Protein AF-0000000082936704 (afdb_homodimer)

Solvent-accessible surface area (backbone atoms only — not comparable to full-atom values): 37347 Å² total; per-residue (Å²): 106,48,65,58,49,30,39,57,57,25,44,49,63,18,22,47,70,92,39,43,32,54,64,58,47,50,55,50,48,50,55,32,58,73,54,68,43,51,68,49,77,49,60,79,49,99,64,37,40,28,39,39,39,43,45,75,29,76,40,88,51,34,36,36,40,36,33,42,65,35,18,60,59,74,75,60,69,86,65,31,90,58,63,46,48,63,32,47,71,58,92,59,32,34,29,12,51,28,25,11,44,21,40,30,21,40,19,24,54,48,38,50,51,50,50,34,45,78,65,69,57,73,31,54,36,22,37,34,39,38,42,26,19,39,52,80,62,45,12,62,54,12,63,51,37,37,56,76,66,65,70,56,75,76,59,42,58,28,36,40,24,20,49,32,42,61,56,17,42,25,48,39,28,23,12,33,39,33,38,31,41,37,32,38,39,31,62,27,48,49,61,45,45,86,76,26,34,42,13,40,55,52,49,30,47,44,53,44,52,45,46,56,57,41,60,72,55,15,87,74,34,89,89,47,54,78,28,38,43,72,38,62,2,25,37,42,21,46,88,43,40,60,32,28,22,26,45,19,36,34,28,31,24,42,34,22,65,45,69,71,50,55,58,52,51,49,49,50,47,50,54,53,51,66,74,47,95,50,50,73,48,78,42,72,69,48,58,60,36,36,24,37,51,28,85,80,46,59,44,75,67,41,48,50,51,54,54,46,42,43,52,43,35,26,74,73,68,73,42,80,62,49,77,48,77,38,53,54,61,50,75,53,13,51,40,33,69,73,27,69,15,22,41,37,36,46,10,14,19,39,61,87,36,43,94,48,66,71,14,37,21,50,51,64,39,32,51,50,45,31,53,35,51,46,44,64,54,64,42,55,90,90,103,106,47,66,59,48,30,38,56,55,26,44,50,62,17,23,47,71,93,40,42,33,54,63,59,46,49,53,51,47,50,55,33,56,74,55,70,43,50,67,49,78,48,60,80,50,99,66,37,40,28,37,40,38,43,44,76,30,76,40,90,52,35,37,36,39,35,33,42,65,34,20,60,59,73,76,60,69,85,65,32,90,56,62,47,48,63,32,46,72,56,90,60,32,34,30,10,52,26,24,9,44,20,40,30,21,39,20,25,53,49,40,51,51,50,51,35,46,78,64,70,57,73,31,54,36,22,37,34,37,41,42,26,20,38,54,82,61,45,12,63,55,12,64,53,37,38,55,76,64,66,71,54,75,76,57,43,57,28,35,40,26,20,49,32,43,63,57,17,42,26,47,37,27,23,12,36,39,33,38,32,41,38,32,37,40,32,62,28,49,48,59,45,46,86,76,26,36,42,14,40,55,51,49,28,47,44,53,45,50,45,48,58,59,41,58,73,58,14,87,75,34,90,89,47,53,78,27,37,41,72,38,61,2,26,38,42,22,46,89,42,40,62,31,27,22,27,45,20,37,35,27,31,23,40,34,24,63,45,69,70,51,54,58,52,52,50,49,51,47,50,53,52,50,66,74,46,95,50,51,72,50,80,42,73,70,48,58,61,36,35,24,37,52,28,82,81,44,58,44,74,65,41,49,50,52,53,54,48,41,44,51,44,36,26,74,73,66,73,42,81,63,50,77,49,77,39,53,52,62,52,73,53,13,51,40,32,69,74,26,70,15,23,42,39,36,47,10,13,21,39,63,87,36,43,92,49,68,69,13,38,21,50,51,63,41,30,51,51,45,31,52,35,50,46,44,65,54,64,43,58,88,90,102

Radius of gyration: 36.4 Å; Cα contacts (8 Å, |Δi|>4): 1906; chains: 2; bounding box: 51×113×73 Å

Foldseek 3Di:
DLLVLLLVLLLAAQAVPPHACVVVVVVLVVLCVVLVWDKDKDFPDPRFIKMKTKAAAPDAAEEEEEAESYFHDAPDPVQAPDEQNRQDDDPQKTWHTCSQVPSLLVSLVSVLSNVCRVVVAHWHYMYMYIHFYCVVQVQVRTLVVCLVVVVDDLEHQEYEYAHADQQFKEFWEKKKFKKKKKWFKAKDFLVPVVVIDARVVLVVVLVVVLQVVQQVVQCPDPVRSRDQGKAFDDWDFDDDPRMRTGIIMTMIMGMHQAPVVVVVSVVSSVVSSVVDPIDMDMDTPGDIAAIDGLVVQDDPVNVVLVVLLQVQLCVLPVDGRHYDYYYYGGSQRCNCPRSSYRYMYGHFHDPVQGPHHRRMTRNVSSVSSSSSCCCSTRHDSVD/DLLVLLLVLLLAAQAVPPHACVVVVVVLVVLCVVLVWDKDKDFPDPRFIKMKTKAAADDAAEEEEEAESYFHDAPDPVQAPDEQNRQDDDPQKTWHTCSQVPSLLVSLVSVLSNVCRVVVAHWHYMYMYIHFYCVVQVQVRTLVVCLVVVVDDLEHQEYEYAHADQQFKEQWEKKKFKKKKKWFKAKDFLVPVVVIDARVVLVVVLVVVLQVVQQVVQPPDPVRSRDQGKAFDDWDFDDDPRMRTGIIMTMIMGMHQAPVVVVVSVVSSVVSSVVDPIDMDMDTPGDIAAIDGLVVQDDPVNVVLVVLLQVQLCVLPVDGHHYDYYYYGGSQRSNCPRSSYRYMYGHFHDPVQGPHHRRMTRNVSSVSSSSSCCCSTRNDSVD

pLDDT: mean 95.21, std 5.21, range [50.19, 98.75]

Organism: NCBI:txid1808955

Structure (mmCIF, N/CA/C/O backbone):
data_AF-0000000082936704-model_v1
#
loop_
_entity.id
_entity.type
_entity.pdbx_description
1 polymer 'M20 family metallopeptidase'
#
loop_
_atom_site.group_PDB
_atom_site.id
_atom_site.type_symbol
_atom_site.label_atom_id
_atom_site.label_alt_id
_atom_site.label_comp_id
_atom_site.label_asym_id
_atom_site.label_entity_id
_atom_site.label_seq_id
_atom_site.pdbx_PDB_ins_code
_atom_site.Cartn_x
_atom_site.Cartn_y
_atom_site.Cartn_z
_atom_site.occupancy
_atom_site.B_iso_or_equiv
_atom_site.auth_seq_id
_atom_site.auth_comp_id
_atom_site.auth_asym_id
_atom_site.auth_atom_id
_atom_site.pdbx_PDB_model_num
ATOM 1 N N . MET A 1 1 ? -16.766 46.875 6.625 1 92.88 1 MET A N 1
ATOM 2 C CA . MET A 1 1 ? -15.391 46.812 6.141 1 92.88 1 MET A CA 1
ATOM 3 C C . MET A 1 1 ? -14.875 45.375 6.156 1 92.88 1 MET A C 1
ATOM 5 O O . MET A 1 1 ? -14.469 44.844 5.121 1 92.88 1 MET A O 1
ATOM 9 N N . TYR A 1 2 ? -15.086 44.719 7.277 1 96.31 2 TYR A N 1
ATOM 10 C CA . TYR A 1 2 ? -14.555 43.344 7.395 1 96.31 2 TYR A CA 1
ATOM 11 C C . TYR A 1 2 ? -15.227 42.406 6.391 1 96.31 2 TYR A C 1
ATOM 13 O O . TYR A 1 2 ? -14.57 41.531 5.812 1 96.31 2 TYR A O 1
ATOM 21 N N . LYS A 1 3 ? -16.547 42.594 6.133 1 97.38 3 LYS A N 1
ATOM 22 C CA . LYS A 1 3 ? -17.297 41.75 5.211 1 97.38 3 LYS A CA 1
ATOM 23 C C . LYS A 1 3 ? -16.797 41.906 3.779 1 97.38 3 LYS A C 1
ATOM 25 O O . LYS A 1 3 ? -16.594 40.906 3.064 1 97.38 3 LYS A O 1
ATOM 30 N N . GLN A 1 4 ? -16.625 43.125 3.443 1 97.56 4 GLN A N 1
ATOM 31 C CA . GLN A 1 4 ? -16.172 43.438 2.092 1 97.56 4 GLN A CA 1
ATOM 32 C C . GLN A 1 4 ? -14.758 42.906 1.861 1 97.56 4 GLN A C 1
ATOM 34 O O . GLN A 1 4 ? -14.461 42.344 0.809 1 97.56 4 GLN A O 1
ATOM 39 N N . ILE A 1 5 ? -13.914 43.125 2.816 1 98.19 5 ILE A N 1
ATOM 40 C CA . ILE A 1 5 ? -12.539 42.656 2.719 1 98.19 5 ILE A CA 1
ATOM 41 C C . ILE A 1 5 ? -12.523 41.125 2.576 1 98.19 5 ILE A C 1
ATOM 43 O O . ILE A 1 5 ? -11.836 40.594 1.708 1 98.19 5 ILE A O 1
ATOM 47 N N . LEU A 1 6 ? -13.312 40.438 3.416 1 98.62 6 LEU A N 1
ATOM 48 C CA . LEU A 1 6 ? -13.352 38.969 3.377 1 98.62 6 LEU A CA 1
ATOM 49 C C . LEU A 1 6 ? -13.836 38.5 2.016 1 98.62 6 LEU A C 1
ATOM 51 O O . LEU A 1 6 ? -13.266 37.562 1.453 1 98.62 6 LEU A O 1
ATOM 55 N N . LYS A 1 7 ? -14.852 39.125 1.511 1 98.25 7 LYS A N 1
ATOM 56 C CA . LYS A 1 7 ? -15.375 38.75 0.203 1 98.25 7 LYS A CA 1
ATOM 57 C C . LYS A 1 7 ? -14.312 38.875 -0.88 1 98.25 7 LYS A C 1
ATOM 59 O O . LYS A 1 7 ? -14.141 37.969 -1.706 1 98.25 7 LYS A O 1
ATOM 64 N N . GLU A 1 8 ? -13.617 39.969 -0.84 1 98.06 8 GLU A N 1
ATOM 65 C CA . GLU A 1 8 ? -12.602 40.25 -1.854 1 98.06 8 GLU A CA 1
ATOM 66 C C . GLU A 1 8 ? -11.469 39.219 -1.798 1 98.06 8 GLU A C 1
ATOM 68 O O . GLU A 1 8 ? -11.016 38.719 -2.834 1 98.06 8 GLU A O 1
ATOM 73 N N . ILE A 1 9 ? -11.062 38.844 -0.634 1 97.94 9 ILE A N 1
ATOM 74 C CA . ILE A 1 9 ? -9.875 38 -0.568 1 97.94 9 ILE A CA 1
ATOM 75 C C . ILE A 1 9 ? -10.281 36.531 -0.768 1 97.94 9 ILE A C 1
ATOM 77 O O . ILE A 1 9 ? -9.469 35.719 -1.22 1 97.94 9 ILE A O 1
ATOM 81 N N . VAL A 1 10 ? -11.523 36.156 -0.466 1 98 10 VAL A N 1
ATOM 82 C CA . VAL A 1 10 ? -12.008 34.812 -0.76 1 98 10 VAL A CA 1
ATOM 83 C C . VAL A 1 10 ? -12.078 34.594 -2.271 1 98 10 VAL A C 1
ATOM 85 O O . VAL A 1 10 ? -11.867 33.5 -2.766 1 98 10 VAL A O 1
ATOM 88 N N . GLN A 1 11 ? -12.258 35.656 -2.977 1 97.56 11 GLN A N 1
ATOM 89 C CA . GLN A 1 11 ? -12.359 35.594 -4.43 1 97.56 11 GLN A CA 1
ATOM 90 C C . GLN A 1 11 ? -10.984 35.406 -5.074 1 97.56 11 GLN A C 1
ATOM 92 O O . GLN A 1 11 ? -10.891 35.094 -6.258 1 97.56 11 GLN A O 1
ATOM 97 N N . ILE A 1 12 ? -9.93 35.562 -4.316 1 96.75 12 ILE A N 1
ATOM 98 C CA . ILE A 1 12 ? -8.57 35.375 -4.812 1 96.75 12 ILE A CA 1
ATOM 99 C C . ILE A 1 12 ? -8.195 33.875 -4.703 1 96.75 12 ILE A C 1
ATOM 101 O O . ILE A 1 12 ? -8.211 33.312 -3.611 1 96.75 12 ILE A O 1
ATOM 105 N N . ASP A 1 13 ? -7.867 33.25 -5.797 1 96.12 13 ASP A N 1
ATOM 106 C CA . ASP A 1 13 ? -7.477 31.844 -5.82 1 96.12 13 ASP A CA 1
ATOM 107 C C . ASP A 1 13 ? -6.043 31.656 -5.328 1 96.12 13 ASP A C 1
ATOM 109 O O . ASP A 1 13 ? -5.094 31.797 -6.102 1 96.12 13 ASP A O 1
ATOM 113 N N . SER A 1 14 ? -5.941 31.312 -4.07 1 95.88 14 SER A N 1
ATOM 114 C CA . SER A 1 14 ? -4.625 31.078 -3.488 1 95.88 14 SER A CA 1
ATOM 115 C C . SER A 1 14 ? -4.465 29.641 -3.02 1 95.88 14 SER A C 1
ATOM 117 O O . SER A 1 14 ? -3.871 29.375 -1.97 1 95.88 14 SER A O 1
ATOM 119 N N . GLN A 1 15 ? -5.047 28.672 -3.729 1 93.75 15 GLN A N 1
ATOM 120 C CA . GLN A 1 15 ? -4.953 27.266 -3.398 1 93.75 15 GLN A CA 1
ATOM 121 C C . GLN A 1 15 ? -3.502 26.797 -3.391 1 93.75 15 G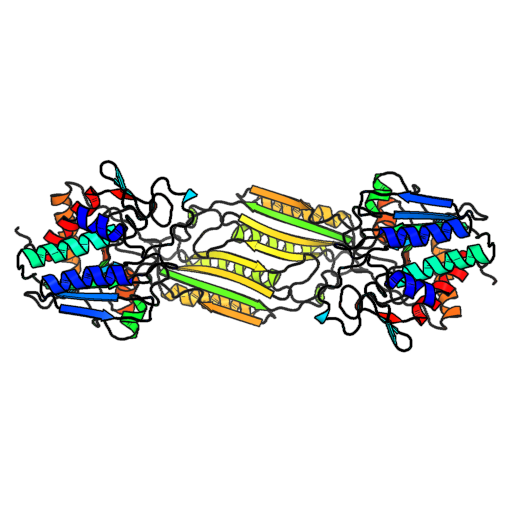LN A C 1
ATOM 123 O O . GLN A 1 15 ? -2.688 27.266 -4.188 1 93.75 15 GLN A O 1
ATOM 128 N N . ASN A 1 16 ? -3.232 25.922 -2.545 1 89.75 16 ASN A N 1
ATOM 129 C CA . ASN A 1 16 ? -1.919 25.297 -2.387 1 89.75 16 ASN A CA 1
ATOM 130 C C . ASN A 1 16 ? -2.027 23.781 -2.221 1 89.75 16 ASN A C 1
ATOM 132 O O . ASN A 1 16 ? -2.41 23.297 -1.156 1 89.75 16 ASN A O 1
ATOM 136 N N . PRO A 1 17 ? -1.577 23 -3.273 1 84.5 17 PRO A N 1
ATOM 137 C CA . PRO A 1 17 ? -1.008 23.469 -4.539 1 84.5 17 PRO A CA 1
ATOM 138 C C . PRO A 1 17 ? -2.068 24 -5.504 1 84.5 17 PRO A C 1
ATOM 140 O O . PRO A 1 17 ? -3.266 23.891 -5.23 1 84.5 17 PRO A O 1
ATOM 143 N N . GLY A 1 18 ? -1.564 24.656 -6.582 1 83.62 18 GLY A N 1
ATOM 144 C CA . GLY A 1 18 ? -2.428 24.969 -7.715 1 83.62 18 GLY A CA 1
ATOM 145 C C . GLY A 1 18 ? -2.73 26.453 -7.852 1 83.62 18 GLY A C 1
ATOM 146 O O . GLY A 1 18 ? -3.115 26.906 -8.93 1 83.62 18 GLY A O 1
ATOM 147 N N . GLY A 1 19 ? -2.672 27.25 -6.766 1 84.19 19 GLY A N 1
ATOM 148 C CA . GLY A 1 19 ? -3.02 28.656 -6.805 1 84.19 19 GLY A CA 1
ATOM 149 C C . GLY A 1 19 ? -1.81 29.578 -6.742 1 84.19 19 GLY A C 1
ATOM 150 O O . GLY A 1 19 ? -0.682 29.141 -6.98 1 84.19 19 GLY A O 1
ATOM 151 N N . ASP A 1 20 ? -2.135 30.906 -6.699 1 83.44 20 ASP A N 1
ATOM 152 C CA . ASP A 1 20 ? -1.109 31.938 -6.645 1 83.44 20 ASP A CA 1
ATOM 153 C C . ASP A 1 20 ? -1.346 32.875 -5.465 1 83.44 20 ASP A C 1
ATOM 155 O O . ASP A 1 20 ? -2.283 33.688 -5.48 1 83.44 20 ASP A O 1
ATOM 159 N N . SER A 1 21 ? -0.451 32.844 -4.551 1 89.81 21 SER A N 1
ATOM 160 C CA . SER A 1 21 ? -0.593 33.688 -3.354 1 89.81 21 SER A CA 1
ATOM 161 C C . SER A 1 21 ? -0.199 35.125 -3.629 1 89.81 21 SER A C 1
ATOM 163 O O . SER A 1 21 ? -0.503 36.031 -2.836 1 89.81 21 SER A O 1
ATOM 165 N N . GLU A 1 22 ? 0.31 35.406 -4.812 1 92.94 22 GLU A N 1
ATOM 166 C CA . GLU A 1 22 ? 0.798 36.75 -5.133 1 92.94 22 GLU A CA 1
ATOM 167 C C . GLU A 1 22 ? -0.34 37.781 -5.133 1 92.94 22 GLU A C 1
ATOM 169 O O . GLU A 1 22 ? -0.149 38.938 -4.738 1 92.94 22 GLU A O 1
ATOM 174 N N . LYS A 1 23 ? -1.438 37.375 -5.598 1 94.38 23 LYS A N 1
ATOM 175 C CA . LYS A 1 23 ? -2.568 38.312 -5.625 1 94.38 23 LYS A CA 1
ATOM 176 C C . LYS A 1 23 ? -2.977 38.719 -4.211 1 94.38 23 LYS A C 1
ATOM 178 O O . LYS A 1 23 ? -3.383 39.844 -3.984 1 94.38 23 LYS A O 1
ATOM 183 N N . MET A 1 24 ? -2.883 37.781 -3.303 1 96.56 24 MET A N 1
ATOM 184 C CA . MET A 1 24 ? -3.145 38.094 -1.901 1 96.56 24 MET A CA 1
ATOM 185 C C . MET A 1 24 ? -2.119 39.062 -1.362 1 96.56 24 MET A C 1
ATOM 187 O O . MET A 1 24 ? -2.475 40 -0.654 1 96.56 24 MET A O 1
ATOM 191 N N . ILE A 1 25 ? -0.918 38.844 -1.702 1 97.62 25 ILE A N 1
ATOM 192 C CA . ILE A 1 25 ? 0.176 39.688 -1.236 1 97.62 25 ILE A CA 1
ATOM 193 C C . ILE A 1 25 ? 0.022 41.094 -1.811 1 97.62 25 ILE A C 1
ATOM 195 O O . ILE A 1 25 ? 0.238 42.094 -1.108 1 97.62 25 ILE A O 1
ATOM 199 N N . GLN A 1 26 ? -0.327 41.156 -3.045 1 97.12 26 GLN A N 1
ATOM 200 C CA . GLN A 1 26 ? -0.543 42.438 -3.68 1 97.12 26 GLN A CA 1
ATOM 201 C C . GLN A 1 26 ? -1.68 43.219 -3.004 1 97.12 26 GLN A C 1
ATOM 203 O O . GLN A 1 26 ? -1.6 44.438 -2.83 1 97.12 26 GLN A O 1
ATOM 208 N N . TYR A 1 27 ? -2.688 42.469 -2.701 1 97.38 27 TYR A N 1
ATOM 209 C CA . TYR A 1 27 ? -3.795 43.094 -1.987 1 97.38 27 TYR A CA 1
ATOM 210 C C . TYR A 1 27 ? -3.32 43.719 -0.682 1 97.38 27 TYR A C 1
ATOM 212 O O . TYR A 1 27 ? -3.664 44.875 -0.373 1 97.38 27 TYR A O 1
ATOM 220 N N . ILE A 1 28 ? -2.541 43.031 0.083 1 98.19 28 ILE A N 1
ATOM 221 C CA . ILE A 1 28 ? -2.041 43.5 1.379 1 98.19 28 ILE A CA 1
ATOM 222 C C . ILE A 1 28 ? -1.053 44.625 1.183 1 98.19 28 ILE A C 1
ATOM 224 O O . ILE A 1 28 ? -1.055 45.594 1.948 1 98.19 28 ILE A O 1
ATOM 228 N N . ARG A 1 29 ? -0.224 44.5 0.176 1 98.25 29 ARG A N 1
ATOM 229 C CA . ARG A 1 29 ? 0.721 45.562 -0.153 1 98.25 29 ARG A CA 1
ATOM 230 C C . ARG A 1 29 ? -0.004 46.875 -0.419 1 98.25 29 ARG A C 1
ATOM 232 O O . ARG A 1 29 ? 0.424 47.938 0.049 1 98.25 29 ARG A O 1
ATOM 239 N N . GLN A 1 30 ? -1.021 46.781 -1.18 1 98 30 GLN A N 1
ATOM 240 C CA . GLN A 1 30 ? -1.788 48 -1.505 1 98 30 GLN A CA 1
ATOM 241 C C . GLN A 1 30 ? -2.342 48.656 -0.245 1 98 30 GLN A C 1
ATOM 243 O O . GLN A 1 30 ? -2.367 49.875 -0.14 1 98 30 GLN A O 1
ATOM 248 N N . CYS A 1 31 ? -2.801 47.812 0.639 1 95.81 31 CYS A N 1
ATOM 249 C CA . CYS A 1 31 ? -3.264 48.344 1.919 1 95.81 31 CYS A CA 1
ATOM 250 C C . CYS A 1 31 ? -2.135 49.031 2.66 1 95.81 31 CYS A C 1
ATOM 252 O O . CYS A 1 31 ? -2.312 50.156 3.156 1 95.81 31 CYS A O 1
ATOM 254 N N . ALA A 1 32 ? -0.989 48.438 2.785 1 97.81 32 ALA A N 1
ATOM 255 C CA . ALA A 1 32 ? 0.162 49 3.479 1 97.81 32 ALA A CA 1
ATOM 256 C C . ALA A 1 32 ? 0.587 50.312 2.84 1 97.81 32 ALA A C 1
ATOM 258 O O . ALA A 1 32 ? 0.896 51.281 3.543 1 97.81 32 ALA A O 1
ATOM 259 N N . GLU A 1 33 ? 0.547 50.344 1.541 1 98.19 33 GLU A N 1
ATOM 260 C CA . GLU A 1 33 ? 0.957 51.531 0.808 1 98.19 33 GLU A CA 1
ATOM 261 C C . GLU A 1 33 ? -0.049 52.688 0.993 1 98.19 33 GLU A C 1
ATOM 263 O O . GLU A 1 33 ? 0.336 53.844 1.132 1 98.19 33 GLU A O 1
ATOM 268 N N . ARG A 1 34 ? -1.253 52.281 0.929 1 97.62 34 ARG A N 1
ATOM 269 C CA . ARG A 1 34 ? -2.309 53.281 1.086 1 97.62 34 ARG A CA 1
ATOM 270 C C . ARG A 1 34 ? -2.127 54.094 2.375 1 97.62 34 ARG A C 1
ATOM 272 O O . ARG A 1 34 ? -2.379 55.281 2.408 1 97.62 34 ARG A O 1
ATOM 279 N N . PHE A 1 35 ? -1.681 53.438 3.428 1 97.44 35 PHE A N 1
ATOM 280 C CA . PHE A 1 35 ? -1.617 54.094 4.73 1 97.44 35 PHE A CA 1
ATOM 281 C C . PHE A 1 35 ? -0.17 54.344 5.148 1 97.44 35 PHE A C 1
ATOM 283 O O . PHE A 1 35 ? 0.1 54.688 6.297 1 97.44 35 PHE A O 1
ATOM 290 N N . ASN A 1 36 ? 0.816 54.125 4.273 1 97.62 36 ASN A N 1
ATOM 291 C CA . ASN A 1 36 ? 2.246 54.344 4.461 1 97.62 36 ASN A CA 1
ATOM 292 C C . ASN A 1 36 ? 2.791 53.531 5.625 1 97.62 36 ASN A C 1
ATOM 294 O O . ASN A 1 36 ? 3.566 54.031 6.438 1 97.62 36 ASN A O 1
ATOM 298 N N . PHE A 1 37 ? 2.236 52.344 5.789 1 98.19 37 PHE A N 1
ATOM 299 C CA . PHE A 1 37 ? 2.832 51.406 6.734 1 98.19 37 PHE A CA 1
ATOM 300 C C . PHE A 1 37 ? 4.121 50.812 6.176 1 98.19 37 PHE A C 1
ATOM 302 O O . PHE A 1 37 ? 4.234 50.594 4.969 1 98.19 37 PHE A O 1
ATOM 309 N N . SER A 1 38 ? 5.098 50.594 7.074 1 98.12 38 SER A N 1
ATOM 310 C CA . SER A 1 38 ? 6.293 49.844 6.664 1 98.12 38 SER A CA 1
ATOM 311 C C . SER A 1 38 ? 5.969 48.406 6.359 1 98.12 38 SER A C 1
ATOM 313 O O . SER A 1 38 ? 5.172 47.781 7.066 1 98.12 38 SER A O 1
ATOM 315 N N . TYR A 1 39 ? 6.523 47.875 5.254 1 98.31 39 TYR A N 1
ATOM 316 C CA . TYR A 1 39 ? 6.293 46.469 4.926 1 98.31 39 TYR A CA 1
ATOM 317 C C . TYR A 1 39 ? 7.5 45.875 4.211 1 98.31 39 TYR A C 1
ATOM 319 O O . TYR A 1 39 ? 8.352 46.625 3.707 1 98.31 39 TYR A O 1
ATOM 327 N N . GLU A 1 40 ? 7.621 44.625 4.262 1 98.31 40 GLU A N 1
ATOM 328 C CA . GLU A 1 40 ? 8.609 43.812 3.529 1 98.31 40 GLU A CA 1
ATOM 329 C C . GLU A 1 40 ? 7.973 42.594 2.867 1 98.31 40 GLU A C 1
ATOM 331 O O . GLU A 1 40 ? 7.211 41.875 3.504 1 98.31 40 GLU A O 1
ATOM 336 N N . ILE A 1 41 ? 8.234 42.438 1.523 1 97.94 41 ILE A N 1
ATOM 337 C CA . ILE A 1 41 ? 7.781 41.25 0.803 1 97.94 41 ILE A CA 1
ATOM 338 C C . ILE A 1 41 ? 8.945 40.281 0.623 1 97.94 41 ILE A C 1
ATOM 340 O O . ILE A 1 41 ? 10.023 40.688 0.161 1 97.94 41 ILE A O 1
ATOM 344 N N . ILE A 1 42 ? 8.789 39.062 1.106 1 97.25 42 ILE A N 1
ATOM 345 C CA . ILE A 1 42 ? 9.797 38.031 0.982 1 97.25 42 ILE A CA 1
ATOM 346 C C . ILE A 1 42 ? 9.266 36.906 0.076 1 97.25 42 ILE A C 1
ATOM 348 O O . ILE A 1 42 ? 8.227 36.312 0.361 1 97.25 42 ILE A O 1
ATOM 352 N N . ARG A 1 43 ? 9.969 36.625 -1.03 1 96 43 ARG A N 1
ATOM 353 C CA . ARG A 1 43 ? 9.57 35.625 -2.016 1 96 43 ARG A CA 1
ATOM 354 C C . ARG A 1 43 ? 10.547 34.438 -2.033 1 96 43 ARG A C 1
ATOM 356 O O . ARG A 1 43 ? 11.555 34.5 -2.738 1 96 43 ARG A O 1
ATOM 363 N N . PRO A 1 44 ? 10.195 33.375 -1.288 1 93.31 44 PRO A N 1
ATOM 364 C CA . PRO A 1 44 ? 11.062 32.219 -1.326 1 93.31 44 PRO A CA 1
ATOM 365 C C . PRO A 1 44 ? 11.266 31.672 -2.74 1 93.31 44 PRO A C 1
ATOM 367 O O . PRO A 1 44 ? 12.336 31.141 -3.057 1 93.31 44 PRO A O 1
ATOM 370 N N . ASN A 1 45 ? 10.227 31.734 -3.6 1 90 45 ASN A N 1
ATOM 371 C CA . ASN A 1 45 ? 10.289 31.391 -5.012 1 90 45 ASN A CA 1
ATOM 372 C C . ASN A 1 45 ? 9.242 32.125 -5.828 1 90 45 ASN A C 1
ATOM 374 O O . ASN A 1 45 ? 8.625 33.094 -5.336 1 90 45 ASN A O 1
ATOM 378 N N . SER A 1 46 ? 9 31.719 -7.148 1 86.19 46 SER A N 1
ATOM 379 C CA . SER A 1 46 ? 8.148 32.469 -8.07 1 86.19 46 SER A CA 1
ATOM 380 C C . SER A 1 46 ? 6.672 32.281 -7.734 1 86.19 46 SER A C 1
ATOM 382 O O . SER A 1 46 ? 5.824 33.062 -8.172 1 86.19 46 SER A O 1
ATOM 384 N N . LYS A 1 47 ? 6.363 31.25 -6.91 1 86.44 47 LYS A N 1
ATOM 385 C CA . LYS A 1 47 ? 4.961 30.906 -6.703 1 86.44 47 LYS A CA 1
ATOM 386 C C . LYS A 1 47 ? 4.531 31.188 -5.266 1 86.44 47 LYS A C 1
ATOM 388 O O . LYS A 1 47 ? 3.346 31.094 -4.938 1 86.44 47 LYS A O 1
ATOM 393 N N . LYS A 1 48 ? 5.516 31.484 -4.395 1 93.12 48 LYS A N 1
ATOM 394 C CA . LYS A 1 48 ? 5.254 31.688 -2.969 1 93.12 48 LYS A CA 1
ATOM 395 C C . LYS A 1 48 ? 5.758 33.031 -2.496 1 93.12 48 LYS A C 1
ATOM 397 O O . LYS A 1 48 ? 6.863 33.469 -2.85 1 93.12 48 LYS A O 1
ATOM 402 N N . SER A 1 49 ? 4.914 33.719 -1.794 1 95.31 49 SER A N 1
ATOM 403 C CA . SER A 1 49 ? 5.281 35.031 -1.295 1 95.31 49 SER A CA 1
ATOM 404 C C . SER A 1 49 ? 4.691 35.281 0.09 1 95.31 49 SER A C 1
ATOM 406 O O . SER A 1 49 ? 3.58 34.844 0.387 1 95.31 49 SER A O 1
ATOM 408 N N . ASN A 1 50 ? 5.469 35.969 0.943 1 97.75 50 ASN A N 1
ATOM 409 C CA . ASN A 1 50 ? 5.074 36.406 2.271 1 97.75 50 ASN A CA 1
ATOM 410 C C . ASN A 1 50 ? 5.152 37.938 2.383 1 97.75 50 ASN A C 1
ATOM 412 O O . ASN A 1 50 ? 5.914 38.594 1.654 1 97.75 50 ASN A O 1
ATOM 416 N N . ILE A 1 51 ? 4.34 38.562 3.26 1 98.5 51 ILE A N 1
ATOM 417 C CA . ILE A 1 51 ? 4.449 40 3.486 1 98.5 51 ILE A CA 1
ATOM 418 C C . ILE A 1 51 ? 4.34 40.281 4.98 1 98.5 51 ILE A C 1
ATOM 420 O O . ILE A 1 51 ? 3.469 39.75 5.664 1 98.5 51 ILE A O 1
ATOM 424 N N . ILE A 1 52 ? 5.293 41.031 5.473 1 98.69 52 ILE A N 1
ATOM 425 C CA . ILE A 1 52 ? 5.32 41.531 6.852 1 98.69 52 ILE A CA 1
ATOM 426 C C . ILE A 1 52 ? 5.027 43.031 6.887 1 98.69 52 ILE A C 1
ATOM 428 O O . ILE A 1 52 ? 5.723 43.812 6.238 1 98.69 52 ILE A O 1
ATOM 432 N N . VAL A 1 53 ? 3.99 43.406 7.605 1 98.75 53 VAL A N 1
ATOM 433 C CA . VAL A 1 53 ? 3.646 44.812 7.805 1 98.75 53 VAL A CA 1
ATOM 434 C C . VAL A 1 53 ? 3.967 45.25 9.234 1 98.75 53 VAL A C 1
ATOM 436 O O . VAL A 1 53 ? 3.621 44.531 10.188 1 98.75 53 VAL A O 1
ATOM 439 N N . LYS A 1 54 ? 4.613 46.344 9.391 1 97.88 54 LYS A N 1
ATOM 440 C CA . LYS A 1 54 ? 5.055 46.781 10.711 1 97.88 54 LYS A CA 1
ATOM 441 C C . LYS A 1 54 ? 4.469 48.156 11.039 1 97.88 54 LYS A C 1
ATOM 443 O O . LYS A 1 54 ? 4.398 49.031 10.18 1 97.88 54 LYS A O 1
ATOM 448 N N . ILE A 1 55 ? 3.994 48.281 12.258 1 97.5 55 ILE A N 1
ATOM 449 C CA . ILE A 1 55 ? 3.492 49.531 12.789 1 97.5 55 ILE A CA 1
ATOM 450 C C . ILE A 1 55 ? 4.168 49.844 14.125 1 97.5 55 ILE A C 1
ATOM 452 O O . ILE A 1 55 ? 4.043 49.062 15.078 1 97.5 55 ILE A O 1
ATOM 456 N N . ASP A 1 56 ? 4.828 50.969 14.211 1 95.31 56 ASP A N 1
ATOM 457 C CA . ASP A 1 56 ? 5.508 51.344 15.445 1 95.31 56 ASP A CA 1
ATOM 458 C C . ASP A 1 56 ? 4.508 51.781 16.516 1 95.31 56 ASP A C 1
ATOM 460 O O . ASP A 1 56 ? 3.578 52.531 16.219 1 95.31 56 ASP A O 1
ATOM 464 N N . GLY A 1 57 ? 4.684 51.281 17.703 1 94.62 57 GLY A N 1
ATOM 465 C CA . GLY A 1 57 ? 3.855 51.656 18.828 1 94.62 57 GLY A CA 1
ATOM 466 C C . GLY A 1 57 ? 4.559 52.594 19.781 1 94.62 57 GLY A C 1
ATOM 467 O O . GLY A 1 57 ? 5.641 53.125 19.484 1 94.62 57 GLY A O 1
ATOM 468 N N . ILE A 1 58 ? 3.844 52.844 20.844 1 92.25 58 ILE A N 1
ATOM 469 C CA . ILE A 1 58 ? 4.34 53.781 21.859 1 92.25 58 ILE A CA 1
ATOM 470 C C . ILE A 1 58 ? 5.41 53.094 22.703 1 92.25 58 ILE A C 1
ATOM 472 O O . ILE A 1 58 ? 6.445 53.688 23.016 1 92.25 58 ILE A O 1
ATOM 476 N N . ASN A 1 59 ? 5.172 51.844 23.047 1 89.31 59 ASN A N 1
ATOM 477 C CA . ASN A 1 59 ? 6.082 51.062 23.891 1 89.31 59 ASN A CA 1
ATOM 478 C C . ASN A 1 59 ? 6.902 50.094 23.062 1 89.31 59 ASN A C 1
ATOM 480 O O . ASN A 1 59 ? 6.574 49.812 21.906 1 89.31 59 ASN A O 1
ATOM 484 N N . ARG A 1 60 ? 7.914 49.531 23.688 1 86.94 60 ARG A N 1
ATOM 485 C CA . ARG A 1 60 ? 8.883 48.719 22.938 1 86.94 60 ARG A CA 1
ATOM 486 C C . ARG A 1 60 ? 8.484 47.25 22.906 1 86.94 60 ARG A C 1
ATOM 488 O O . ARG A 1 60 ? 9.156 46.438 22.266 1 86.94 60 ARG A O 1
ATOM 495 N N . LYS A 1 61 ? 7.398 46.906 23.484 1 94.25 61 LYS A N 1
ATOM 496 C CA . LYS A 1 61 ? 6.934 45.531 23.359 1 94.25 61 LYS A CA 1
ATOM 497 C C . LYS A 1 61 ? 6.469 45.25 21.938 1 94.25 61 LYS A C 1
ATOM 499 O O . LYS A 1 61 ? 5.902 46.125 21.266 1 94.25 61 LYS A O 1
ATOM 504 N N . ARG A 1 62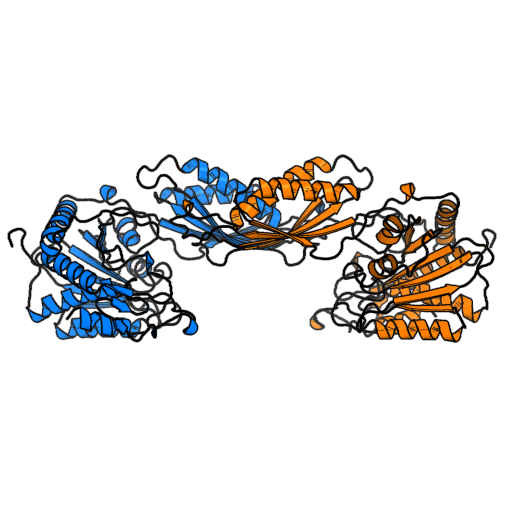 ? 6.742 43.969 21.469 1 96.88 62 ARG A N 1
ATOM 505 C CA . ARG A 1 62 ? 6.406 43.594 20.094 1 96.88 62 ARG A CA 1
ATOM 506 C C . ARG A 1 62 ? 5.359 42.5 20.094 1 96.88 62 ARG A C 1
ATOM 508 O O . ARG A 1 62 ? 5.586 41.406 20.625 1 96.88 62 ARG A O 1
ATOM 515 N N . ILE A 1 63 ? 4.285 42.812 19.469 1 98.12 63 ILE A N 1
ATOM 516 C CA . ILE A 1 63 ? 3.221 41.812 19.297 1 98.12 63 ILE A CA 1
ATOM 517 C C . ILE A 1 63 ? 3.07 41.5 17.812 1 98.12 63 ILE A C 1
ATOM 519 O O . ILE A 1 63 ? 3.057 42.375 16.969 1 98.12 63 ILE A O 1
ATOM 523 N N . VAL A 1 64 ? 3.061 40.219 17.516 1 98.56 64 VAL A N 1
ATOM 524 C CA . VAL A 1 64 ? 2.879 39.781 16.125 1 98.56 64 VAL A CA 1
ATOM 525 C C . VAL A 1 64 ? 1.519 39.125 15.969 1 98.56 64 VAL A C 1
ATOM 527 O O . VAL A 1 64 ? 1.082 38.375 16.844 1 98.56 64 VAL A O 1
ATOM 530 N N . ILE A 1 65 ? 0.806 39.438 14.953 1 98.75 65 ILE A N 1
ATOM 531 C CA . ILE A 1 65 ? -0.416 38.781 14.508 1 98.75 65 ILE A CA 1
ATOM 532 C C . ILE A 1 65 ? -0.155 38.031 13.195 1 98.75 65 ILE A C 1
ATOM 534 O O . ILE A 1 65 ? 0.369 38.625 12.242 1 98.75 65 ILE A O 1
ATOM 538 N N . ASN A 1 66 ? -0.52 36.75 13.172 1 98.75 66 ASN A N 1
ATOM 539 C CA . ASN A 1 66 ? -0.144 35.906 12.055 1 98.75 66 ASN A CA 1
ATOM 540 C C . ASN A 1 66 ? -1.368 35.281 11.398 1 98.75 66 ASN A C 1
ATOM 542 O O . ASN A 1 66 ? -2.316 34.875 12.086 1 98.75 66 ASN A O 1
ATOM 546 N N . GLY A 1 67 ? -1.329 35.156 10.109 1 98.56 67 GLY A N 1
ATOM 547 C CA . GLY A 1 67 ? -2.293 34.406 9.32 1 98.56 67 GLY A CA 1
ATOM 548 C C . GLY A 1 67 ? -1.741 33.969 7.98 1 98.56 67 GLY A C 1
ATOM 549 O O . GLY A 1 67 ? -0.992 34.688 7.328 1 98.56 67 GLY A O 1
ATOM 550 N N . HIS A 1 68 ? -2.078 32.719 7.605 1 97.94 68 HIS A N 1
ATOM 551 C CA . HIS A 1 68 ? -1.604 32.25 6.305 1 97.94 68 HIS A CA 1
ATOM 552 C C . HIS A 1 68 ? -2.609 32.594 5.203 1 97.94 68 HIS A C 1
ATOM 554 O O . HIS A 1 68 ? -3.82 32.531 5.434 1 97.94 68 HIS A O 1
ATOM 560 N N . VAL A 1 69 ? -2.086 32.844 3.992 1 97.75 69 VAL A N 1
ATOM 561 C CA . VAL A 1 69 ? -2.924 33.344 2.918 1 97.75 69 VAL A CA 1
ATOM 562 C C . VAL A 1 69 ? -3.287 32.219 1.951 1 97.75 69 VAL A C 1
ATOM 564 O O . VAL A 1 69 ? -4.191 32.375 1.125 1 97.75 69 VAL A O 1
ATOM 567 N N . ASP A 1 70 ? -2.533 31.094 2.021 1 96.06 70 ASP A N 1
ATOM 568 C CA . ASP A 1 70 ? -2.834 29.969 1.133 1 96.06 70 ASP A CA 1
ATOM 569 C C . ASP A 1 70 ? -4.016 29.156 1.653 1 96.06 70 ASP A C 1
ATOM 571 O O . ASP A 1 70 ? -4.336 29.219 2.842 1 96.06 70 ASP A O 1
ATOM 575 N N . THR A 1 71 ? -4.715 28.469 0.69 1 94.88 71 THR A N 1
ATOM 576 C CA . THR A 1 71 ? -5.805 27.562 1.022 1 94.88 71 THR A CA 1
ATOM 577 C C . THR A 1 71 ? -5.551 26.172 0.437 1 94.88 71 THR A C 1
ATOM 579 O O . THR A 1 71 ? -4.723 26.016 -0.465 1 94.88 71 THR A O 1
ATOM 582 N N . LYS A 1 72 ? -6.215 25.203 1.022 1 91.62 72 LYS A N 1
ATOM 583 C CA . LYS A 1 72 ? -6.18 23.891 0.38 1 91.62 72 LYS A CA 1
ATOM 584 C C . LYS A 1 72 ? -6.895 23.922 -0.969 1 91.62 72 LYS A C 1
ATOM 586 O O . LYS A 1 72 ? -7.773 24.766 -1.191 1 91.62 72 LYS A O 1
ATOM 591 N N . PRO A 1 73 ? -6.504 22.953 -1.903 1 91.81 73 PRO A N 1
ATOM 592 C CA . PRO A 1 73 ? -7.25 22.875 -3.158 1 91.81 73 PRO A CA 1
ATOM 593 C C . PRO A 1 73 ? -8.727 22.531 -2.945 1 91.81 73 PRO A C 1
ATOM 595 O O . PRO A 1 73 ? -9.055 21.719 -2.076 1 91.81 73 PRO A O 1
ATOM 598 N N . TYR A 1 74 ? -9.578 23.156 -3.764 1 91.81 74 TYR A N 1
ATOM 599 C CA . TYR A 1 74 ? -11.008 22.953 -3.564 1 91.81 74 TYR A CA 1
ATOM 600 C C . TYR A 1 74 ? -11.461 21.656 -4.246 1 91.81 74 TYR A C 1
ATOM 602 O O . TYR A 1 74 ? -12.57 21.188 -4.004 1 91.81 74 TYR A O 1
ATOM 610 N N . GLY A 1 75 ? -10.656 21.078 -4.996 1 90.94 75 GLY A N 1
ATOM 611 C CA . GLY A 1 75 ? -11.023 19.812 -5.621 1 90.94 75 GLY A CA 1
ATOM 612 C C . GLY A 1 75 ? -12.016 19.984 -6.754 1 90.94 75 GLY A C 1
ATOM 613 O O . GLY A 1 75 ? -11.93 20.938 -7.527 1 90.94 75 GLY A O 1
ATOM 614 N N . SER A 1 76 ? -12.977 19.031 -6.867 1 92.44 76 SER A N 1
ATOM 615 C CA . SER A 1 76 ? -13.945 19.031 -7.957 1 92.44 76 SER A CA 1
ATOM 616 C C . SER A 1 76 ? -15.047 20.062 -7.707 1 92.44 76 SER A C 1
ATOM 618 O O . SER A 1 76 ? -15.625 20.094 -6.617 1 92.44 76 SER A O 1
ATOM 620 N N . LEU A 1 77 ? -15.352 20.766 -8.703 1 94.5 77 LEU A N 1
ATOM 621 C CA . LEU A 1 77 ? -16.406 21.75 -8.617 1 94.5 77 LEU A CA 1
ATOM 622 C C . LEU A 1 77 ? -17.766 21.094 -8.398 1 94.5 77 LEU A C 1
ATOM 624 O O . LEU A 1 77 ? -18.672 21.688 -7.812 1 94.5 77 LEU A O 1
ATOM 628 N N . ASP A 1 78 ? -17.797 19.797 -8.758 1 94.88 78 ASP A N 1
ATOM 629 C CA . ASP A 1 78 ? -19.047 19.062 -8.641 1 94.88 78 ASP A CA 1
ATOM 630 C C . ASP A 1 78 ? -19.406 18.828 -7.176 1 94.88 78 ASP A C 1
ATOM 632 O O . ASP A 1 78 ? -20.562 18.578 -6.852 1 94.88 78 ASP A O 1
ATOM 636 N N . ASP A 1 79 ? -18.469 19.031 -6.367 1 94.19 79 ASP A N 1
ATOM 637 C CA . ASP A 1 79 ? -18.703 18.781 -4.945 1 94.19 79 ASP A CA 1
ATOM 638 C C . ASP A 1 79 ? -19.156 20.047 -4.234 1 94.19 79 ASP A C 1
ATOM 640 O O . ASP A 1 79 ? -19.516 20.016 -3.053 1 94.19 79 ASP A O 1
ATOM 644 N N . TRP A 1 80 ? -19.219 21.156 -4.945 1 95.62 80 TRP A N 1
ATOM 645 C CA . TRP A 1 80 ? -19.562 22.453 -4.359 1 95.62 80 TRP A CA 1
ATOM 646 C C . TRP A 1 80 ? -20.953 22.891 -4.77 1 95.62 80 TRP A C 1
ATOM 648 O O . TRP A 1 80 ? -21.344 22.734 -5.93 1 95.62 80 TRP A O 1
ATOM 658 N N . ILE A 1 81 ? -21.703 23.328 -3.801 1 96.75 81 ILE A N 1
ATOM 659 C CA . ILE A 1 81 ? -23.016 23.906 -4.066 1 96.75 81 ILE A CA 1
ATOM 660 C C . ILE A 1 81 ? -22.859 25.266 -4.727 1 96.75 81 ILE A C 1
ATOM 662 O O . ILE A 1 81 ? -23.609 25.609 -5.656 1 96.75 81 ILE A O 1
ATOM 666 N N . TYR A 1 82 ? -21.953 26.031 -4.137 1 96.81 82 TYR A N 1
ATOM 667 C CA . TYR A 1 82 ? -21.594 27.344 -4.688 1 96.81 82 TYR A CA 1
ATOM 668 C C . TYR A 1 82 ? -20.141 27.344 -5.141 1 96.81 82 TYR A C 1
ATOM 670 O O . TYR A 1 82 ? -19.297 26.656 -4.57 1 96.81 82 TYR A O 1
ATOM 678 N N . ASN A 1 83 ? -19.875 28.141 -6.172 1 97.12 83 ASN A N 1
ATOM 679 C CA . ASN A 1 83 ? -18.484 28.266 -6.625 1 97.12 83 ASN A CA 1
ATOM 680 C C . ASN A 1 83 ? -17.547 28.641 -5.48 1 97.12 83 ASN A C 1
ATOM 682 O O . ASN A 1 83 ? -17.797 29.625 -4.777 1 97.12 83 ASN A O 1
ATOM 686 N N . PRO A 1 84 ? -16.5 27.891 -5.312 1 97.25 84 PRO A N 1
ATOM 687 C CA . PRO A 1 84 ? -15.625 28.094 -4.16 1 97.25 84 PRO A CA 1
ATOM 688 C C . PRO A 1 84 ? -14.945 29.453 -4.164 1 97.25 84 PRO A C 1
ATOM 690 O O . PRO A 1 84 ? -14.469 29.922 -3.121 1 97.25 84 PRO A O 1
ATOM 693 N N . LEU A 1 85 ? -14.93 30.203 -5.258 1 97.12 85 LEU A N 1
ATOM 694 C CA . LEU A 1 85 ? -14.219 31.469 -5.344 1 97.12 85 LEU A CA 1
ATOM 695 C C . LEU A 1 85 ? -15.203 32.625 -5.477 1 97.12 85 LEU A C 1
ATOM 697 O O . LEU A 1 85 ? -14.797 33.781 -5.672 1 97.12 85 LEU A O 1
ATOM 701 N N . GLU A 1 86 ? -16.422 32.312 -5.297 1 97.19 86 GLU A N 1
ATOM 702 C CA . GLU A 1 86 ? -17.438 33.344 -5.52 1 97.19 86 GLU A CA 1
ATOM 703 C C . GLU A 1 86 ? -17.703 34.156 -4.246 1 97.19 86 GLU A C 1
ATOM 705 O O . GLU A 1 86 ? -18.172 35.281 -4.312 1 97.19 86 GLU A O 1
ATOM 710 N N . ALA A 1 87 ? -17.375 33.625 -3.127 1 97.94 87 ALA A N 1
ATOM 711 C CA . ALA A 1 87 ? -17.656 34.281 -1.849 1 97.94 87 ALA A CA 1
ATOM 712 C C . ALA A 1 87 ? -19.156 34.562 -1.702 1 97.94 87 ALA A C 1
ATOM 714 O O . ALA A 1 87 ? -19.547 35.688 -1.419 1 97.94 87 ALA A O 1
ATOM 715 N N . LYS A 1 88 ? -19.891 33.469 -1.825 1 98 88 LYS A N 1
ATOM 716 C CA . LYS A 1 88 ? -21.344 33.594 -1.782 1 98 88 LYS A CA 1
ATOM 717 C C . LYS A 1 88 ? -21.828 33.844 -0.355 1 98 88 LYS A C 1
ATOM 719 O O . LYS A 1 88 ? -21.5 33.062 0.551 1 98 88 LYS A O 1
ATOM 724 N N . GLU A 1 89 ? -22.625 34.906 -0.214 1 97.69 89 GLU A N 1
ATOM 725 C CA . GLU A 1 89 ? -23.219 35.219 1.085 1 97.69 89 GLU A CA 1
ATOM 726 C C . GLU A 1 89 ? -24.656 34.75 1.172 1 97.69 89 GLU A C 1
ATOM 728 O O . GLU A 1 89 ? -25.484 35.062 0.325 1 97.69 89 GLU A O 1
ATOM 733 N N . ILE A 1 90 ? -24.922 33.906 2.102 1 97.12 90 ILE A N 1
ATOM 734 C CA . ILE A 1 90 ? -26.266 33.438 2.4 1 97.12 90 ILE A CA 1
ATOM 735 C C . ILE A 1 90 ? -26.578 33.656 3.879 1 97.12 90 IL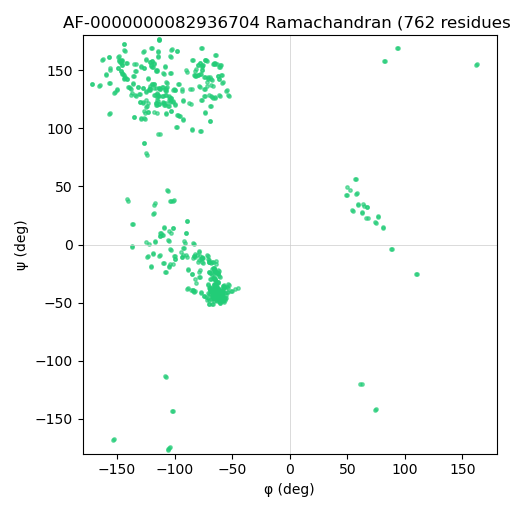E A C 1
ATOM 737 O O . ILE A 1 90 ? -26.109 32.906 4.742 1 97.12 90 ILE A O 1
ATOM 741 N N . GLY A 1 91 ? -27.484 34.656 4.18 1 96.19 91 GLY A N 1
ATOM 742 C CA . GLY A 1 91 ? -27.672 35.031 5.566 1 96.19 91 GLY A CA 1
ATOM 743 C C . GLY A 1 91 ? -26.406 35.594 6.211 1 96.19 91 GLY A C 1
ATOM 744 O O . GLY A 1 91 ? -25.812 36.531 5.703 1 96.19 91 GLY A O 1
ATOM 745 N N . GLU A 1 92 ? -25.984 34.906 7.266 1 96.69 92 GLU A N 1
ATOM 746 C CA . GLU A 1 92 ? -24.797 35.375 7.98 1 96.69 92 GLU A CA 1
ATOM 747 C C . GLU A 1 92 ? -23.578 34.5 7.656 1 96.69 92 GLU A C 1
ATOM 749 O O . GLU A 1 92 ? -22.531 34.625 8.297 1 96.69 92 GLU A O 1
ATOM 754 N N . LYS A 1 93 ? -23.797 33.688 6.652 1 97.81 93 LYS A N 1
ATOM 755 C CA . LYS A 1 93 ? -22.719 32.781 6.262 1 97.81 93 LYS A CA 1
ATOM 756 C C . LYS A 1 93 ? -22.094 33.219 4.941 1 97.81 93 LYS A C 1
ATOM 758 O O . LYS A 1 93 ? -22.797 33.656 4.027 1 97.81 93 LYS A O 1
ATOM 763 N N . LEU A 1 94 ? -20.828 33.219 4.895 1 98.44 94 LEU A N 1
ATOM 764 C CA . LEU A 1 94 ? -20.094 33.406 3.652 1 98.44 94 LEU A CA 1
ATOM 765 C C . LEU A 1 94 ? -19.438 32.125 3.197 1 98.44 94 LEU A C 1
ATOM 767 O O . LEU A 1 94 ? -18.609 31.562 3.916 1 98.44 94 LEU A O 1
ATOM 771 N N . PHE A 1 95 ? -19.828 31.719 2.021 1 98.06 95 PHE A N 1
ATOM 772 C CA . PHE A 1 95 ? -19.328 30.469 1.477 1 98.06 95 PHE A CA 1
ATOM 773 C C . PHE A 1 95 ? -18.141 30.719 0.542 1 98.06 95 PHE A C 1
ATOM 775 O O . PHE A 1 95 ? -18.172 31.656 -0.247 1 98.06 95 PHE A O 1
ATOM 782 N N . GLY A 1 96 ? -17.141 29.859 0.666 1 97.81 96 GLY A N 1
ATOM 783 C CA . GLY A 1 96 ? -15.961 29.922 -0.196 1 97.81 96 GLY A CA 1
ATOM 784 C C . GLY A 1 96 ? -14.773 29.172 0.37 1 97.81 96 GLY A C 1
ATOM 785 O O . GLY A 1 96 ? -14.648 29.016 1.587 1 97.81 96 GLY A O 1
ATOM 786 N N . VAL A 1 97 ? -13.867 28.734 -0.571 1 96.75 97 VAL A N 1
ATOM 787 C CA . VAL A 1 97 ? -12.672 28.031 -0.124 1 96.75 97 VAL A CA 1
ATOM 788 C C . VAL A 1 97 ? -11.789 28.969 0.697 1 96.75 97 VAL A C 1
ATOM 790 O O . VAL A 1 97 ? -11.547 30.109 0.3 1 96.75 97 VAL A O 1
ATOM 793 N N . GLY A 1 98 ? -11.461 28.531 1.878 1 96.56 98 GLY A N 1
ATOM 794 C CA . GLY A 1 98 ? -10.578 29.297 2.736 1 96.56 98 GLY A CA 1
ATOM 795 C C . GLY A 1 98 ? -11.32 30.297 3.613 1 96.56 98 GLY A C 1
ATOM 796 O O . GLY A 1 98 ? -10.727 30.922 4.488 1 96.56 98 GLY A O 1
ATOM 797 N N . SER A 1 99 ? -12.625 30.391 3.43 1 98.06 99 SER A N 1
ATOM 798 C CA . SER A 1 99 ? -13.367 31.359 4.238 1 98.06 99 SER A CA 1
ATOM 799 C C . SER A 1 99 ? -13.133 31.125 5.727 1 98.06 99 SER A C 1
ATOM 801 O O . SER A 1 99 ? -12.852 32.062 6.473 1 98.06 99 SER A O 1
ATOM 803 N N . SER A 1 100 ? -13.164 29.875 6.113 1 97.25 100 SER A N 1
ATOM 804 C CA . SER A 1 100 ? -12.914 29.531 7.508 1 97.25 100 SER A CA 1
ATOM 805 C C . SER A 1 100 ? -11.43 29.312 7.766 1 97.25 100 SER A C 1
ATOM 807 O O . SER A 1 100 ? -10.883 29.844 8.75 1 97.25 100 SER A O 1
ATOM 809 N N . ASP A 1 101 ? -10.641 28.75 6.914 1 95 101 ASP A N 1
ATOM 810 C CA . ASP A 1 101 ? -9.242 28.359 7.102 1 95 101 ASP A CA 1
ATOM 811 C C . ASP A 1 101 ? -8.359 28.953 6.008 1 95 101 ASP A C 1
ATOM 813 O O . ASP A 1 101 ? -8.094 28.297 4.992 1 95 101 ASP A O 1
ATOM 817 N N . MET A 1 102 ? -7.832 30.109 6.074 1 96.31 102 MET A N 1
ATOM 818 C CA . MET A 1 102 ? -8.195 30.938 7.227 1 96.31 102 MET A CA 1
ATOM 819 C C . MET A 1 102 ? -8.375 32.406 6.828 1 96.31 102 MET A C 1
ATOM 821 O O . MET A 1 102 ? -7.961 33.281 7.559 1 96.31 102 MET A O 1
ATOM 825 N N . LYS A 1 103 ? -8.938 32.594 5.656 1 98.06 103 LYS A N 1
ATOM 826 C CA . LYS A 1 103 ? -9.094 33.969 5.137 1 98.06 103 LYS A CA 1
ATOM 827 C C . LYS A 1 103 ? -10.031 34.781 6.016 1 98.06 103 LYS A C 1
ATOM 829 O O . LYS A 1 103 ? -10.016 36 5.973 1 98.06 103 LYS A O 1
ATOM 834 N N . GLY A 1 104 ? -10.906 34.125 6.762 1 98.44 104 GLY A N 1
ATOM 835 C CA . GLY A 1 104 ? -11.648 34.844 7.777 1 98.44 104 GLY A CA 1
ATOM 836 C C . GLY A 1 104 ? -10.758 35.562 8.789 1 98.44 104 GLY A C 1
ATOM 837 O O . GLY A 1 104 ? -10.969 36.719 9.102 1 98.44 104 GLY A O 1
ATOM 838 N N . GLY A 1 105 ? -9.789 34.844 9.336 1 98.69 105 GLY A N 1
ATOM 839 C CA . GLY A 1 105 ? -8.805 35.438 10.227 1 98.69 105 GLY A CA 1
ATOM 840 C C . GLY A 1 105 ? -7.973 36.5 9.562 1 98.69 105 GLY A C 1
ATOM 841 O O . GLY A 1 105 ? -7.719 37.562 10.156 1 98.69 105 GLY A O 1
ATOM 842 N N . VAL A 1 106 ? -7.609 36.281 8.328 1 98.69 106 VAL A N 1
ATOM 843 C CA . VAL A 1 106 ? -6.82 37.25 7.559 1 98.69 106 VAL A CA 1
ATOM 844 C C . VAL A 1 106 ? -7.633 38.531 7.34 1 98.69 106 VAL A C 1
ATOM 846 O O . VAL A 1 106 ? -7.094 39.625 7.422 1 98.69 106 VAL A O 1
ATOM 849 N N . ALA A 1 107 ? -8.898 38.344 7.074 1 98.75 107 ALA A N 1
ATOM 850 C CA . ALA A 1 107 ? -9.773 39.5 6.891 1 98.75 107 ALA A CA 1
ATOM 851 C C . ALA A 1 107 ? -9.836 40.344 8.156 1 98.75 107 ALA A C 1
ATOM 853 O O . ALA A 1 107 ? -9.859 41.594 8.094 1 98.75 107 ALA A O 1
ATOM 854 N N . SER A 1 108 ? -9.938 39.656 9.25 1 98.69 108 SER A N 1
ATOM 855 C CA . SER A 1 108 ? -9.93 40.375 10.531 1 98.69 108 SER A CA 1
ATOM 856 C C . SER A 1 108 ? -8.641 41.156 10.711 1 98.69 108 SER A C 1
ATOM 858 O O . SER A 1 108 ? -8.68 42.344 11.125 1 98.69 108 SER A O 1
ATOM 860 N N . MET A 1 109 ? -7.516 40.594 10.43 1 98.75 109 MET A N 1
ATOM 861 C CA . MET A 1 109 ? -6.211 41.25 10.5 1 98.75 109 MET A CA 1
ATOM 862 C C . MET A 1 109 ? -6.168 42.469 9.594 1 98.75 109 MET A C 1
ATOM 864 O O . MET A 1 109 ? -5.723 43.531 10.016 1 98.75 109 MET A O 1
ATOM 868 N N . LEU A 1 110 ? -6.645 42.281 8.391 1 98.75 110 LEU A N 1
ATOM 869 C CA . LEU A 1 110 ? -6.645 43.375 7.414 1 98.75 110 LEU A CA 1
ATOM 870 C C . LEU A 1 110 ? -7.574 44.5 7.859 1 98.75 110 LEU A C 1
ATOM 872 O O . LEU A 1 110 ? -7.254 45.688 7.688 1 98.75 110 LEU A O 1
ATOM 876 N N . THR A 1 111 ? -8.703 44.094 8.359 1 98.69 111 THR A N 1
ATOM 877 C CA . THR A 1 111 ? -9.633 45.094 8.867 1 98.69 111 THR A CA 1
ATOM 878 C C . THR A 1 111 ? -8.977 45.938 9.961 1 98.69 111 THR A C 1
ATOM 880 O O . THR A 1 111 ? -9.18 47.156 10.023 1 98.69 111 THR A O 1
ATOM 883 N N . LEU A 1 112 ? -8.227 45.281 10.82 1 98.38 112 LEU A N 1
ATOM 884 C CA . LEU A 1 112 ? -7.5 46 11.867 1 98.38 112 LEU A CA 1
ATOM 885 C C . LEU A 1 112 ? -6.496 46.969 11.266 1 98.38 112 LEU A C 1
ATOM 887 O O . LEU A 1 112 ? -6.375 48.125 11.727 1 98.38 112 LEU A O 1
ATOM 891 N N . LEU A 1 113 ? -5.766 46.594 10.25 1 98.19 113 LEU A N 1
ATOM 892 C CA . LEU A 1 113 ? -4.812 47.469 9.562 1 98.19 113 LEU A CA 1
ATOM 893 C C . LEU A 1 113 ? -5.516 48.688 8.969 1 98.19 113 LEU A C 1
ATOM 895 O O . LEU A 1 113 ? -5.043 49.812 9.125 1 98.19 113 LEU A O 1
ATOM 899 N N . PHE A 1 114 ? -6.617 48.406 8.281 1 98 114 PHE A N 1
ATOM 900 C CA . PHE A 1 114 ? -7.391 49.5 7.707 1 98 114 PHE A CA 1
ATOM 901 C C . PHE A 1 114 ? -7.859 50.469 8.789 1 98 114 PHE A C 1
ATOM 903 O O . PHE A 1 114 ? -7.805 51.688 8.617 1 98 114 PHE A O 1
ATOM 910 N N . TYR A 1 115 ? -8.328 49.906 9.875 1 97.88 115 TYR A N 1
ATOM 911 C CA . TYR A 1 115 ? -8.828 50.719 10.977 1 97.88 115 TYR A CA 1
ATOM 912 C C . TYR A 1 115 ? -7.73 51.625 11.523 1 97.88 115 TYR A C 1
ATOM 914 O O . TYR A 1 115 ? -7.949 52.812 11.742 1 97.88 115 TYR A O 1
ATOM 922 N N . ILE A 1 116 ? -6.57 51.094 11.727 1 97.94 116 ILE A N 1
ATOM 923 C CA . ILE A 1 116 ? -5.434 51.844 12.242 1 97.94 116 ILE A CA 1
ATOM 924 C C . ILE A 1 116 ? -5.066 52.969 11.266 1 97.94 116 ILE A C 1
ATOM 926 O O . ILE A 1 116 ? -4.879 54.094 11.672 1 97.94 116 ILE A O 1
ATOM 930 N N . GLY A 1 117 ? -4.977 52.656 10.016 1 97.44 117 GLY A N 1
ATOM 931 C CA . GLY A 1 117 ? -4.594 53.625 8.992 1 97.44 117 GLY A CA 1
ATOM 932 C C . GLY A 1 117 ? -5.609 54.719 8.805 1 97.44 117 GLY A C 1
ATOM 933 O O . GLY A 1 117 ? -5.25 55.906 8.773 1 97.44 117 GLY A O 1
ATOM 934 N N . GLU A 1 118 ? -6.871 54.344 8.703 1 97.38 118 GLU A N 1
ATOM 935 C CA . GLU A 1 118 ? -7.934 55.312 8.438 1 97.38 118 GLU A CA 1
ATOM 936 C C . GLU A 1 118 ? -8.086 56.281 9.602 1 97.38 118 GLU A C 1
ATOM 938 O O . GLU A 1 118 ? -8.453 57.469 9.406 1 97.38 118 GLU A O 1
ATOM 943 N N . ASN A 1 119 ? -7.773 55.844 10.805 1 96.94 119 ASN A N 1
ATOM 944 C CA . ASN A 1 119 ? -7.961 56.688 11.992 1 96.94 119 ASN A CA 1
ATOM 945 C C . ASN A 1 119 ? -6.637 57.219 12.516 1 96.94 119 ASN A C 1
ATOM 947 O O . ASN A 1 119 ? -6.59 57.844 13.578 1 96.94 119 ASN A O 1
ATOM 951 N N . ASN A 1 120 ? -5.527 56.938 11.812 1 96.31 120 ASN A N 1
ATOM 952 C CA . ASN A 1 120 ? -4.184 57.406 12.172 1 96.31 120 ASN A CA 1
ATOM 953 C C . ASN A 1 120 ? -3.859 57.062 13.633 1 96.31 120 ASN A C 1
ATOM 955 O O . ASN A 1 120 ? -3.445 57.969 14.383 1 96.31 120 ASN A O 1
ATOM 959 N N . ILE A 1 121 ? -4.133 55.844 13.984 1 96.12 121 ILE A N 1
ATOM 960 C CA . ILE A 1 121 ? -3.943 55.406 15.367 1 96.12 121 ILE A CA 1
ATOM 961 C C . ILE A 1 121 ? -2.492 54.969 15.578 1 96.12 121 ILE A C 1
ATOM 963 O O . ILE A 1 121 ? -1.921 54.281 14.742 1 96.12 121 ILE A O 1
ATOM 967 N N . LYS A 1 122 ? -1.893 55.438 16.688 1 94.44 122 LYS A N 1
ATOM 968 C CA . LYS A 1 122 ? -0.617 54.906 17.141 1 94.44 122 LYS A CA 1
ATOM 969 C C . LYS A 1 122 ? -0.826 53.844 18.203 1 94.44 122 LYS A C 1
ATOM 971 O O . LYS A 1 122 ? -1.244 54.125 19.328 1 94.44 122 LYS A O 1
ATOM 976 N N . PRO A 1 123 ? -0.557 52.594 17.906 1 94.94 123 PRO A N 1
ATOM 977 C CA . PRO A 1 123 ? -0.797 51.531 18.875 1 94.94 123 PRO A CA 1
ATOM 978 C C . PRO A 1 123 ? 0.088 51.656 20.109 1 94.94 123 PRO A C 1
ATOM 980 O O . PRO A 1 123 ? 1.089 52.375 20.094 1 94.94 123 PRO A O 1
ATOM 983 N N . LYS A 1 124 ? -0.32 50.938 21.172 1 90.31 124 LYS A N 1
ATOM 984 C CA . LYS A 1 124 ? 0.442 50.969 22.422 1 90.31 124 LYS A CA 1
ATOM 985 C C . LYS A 1 124 ? 1.777 50.25 22.266 1 90.31 124 LYS A C 1
ATOM 987 O O . LYS A 1 124 ? 2.773 50.625 22.875 1 90.31 124 LYS A O 1
ATOM 992 N N . TRP A 1 125 ? 1.746 49.219 21.547 1 95.56 125 TRP A N 1
ATOM 993 C CA . TRP A 1 125 ? 2.918 48.375 21.328 1 95.56 125 TRP A CA 1
ATOM 994 C C . TRP A 1 125 ? 3.281 48.312 19.844 1 95.56 125 TRP A C 1
ATOM 996 O O . TRP A 1 125 ? 2.461 48.656 18.984 1 95.56 125 TRP A O 1
ATOM 1006 N N . ASP A 1 126 ? 4.578 47.969 19.594 1 96.5 126 ASP A N 1
ATOM 1007 C CA . ASP A 1 126 ? 4.934 47.656 18.203 1 96.5 126 ASP A CA 1
ATOM 1008 C C . ASP A 1 126 ? 4.141 46.469 17.688 1 96.5 126 ASP A C 1
ATOM 1010 O O . ASP A 1 126 ? 4.086 45.406 18.328 1 96.5 126 ASP A O 1
ATOM 1014 N N . LEU A 1 127 ? 3.512 46.656 16.562 1 97.94 127 LEU A N 1
ATOM 1015 C CA . LEU A 1 127 ? 2.723 45.594 15.969 1 97.94 127 LEU A CA 1
ATOM 1016 C C . LEU A 1 127 ? 3.355 45.125 14.664 1 97.94 127 LEU A C 1
ATOM 1018 O O . LEU A 1 127 ? 3.836 45.938 13.867 1 97.94 127 LEU A O 1
ATOM 1022 N N . GLU A 1 128 ? 3.438 43.844 14.492 1 98.38 128 GLU A N 1
ATOM 1023 C CA . GLU A 1 128 ? 3.789 43.25 13.219 1 98.38 128 GLU A CA 1
ATOM 1024 C C . GLU A 1 128 ? 2.686 42.312 12.734 1 98.38 128 GLU A C 1
ATOM 1026 O O . GLU A 1 128 ? 2.1 41.562 13.523 1 98.38 128 GLU A O 1
ATOM 1031 N N . PHE A 1 129 ? 2.34 42.438 11.5 1 98.75 129 PHE A N 1
ATOM 1032 C CA . PHE A 1 129 ? 1.399 41.562 10.844 1 98.75 129 PHE A CA 1
ATOM 1033 C C . PHE A 1 129 ? 2.121 40.625 9.867 1 98.75 129 PHE A C 1
ATOM 1035 O O . PHE A 1 129 ? 2.707 41.094 8.883 1 98.75 129 PHE A O 1
ATOM 1042 N N . HIS A 1 130 ? 2.121 39.375 10.195 1 98.75 130 HIS A N 1
ATOM 1043 C CA . HIS A 1 130 ? 2.727 38.375 9.328 1 98.75 130 HIS A CA 1
ATOM 1044 C C . HIS A 1 130 ? 1.676 37.656 8.469 1 98.75 130 HIS A C 1
ATOM 1046 O O . HIS A 1 130 ? 0.921 36.812 8.969 1 98.75 130 HIS A O 1
ATOM 1052 N N . PHE A 1 131 ? 1.552 38.031 7.234 1 98.69 131 PHE A N 1
ATOM 1053 C CA . PHE A 1 131 ? 0.771 37.312 6.25 1 98.69 131 PHE A CA 1
ATOM 1054 C C . PHE A 1 131 ? 1.653 36.312 5.48 1 98.69 131 PHE A C 1
ATOM 1056 O O . PHE A 1 131 ? 2.418 36.719 4.602 1 98.69 131 PHE A O 1
ATOM 1063 N N . VAL A 1 132 ? 1.451 35 5.793 1 98.12 132 VAL A N 1
ATOM 1064 C CA . VAL A 1 132 ? 2.439 34.031 5.34 1 98.12 132 VAL A CA 1
ATOM 1065 C C . VAL A 1 132 ? 1.787 33.031 4.379 1 98.12 132 VAL A C 1
ATOM 1067 O O . VAL A 1 132 ? 0.566 32.875 4.395 1 98.12 132 VAL A O 1
ATOM 1070 N N . ASP A 1 133 ? 2.631 32.469 3.555 1 95.81 133 ASP A N 1
ATOM 1071 C CA . ASP A 1 133 ? 2.211 31.469 2.582 1 95.81 133 ASP A CA 1
ATOM 1072 C C . ASP A 1 133 ? 2.6 30.062 3.037 1 95.81 133 ASP A C 1
ATOM 1074 O O . ASP A 1 133 ? 3.287 29.906 4.047 1 95.81 133 ASP A O 1
ATOM 1078 N N . ASP A 1 134 ? 2.035 29.047 2.527 1 93.69 134 ASP A N 1
ATOM 1079 C CA . ASP A 1 134 ? 2.486 27.656 2.486 1 93.69 134 ASP A CA 1
ATOM 1080 C C . ASP A 1 134 ? 2.195 26.938 3.807 1 93.69 134 ASP A C 1
ATOM 1082 O O . ASP A 1 134 ? 2.803 25.906 4.109 1 93.69 134 ASP A O 1
ATOM 1086 N N . GLU A 1 135 ? 1.367 27.5 4.664 1 90.5 135 GLU A N 1
ATOM 1087 C CA . GLU A 1 135 ? 0.996 26.797 5.895 1 90.5 135 GLU A CA 1
ATOM 1088 C C . GLU A 1 135 ? 0.355 25.453 5.59 1 90.5 135 GLU A C 1
ATOM 1090 O O . GLU A 1 135 ? 0.652 24.453 6.25 1 90.5 135 GLU A O 1
ATOM 1095 N N . GLU A 1 136 ? -0.381 25.344 4.57 1 85 136 GLU A N 1
ATOM 1096 C CA . GLU A 1 136 ? -1.13 24.156 4.203 1 85 136 GLU A CA 1
ATOM 1097 C C . GLU A 1 136 ? -0.196 23.031 3.734 1 85 136 GLU A C 1
ATOM 1099 O O . GLU A 1 136 ? -0.609 21.875 3.617 1 85 136 GLU A O 1
ATOM 1104 N N . ASN A 1 137 ? 1.011 23.391 3.484 1 87.12 137 ASN A N 1
ATOM 1105 C CA . ASN A 1 137 ? 2.051 22.422 3.162 1 87.12 137 ASN A CA 1
ATOM 1106 C C . ASN A 1 137 ? 3.17 22.438 4.199 1 87.12 137 ASN A C 1
ATOM 1108 O O . ASN A 1 137 ? 4.344 22.297 3.852 1 87.12 137 ASN A O 1
ATOM 1112 N N . ASN A 1 138 ? 2.893 22.797 5.34 1 89.88 138 ASN A N 1
ATOM 1113 C CA . ASN A 1 138 ? 3.73 22.734 6.531 1 89.88 138 ASN A CA 1
ATOM 1114 C C . ASN A 1 138 ? 4.789 23.844 6.531 1 89.88 138 ASN A C 1
ATOM 1116 O O . ASN A 1 138 ? 5.906 23.641 7.004 1 89.88 138 ASN A O 1
ATOM 1120 N N . SER A 1 139 ? 4.527 24.891 5.824 1 92.44 139 SER A N 1
ATOM 1121 C CA . SER A 1 139 ? 5.145 26.203 6.02 1 92.44 139 SER A CA 1
ATOM 1122 C C . SER A 1 139 ? 6.582 26.219 5.512 1 92.44 139 SER A C 1
ATOM 1124 O O . SER A 1 139 ? 7.391 27.031 5.949 1 92.44 139 SER A O 1
ATOM 1126 N N . GLY A 1 140 ? 6.996 25.297 4.648 1 92.81 140 GLY A N 1
ATOM 1127 C CA . GLY A 1 140 ? 8.344 25.266 4.102 1 92.81 140 GLY A CA 1
ATOM 1128 C C . GLY A 1 140 ? 8.75 26.594 3.459 1 92.81 140 GLY A C 1
ATOM 1129 O O . GLY A 1 140 ? 9.914 26.984 3.525 1 92.81 140 GLY A O 1
ATOM 1130 N N . TYR A 1 141 ? 7.758 27.25 2.861 1 94.06 141 TYR A N 1
ATOM 1131 C CA . TYR A 1 141 ? 8.016 28.516 2.174 1 94.06 141 TYR A CA 1
ATOM 1132 C C . TYR A 1 141 ? 7.336 29.672 2.895 1 94.06 141 TYR A C 1
ATOM 1134 O O . TYR A 1 141 ? 7.285 30.781 2.373 1 94.06 141 TYR A O 1
ATOM 1142 N N . GLY A 1 142 ? 6.77 29.406 4.062 1 96.25 142 GLY A N 1
ATOM 1143 C CA . GLY A 1 142 ? 6.152 30.406 4.91 1 96.25 142 GLY A CA 1
ATOM 1144 C C . GLY A 1 142 ? 6.961 30.719 6.152 1 96.25 142 GLY A C 1
ATOM 1145 O O . GLY A 1 142 ? 8.102 31.172 6.059 1 96.25 142 GLY A O 1
ATOM 1146 N N . MET A 1 143 ? 6.422 30.375 7.312 1 96.75 143 MET A N 1
ATOM 1147 C CA . MET A 1 143 ? 7.047 30.688 8.594 1 96.75 143 MET A CA 1
ATOM 1148 C C . MET A 1 143 ? 8.438 30.078 8.688 1 96.75 143 MET A C 1
ATOM 1150 O O . MET A 1 143 ? 9.375 30.703 9.172 1 96.75 143 MET A O 1
ATOM 1154 N N . ARG A 1 144 ? 8.578 28.828 8.281 1 95.81 144 ARG A N 1
ATOM 1155 C CA . ARG A 1 144 ? 9.875 28.172 8.359 1 95.81 144 ARG A CA 1
ATOM 1156 C C . ARG A 1 144 ? 10.922 28.922 7.543 1 95.81 144 ARG A C 1
ATOM 1158 O O . ARG A 1 144 ? 12.047 29.125 8 1 95.81 144 ARG A O 1
ATOM 1165 N N . TYR A 1 145 ? 10.562 29.281 6.363 1 96.25 145 TYR A N 1
ATOM 1166 C CA . TYR A 1 145 ? 11.477 30.016 5.504 1 96.25 145 TYR A CA 1
ATOM 1167 C C . TYR A 1 145 ? 11.875 31.344 6.148 1 96.25 145 TYR A C 1
ATOM 1169 O O . TYR A 1 145 ? 13.055 31.703 6.156 1 96.25 145 TYR A O 1
ATOM 1177 N N . LEU A 1 146 ? 10.906 32.094 6.66 1 97.94 146 LEU A N 1
ATOM 1178 C CA . LEU A 1 146 ? 11.156 33.375 7.266 1 97.94 146 LEU A CA 1
ATOM 1179 C C . LEU A 1 146 ? 12.117 33.25 8.438 1 97.94 146 LEU A C 1
ATOM 1181 O O . LEU A 1 146 ? 13.016 34.094 8.602 1 97.94 146 LEU A O 1
ATOM 1185 N N . ILE A 1 147 ? 11.93 32.25 9.211 1 97.12 147 ILE A N 1
ATOM 1186 C CA . ILE A 1 147 ? 12.781 32.031 10.375 1 97.12 147 ILE A CA 1
ATOM 1187 C C . ILE A 1 147 ? 14.18 31.609 9.93 1 97.12 147 ILE A C 1
ATOM 1189 O O . ILE A 1 147 ? 15.18 32.188 10.375 1 97.12 147 ILE A O 1
ATOM 1193 N N . ASP A 1 148 ? 14.281 30.688 9.047 1 95.75 148 ASP A N 1
ATOM 1194 C CA . ASP A 1 148 ? 15.555 30.125 8.602 1 95.75 148 ASP A CA 1
ATOM 1195 C C . ASP A 1 148 ? 16.406 31.188 7.891 1 95.75 148 ASP A C 1
ATOM 1197 O O . ASP A 1 148 ? 17.625 31.062 7.836 1 95.75 148 ASP A O 1
ATOM 1201 N N . HIS A 1 149 ? 15.812 32.219 7.355 1 96.75 149 HIS A N 1
ATOM 1202 C CA . HIS A 1 149 ? 16.531 33.219 6.613 1 96.75 149 HIS A CA 1
ATOM 1203 C C . HIS A 1 149 ? 16.594 34.531 7.391 1 96.75 149 HIS A C 1
ATOM 1205 O O . HIS A 1 149 ? 16.844 35.594 6.812 1 96.75 149 HIS A O 1
ATOM 1211 N N . ASN A 1 150 ? 16.297 34.531 8.656 1 96.62 150 ASN A N 1
ATOM 1212 C CA . ASN A 1 150 ? 16.438 35.625 9.594 1 96.62 150 ASN A CA 1
ATOM 1213 C C . ASN A 1 150 ? 15.641 36.844 9.133 1 96.62 150 ASN A C 1
ATOM 1215 O O . ASN A 1 150 ? 16.172 37.969 9.117 1 96.62 150 ASN A O 1
ATOM 1219 N N . LYS A 1 151 ? 14.398 36.562 8.68 1 97.06 151 LYS A N 1
ATOM 1220 C CA . LYS A 1 151 ? 13.555 37.656 8.195 1 97.06 151 LYS A CA 1
ATOM 1221 C C . LYS A 1 151 ? 12.648 38.156 9.305 1 97.06 151 LYS A C 1
ATOM 1223 O O . LYS A 1 151 ? 11.992 39.188 9.141 1 97.06 151 LYS A O 1
ATOM 1228 N N . LEU A 1 152 ? 12.633 37.5 10.445 1 97.5 152 LEU A N 1
ATOM 1229 C CA . LEU A 1 152 ? 11.812 37.875 11.586 1 97.5 152 LEU A CA 1
ATOM 1230 C C . LEU A 1 152 ? 12.688 38.312 12.766 1 97.5 152 LEU A C 1
ATOM 1232 O O . LEU A 1 152 ? 13.898 38.062 12.758 1 97.5 152 LEU A O 1
ATOM 1236 N N . ALA A 1 153 ? 12.023 38.938 13.727 1 95.06 153 ALA A N 1
ATOM 1237 C CA . ALA A 1 153 ? 12.727 39.219 14.977 1 95.06 153 ALA A CA 1
ATOM 1238 C C . ALA A 1 153 ? 13.109 37.938 15.703 1 95.06 153 ALA A C 1
ATOM 1240 O O . ALA A 1 153 ? 12.492 36.875 15.484 1 95.06 153 ALA A O 1
ATOM 1241 N N . LYS A 1 154 ? 14.117 38.062 16.531 1 93.56 154 LYS A N 1
ATOM 1242 C CA . LYS A 1 154 ? 14.594 36.906 17.281 1 93.56 154 LYS A CA 1
ATOM 1243 C C . LYS A 1 154 ? 13.594 36.469 18.344 1 93.56 154 LYS A C 1
ATOM 1245 O O . LYS A 1 154 ? 13.617 35.344 18.812 1 93.56 154 LYS A O 1
ATOM 1250 N N . HIS A 1 155 ? 12.82 37.406 18.703 1 94.38 155 HIS A N 1
ATOM 1251 C CA . HIS A 1 155 ? 11.812 37.188 19.734 1 94.38 155 HIS A CA 1
ATOM 1252 C C . HIS A 1 155 ? 10.703 38.219 19.656 1 94.38 155 HIS A C 1
ATOM 1254 O O . HIS A 1 155 ? 10.945 39.375 19.266 1 94.38 155 HIS A O 1
ATOM 1260 N N . TYR A 1 156 ? 9.484 37.781 19.984 1 97.88 156 TYR A N 1
ATOM 1261 C CA . TYR A 1 156 ? 8.344 38.656 20.188 1 97.88 156 TYR A CA 1
ATOM 1262 C C . TYR A 1 156 ? 7.785 38.5 21.594 1 97.88 156 TYR A C 1
ATOM 1264 O O . TYR A 1 156 ? 7.988 37.469 22.25 1 97.88 156 TYR A O 1
ATOM 1272 N N . ASP A 1 157 ? 7.16 39.531 22.062 1 98.06 157 ASP A N 1
ATOM 1273 C CA . ASP A 1 157 ? 6.586 39.469 23.406 1 98.06 157 ASP A CA 1
ATOM 1274 C C . ASP A 1 157 ? 5.281 38.688 23.406 1 98.06 157 ASP A C 1
ATOM 1276 O O . ASP A 1 157 ? 4.875 38.156 24.453 1 98.06 157 ASP A O 1
ATOM 1280 N N . LEU A 1 158 ? 4.66 38.594 22.266 1 98.31 158 LEU A N 1
ATOM 1281 C CA . LEU A 1 158 ? 3.441 37.812 22.094 1 98.31 158 LEU A CA 1
ATOM 1282 C C . LEU A 1 158 ? 3.145 37.594 20.625 1 98.31 158 LEU A C 1
ATOM 1284 O O . LEU A 1 158 ? 3.297 38.5 19.797 1 98.31 158 LEU A O 1
ATOM 1288 N N . ALA A 1 159 ? 2.771 36.375 20.344 1 98.69 159 ALA A N 1
ATOM 1289 C CA . ALA A 1 159 ? 2.26 36.062 19.016 1 98.69 159 ALA A CA 1
ATOM 1290 C C . ALA A 1 159 ? 0.804 35.625 19.078 1 98.69 159 ALA A C 1
ATOM 1292 O O . ALA A 1 159 ? 0.418 34.875 19.984 1 98.69 159 ALA A O 1
ATOM 1293 N N . ILE A 1 160 ? -0 36.125 18.219 1 98.75 160 ILE A N 1
ATOM 1294 C CA . ILE A 1 160 ? -1.395 35.75 18.031 1 98.75 160 ILE A CA 1
ATOM 1295 C C . ILE A 1 160 ? -1.59 35.125 16.641 1 98.75 160 ILE A C 1
ATOM 1297 O O . ILE A 1 160 ? -1.44 35.812 15.641 1 98.75 160 ILE A O 1
ATOM 1301 N N . VAL A 1 161 ? -1.895 33.875 16.578 1 98.75 161 VAL A N 1
ATOM 1302 C CA . VAL A 1 161 ? -2.158 33.219 15.305 1 98.75 161 VAL A CA 1
ATOM 1303 C C . VAL A 1 161 ? -3.664 33.062 15.102 1 98.75 161 VAL A C 1
ATOM 1305 O O . VAL A 1 161 ? -4.371 32.562 15.961 1 98.75 161 VAL A O 1
ATOM 1308 N N . CYS A 1 162 ? -4.184 33.406 13.953 1 98.62 162 CYS A N 1
ATOM 1309 C CA . CYS A 1 162 ? -5.617 33.625 13.781 1 98.62 162 CYS A CA 1
ATOM 1310 C C . CYS A 1 162 ? -6.258 32.438 13.07 1 98.62 162 CYS A C 1
ATOM 1312 O O . CYS A 1 162 ? -7.164 32.594 12.25 1 98.62 162 CYS A O 1
ATOM 1314 N N . GLU A 1 163 ? -5.797 31.25 13.375 1 97.12 163 GLU A N 1
ATOM 1315 C CA . GLU A 1 163 ? -6.41 30.016 12.883 1 97.12 163 GLU A CA 1
ATOM 1316 C C . GLU A 1 163 ? -7.863 29.906 13.328 1 97.12 163 GLU A C 1
ATOM 1318 O O . GLU A 1 163 ? -8.25 30.484 14.344 1 97.12 163 GLU A O 1
ATOM 1323 N N . PRO A 1 164 ? -8.641 29.156 12.547 1 97.12 164 PRO A N 1
ATOM 1324 C CA . PRO A 1 164 ? -10.039 29.031 12.961 1 97.12 164 PRO A CA 1
ATOM 1325 C C . PRO A 1 164 ? -10.203 28.203 14.242 1 97.12 164 PRO A C 1
ATOM 1327 O O . PRO A 1 164 ? -9.852 27.031 14.266 1 97.12 164 PRO A O 1
ATOM 1330 N N . THR A 1 165 ? -10.734 28.828 15.234 1 97.56 165 THR A N 1
ATOM 1331 C CA . THR A 1 165 ? -10.984 28.203 16.531 1 97.56 165 THR A CA 1
ATOM 1332 C C . THR A 1 165 ? -12.367 28.578 17.047 1 97.56 165 THR A C 1
ATOM 1334 O O . THR A 1 165 ? -12.609 28.547 18.25 1 97.56 165 THR A O 1
ATOM 1337 N N . GLU A 1 166 ? -13.242 29.062 16.172 1 97.19 166 GLU A N 1
ATOM 1338 C CA . GLU A 1 166 ? -14.562 29.547 16.578 1 97.19 166 GLU A CA 1
ATOM 1339 C C . GLU A 1 166 ? -14.445 30.609 17.672 1 97.19 166 GLU A C 1
ATOM 1341 O O . GLU A 1 166 ? -15.219 30.609 18.641 1 97.19 166 GLU A O 1
ATOM 1346 N N . ASN A 1 167 ? -13.359 31.344 17.672 1 98.19 167 ASN A N 1
ATOM 1347 C CA . ASN A 1 167 ? -13.031 32.406 18.594 1 98.19 167 ASN A CA 1
ATOM 1348 C C . ASN A 1 167 ? -12.812 31.891 20.016 1 98.19 167 ASN A C 1
ATOM 1350 O O . ASN A 1 167 ? -13.039 32.594 21 1 98.19 167 ASN A O 1
ATOM 1354 N N . SER A 1 168 ? -12.484 30.625 20.109 1 98 168 SER A N 1
ATOM 1355 C CA . SER A 1 168 ? -11.938 30.109 21.359 1 98 168 SER A CA 1
ATOM 1356 C C . SER A 1 168 ? -10.43 30.344 21.438 1 98 168 SER A C 1
ATOM 1358 O O . SER A 1 168 ? -9.781 30.594 20.422 1 98 168 SER A O 1
ATOM 1360 N N . ILE A 1 169 ? -9.93 30.328 22.656 1 98.25 169 ILE A N 1
ATOM 1361 C CA . ILE A 1 169 ? -8.492 30.484 22.828 1 98.25 169 ILE A CA 1
ATOM 1362 C C . ILE A 1 169 ? -7.82 29.125 22.891 1 98.25 169 ILE A C 1
ATOM 1364 O O . ILE A 1 169 ? -8.336 28.203 23.531 1 98.25 169 ILE A O 1
ATOM 1368 N N . VAL A 1 170 ? -6.801 28.984 22.156 1 98.12 170 VAL A N 1
ATOM 1369 C CA . VAL A 1 170 ? -5.992 27.766 22.188 1 98.12 170 VAL A CA 1
ATOM 1370 C C . VAL A 1 170 ? -4.605 28.078 22.75 1 98.12 170 VAL A C 1
ATOM 1372 O O . VAL A 1 170 ? -3.902 28.953 22.234 1 98.12 170 VAL A O 1
ATOM 1375 N N . LEU A 1 171 ? -4.254 27.281 23.75 1 97.69 171 LEU A N 1
ATOM 1376 C CA . LEU A 1 171 ? -3.008 27.562 24.453 1 97.69 171 LEU A CA 1
ATOM 1377 C C . LEU A 1 171 ? -2.043 26.391 24.328 1 97.69 171 LEU A C 1
ATOM 1379 O O . LEU A 1 171 ? -0.884 26.484 24.75 1 97.69 171 LEU A O 1
ATOM 1383 N N . ASN A 1 172 ? -2.498 25.359 23.797 1 96.06 172 ASN A N 1
ATOM 1384 C CA . ASN A 1 172 ? -1.703 24.141 23.609 1 96.06 172 ASN A CA 1
ATOM 1385 C C . ASN A 1 172 ? -1.996 23.469 22.281 1 96.06 172 ASN A C 1
ATOM 1387 O O . ASN A 1 172 ? -3.145 23.438 21.844 1 96.06 172 ASN A O 1
ATOM 1391 N N . SER A 1 173 ? -0.966 22.953 21.703 1 96.38 173 SER A N 1
ATOM 1392 C CA . SER A 1 173 ? -1.141 22.281 20.422 1 96.38 173 SER A CA 1
ATOM 1393 C C . SER A 1 173 ? -0.181 21.109 20.281 1 96.38 173 SER A C 1
ATOM 1395 O O . SER A 1 173 ? 0.931 21.141 20.812 1 96.38 173 SER A O 1
ATOM 1397 N N . LEU A 1 174 ? -0.663 20.141 19.547 1 95.19 174 LEU A N 1
ATOM 1398 C CA . LEU A 1 174 ? 0.204 19.047 19.125 1 95.19 174 LEU A CA 1
ATOM 1399 C C . LEU A 1 174 ? 1.125 19.484 17.984 1 95.19 174 LEU A C 1
ATOM 1401 O O . LEU A 1 174 ? 0.863 20.484 17.328 1 95.19 174 LEU A O 1
ATOM 1405 N N . GLY A 1 175 ? 2.279 18.797 17.891 1 95.25 175 GLY A N 1
ATOM 1406 C CA . GLY A 1 175 ? 3.158 18.844 16.734 1 95.25 175 GLY A CA 1
ATOM 1407 C C . GLY A 1 175 ? 3.242 17.516 16.016 1 95.25 175 GLY A C 1
ATOM 1408 O O . GLY A 1 175 ? 2.791 16.484 16.531 1 95.25 175 GLY A O 1
ATOM 1409 N N . ASN A 1 176 ? 3.717 17.594 14.742 1 95.12 176 ASN A N 1
ATOM 1410 C CA . ASN A 1 176 ? 3.795 16.344 14.008 1 95.12 176 ASN A CA 1
ATOM 1411 C C . ASN A 1 176 ? 4.98 16.328 13.047 1 95.12 176 ASN A C 1
ATOM 1413 O O . ASN A 1 176 ? 5.543 17.375 12.734 1 95.12 176 ASN A O 1
ATOM 1417 N N . THR A 1 177 ? 5.395 15.18 12.695 1 96.62 177 THR A N 1
ATOM 1418 C CA . THR A 1 177 ? 6.328 14.922 11.609 1 96.62 177 THR A CA 1
ATOM 1419 C C . THR A 1 177 ? 5.891 13.703 10.797 1 96.62 177 THR A C 1
ATOM 1421 O O . THR A 1 177 ? 5.391 12.727 11.352 1 96.62 177 THR A O 1
ATOM 1424 N N . TRP A 1 178 ? 5.941 13.914 9.516 1 97.25 178 TRP A N 1
ATOM 1425 C CA . TRP A 1 178 ? 5.613 12.828 8.602 1 97.25 178 TRP A CA 1
ATOM 1426 C C . TRP A 1 178 ? 6.875 12.219 7.996 1 97.25 178 TRP A C 1
ATOM 1428 O O . TRP A 1 178 ? 7.715 12.938 7.445 1 97.25 178 TRP A O 1
ATOM 1438 N N . LYS A 1 179 ? 6.984 10.906 8.141 1 98.5 179 LYS A N 1
ATOM 1439 C CA . LYS A 1 179 ? 8.164 10.211 7.637 1 98.5 179 LYS A CA 1
ATOM 1440 C C . LYS A 1 179 ? 7.777 9.133 6.629 1 98.5 179 LYS A C 1
ATOM 1442 O O . LYS A 1 179 ? 6.832 8.375 6.85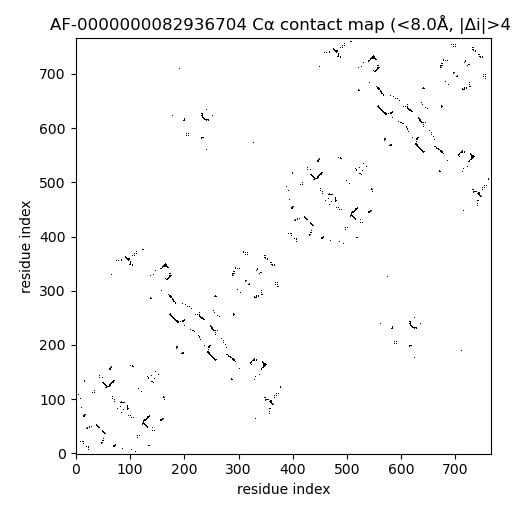5 1 98.5 179 LYS A O 1
ATOM 1447 N N . ARG A 1 180 ? 8.484 9.141 5.547 1 98.56 180 ARG A N 1
ATOM 1448 C CA . ARG A 1 180 ? 8.391 8.047 4.59 1 98.56 180 ARG A CA 1
ATOM 1449 C C . ARG A 1 180 ? 9.445 6.98 4.875 1 98.56 180 ARG A C 1
ATOM 1451 O O . ARG A 1 180 ? 10.641 7.281 4.93 1 98.56 180 ARG A O 1
ATOM 1458 N N . ILE A 1 181 ? 9.016 5.781 5.07 1 98.75 181 ILE A N 1
ATOM 1459 C CA . ILE A 1 181 ? 9.891 4.633 5.27 1 98.75 181 ILE A CA 1
ATOM 1460 C C . ILE A 1 181 ? 9.914 3.781 4.004 1 98.75 181 ILE A C 1
ATOM 1462 O O . ILE A 1 181 ? 8.875 3.316 3.535 1 98.75 181 ILE A O 1
ATOM 1466 N N . SER A 1 182 ? 11.055 3.639 3.436 1 98.56 182 SER A N 1
ATOM 1467 C CA . SER A 1 182 ? 11.242 2.77 2.277 1 98.56 182 SER A CA 1
ATOM 1468 C C . SER A 1 182 ? 12.148 1.591 2.613 1 98.56 182 SER A C 1
ATOM 1470 O O . SER A 1 182 ? 13.258 1.776 3.127 1 98.56 182 SER A O 1
ATOM 1472 N N . ILE A 1 183 ? 11.641 0.459 2.301 1 98.25 183 ILE A N 1
ATOM 1473 C CA . ILE A 1 183 ? 12.375 -0.76 2.613 1 98.25 183 ILE A CA 1
ATOM 1474 C C . ILE A 1 183 ? 12.711 -1.506 1.323 1 98.25 183 ILE A C 1
ATOM 1476 O O . ILE A 1 183 ? 11.891 -1.58 0.41 1 98.25 183 ILE A O 1
ATOM 1480 N N . LYS A 1 184 ? 13.945 -2.008 1.295 1 97.56 184 LYS A N 1
ATOM 1481 C CA . LYS A 1 184 ? 14.391 -2.855 0.194 1 97.56 184 LYS A CA 1
ATOM 1482 C C . LYS A 1 184 ? 14.875 -4.211 0.706 1 97.56 184 LYS A C 1
ATOM 1484 O O . LYS A 1 184 ? 15.883 -4.289 1.407 1 97.56 184 LYS A O 1
ATOM 1489 N N . GLY A 1 185 ? 14.18 -5.199 0.361 1 97.31 185 GLY A N 1
ATOM 1490 C CA . GLY A 1 185 ? 14.562 -6.566 0.671 1 97.31 185 GLY A CA 1
ATOM 1491 C C . GLY A 1 185 ? 15.18 -7.297 -0.507 1 97.31 185 GLY A C 1
ATOM 1492 O O . GLY A 1 185 ? 16 -6.738 -1.228 1 97.31 185 GLY A O 1
ATOM 1493 N N . LYS A 1 186 ? 14.844 -8.602 -0.589 1 95.06 186 LYS A N 1
ATOM 1494 C CA . LYS A 1 186 ? 15.336 -9.461 -1.66 1 95.06 186 LYS A CA 1
ATOM 1495 C C . LYS A 1 186 ? 14.195 -10.234 -2.314 1 95.06 186 LYS A C 1
ATOM 1497 O O . LYS A 1 186 ? 13.461 -10.961 -1.641 1 95.06 186 LYS A O 1
ATOM 1502 N N . GLN A 1 187 ? 14.07 -10.055 -3.617 1 92.69 187 GLN A N 1
ATOM 1503 C CA . GLN A 1 187 ? 12.984 -10.672 -4.367 1 92.69 187 GLN A CA 1
ATOM 1504 C C . GLN A 1 187 ? 13.188 -12.18 -4.484 1 92.69 187 GLN A C 1
ATOM 1506 O O . GLN A 1 187 ? 14.32 -12.656 -4.57 1 92.69 187 GLN A O 1
ATOM 1511 N N . ALA A 1 188 ? 12.117 -12.93 -4.418 1 90.62 188 ALA A N 1
ATOM 1512 C CA . ALA A 1 188 ? 12.094 -14.367 -4.664 1 90.62 188 ALA A CA 1
ATOM 1513 C C . ALA A 1 188 ? 10.695 -14.836 -5.062 1 90.62 188 ALA A C 1
ATOM 1515 O O . ALA A 1 188 ? 9.727 -14.086 -4.945 1 90.62 188 ALA A O 1
ATOM 1516 N N . HIS A 1 189 ? 10.656 -16.016 -5.672 1 87.5 189 HIS A N 1
ATOM 1517 C CA . HIS A 1 189 ? 9.375 -16.672 -5.852 1 87.5 189 HIS A CA 1
ATOM 1518 C C . HIS A 1 189 ? 8.789 -17.125 -4.516 1 87.5 189 HIS A C 1
ATOM 1520 O O . HIS A 1 189 ? 9.523 -17.578 -3.637 1 87.5 189 HIS A O 1
ATOM 1526 N N . ALA A 1 190 ? 7.465 -17.016 -4.371 1 89.94 190 ALA A N 1
ATOM 1527 C CA . ALA A 1 190 ? 6.836 -17.359 -3.098 1 89.94 190 ALA A CA 1
ATOM 1528 C C . ALA A 1 190 ? 7.07 -18.828 -2.754 1 89.94 190 ALA A C 1
ATOM 1530 O O . ALA A 1 190 ? 7.086 -19.203 -1.579 1 89.94 190 ALA A O 1
ATOM 1531 N N . GLY A 1 191 ? 7.25 -19.641 -3.754 1 89.06 191 GLY A N 1
ATOM 1532 C CA . GLY A 1 191 ? 7.605 -21.031 -3.531 1 89.06 191 GLY A CA 1
ATOM 1533 C C . GLY A 1 191 ? 9.008 -21.219 -2.977 1 89.06 191 GLY A C 1
ATOM 1534 O O . GLY A 1 191 ? 9.312 -22.25 -2.373 1 89.06 191 GLY A O 1
ATOM 1535 N N . HIS A 1 192 ? 9.867 -20.328 -3.32 1 90.5 192 HIS A N 1
ATOM 1536 C CA . HIS A 1 192 ? 11.219 -20.266 -2.775 1 90.5 192 HIS A CA 1
ATOM 1537 C C . HIS A 1 192 ? 11.367 -19.125 -1.783 1 90.5 192 HIS A C 1
ATOM 1539 O O . HIS A 1 192 ? 12.312 -18.328 -1.87 1 90.5 192 HIS A O 1
ATOM 1545 N N . TYR A 1 193 ? 10.43 -19.031 -0.938 1 91.19 193 TYR A N 1
ATOM 1546 C CA . TYR A 1 193 ? 10.234 -17.922 0.002 1 91.19 193 TYR A CA 1
ATOM 1547 C C . TYR A 1 193 ? 11.523 -17.625 0.766 1 91.19 193 TYR A C 1
ATOM 1549 O O . TYR A 1 193 ? 11.898 -16.469 0.922 1 91.19 193 TYR A O 1
ATOM 1557 N N . PHE A 1 194 ? 12.25 -18.594 1.157 1 90.12 194 PHE A N 1
ATOM 1558 C CA . PHE A 1 194 ? 13.375 -18.469 2.076 1 90.12 194 PHE A CA 1
ATOM 1559 C C . PHE A 1 194 ? 14.602 -17.906 1.359 1 90.12 194 PHE A C 1
ATOM 1561 O O . PHE A 1 194 ? 15.578 -17.516 2 1 90.12 194 PHE A O 1
ATOM 1568 N N . GLU A 1 195 ? 14.484 -17.891 0.046 1 92.12 195 GLU A N 1
ATOM 1569 C CA . GLU A 1 195 ? 15.578 -17.312 -0.727 1 92.12 195 GLU A CA 1
ATOM 1570 C C . GLU A 1 195 ? 15.461 -15.789 -0.796 1 92.12 195 GLU A C 1
ATOM 1572 O O . GLU A 1 195 ? 16.391 -15.109 -1.235 1 92.12 195 GLU A O 1
ATOM 1577 N N . GLY A 1 196 ? 14.336 -15.273 -0.375 1 94.12 196 GLY A N 1
ATOM 1578 C CA . GLY A 1 196 ? 14.109 -13.836 -0.422 1 94.12 196 GLY A CA 1
ATOM 1579 C C . GLY A 1 196 ? 13.992 -13.211 0.953 1 94.12 196 GLY A C 1
ATOM 1580 O O . GLY A 1 196 ? 14.18 -13.883 1.969 1 94.12 196 GLY A O 1
ATOM 1581 N N . ILE A 1 197 ? 13.859 -11.938 0.964 1 96.88 197 ILE A N 1
ATOM 1582 C CA . ILE A 1 197 ? 13.531 -11.133 2.135 1 96.88 197 ILE A CA 1
ATOM 1583 C C . ILE A 1 197 ? 12.352 -10.211 1.813 1 96.88 197 ILE A C 1
ATOM 1585 O O . ILE A 1 197 ? 12.492 -9.242 1.065 1 96.88 197 ILE A O 1
ATOM 1589 N N . SER A 1 198 ? 11.211 -10.5 2.375 1 97 198 SER A N 1
ATOM 1590 C CA . SER A 1 198 ? 9.977 -9.789 2.047 1 97 198 SER A CA 1
ATOM 1591 C C . SER A 1 198 ? 9.961 -8.391 2.65 1 97 198 SER A C 1
ATOM 1593 O O . SER A 1 198 ? 9.852 -8.234 3.869 1 97 198 SER A O 1
ATOM 1595 N N . ALA A 1 199 ? 9.984 -7.418 1.771 1 98.19 199 ALA A N 1
ATOM 1596 C CA . ALA A 1 199 ? 9.906 -6.035 2.232 1 98.19 199 ALA A CA 1
ATOM 1597 C C . ALA A 1 199 ? 8.57 -5.77 2.928 1 98.19 199 A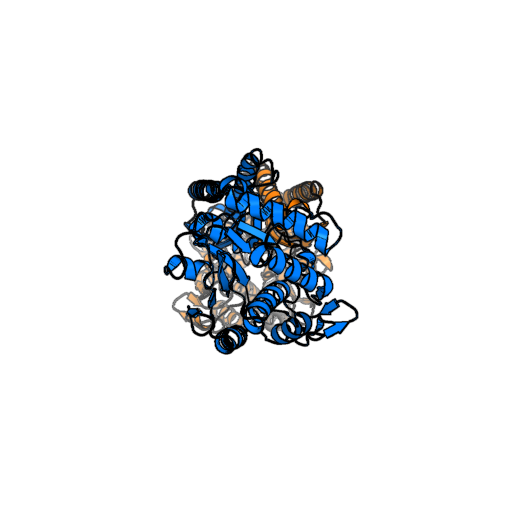LA A C 1
ATOM 1599 O O . ALA A 1 199 ? 8.523 -5.066 3.941 1 98.19 199 ALA A O 1
ATOM 1600 N N . ASN A 1 200 ? 7.465 -6.332 2.412 1 98.31 200 ASN A N 1
ATOM 1601 C CA . ASN A 1 200 ? 6.148 -6.156 3.016 1 98.31 200 ASN A CA 1
ATOM 1602 C C . ASN A 1 200 ? 6.102 -6.719 4.434 1 98.31 200 ASN A C 1
ATOM 1604 O O . ASN A 1 200 ? 5.566 -6.082 5.34 1 98.31 200 ASN A O 1
ATOM 1608 N N . GLU A 1 201 ? 6.652 -7.875 4.625 1 97.69 201 GLU A N 1
ATOM 1609 C CA . GLU A 1 201 ? 6.609 -8.516 5.938 1 97.69 201 GLU A CA 1
ATOM 1610 C C . GLU A 1 201 ? 7.453 -7.746 6.949 1 97.69 201 GLU A C 1
ATOM 1612 O O . GLU A 1 201 ? 7.051 -7.582 8.102 1 97.69 201 GLU A O 1
ATOM 1617 N N . VAL A 1 202 ? 8.586 -7.301 6.484 1 98.06 202 VAL A N 1
ATOM 1618 C CA . VAL A 1 202 ? 9.445 -6.508 7.359 1 98.06 202 VAL A CA 1
ATOM 1619 C C . VAL A 1 202 ? 8.719 -5.227 7.77 1 98.06 202 VAL A C 1
ATOM 1621 O O . VAL A 1 202 ? 8.711 -4.863 8.945 1 98.06 202 VAL A O 1
ATOM 1624 N N . LEU A 1 203 ? 8.125 -4.598 6.781 1 98.5 203 LEU A N 1
ATOM 1625 C CA . LEU A 1 203 ? 7.41 -3.355 7.047 1 98.5 203 LEU A CA 1
ATOM 1626 C C . LEU A 1 203 ? 6.285 -3.578 8.055 1 98.5 203 LEU A C 1
ATOM 1628 O O . LEU A 1 203 ? 6.141 -2.814 9.008 1 98.5 203 LEU A O 1
ATOM 1632 N N . VAL A 1 204 ? 5.527 -4.637 7.844 1 98.44 204 VAL A N 1
ATOM 1633 C CA . VAL A 1 204 ? 4.414 -4.988 8.719 1 98.44 204 VAL A CA 1
ATOM 1634 C C . VAL A 1 204 ? 4.922 -5.223 10.141 1 98.44 204 VAL A C 1
ATOM 1636 O O . VAL A 1 204 ? 4.352 -4.707 11.102 1 98.44 204 VAL A O 1
ATOM 1639 N N . LYS A 1 205 ? 5.965 -5.941 10.266 1 98 205 LYS A N 1
ATOM 1640 C CA . LYS A 1 205 ? 6.547 -6.246 11.57 1 98 205 LYS A CA 1
ATOM 1641 C C . LYS A 1 205 ? 7.016 -4.977 12.266 1 98 205 LYS A C 1
ATOM 1643 O O . LYS A 1 205 ? 6.695 -4.75 13.438 1 98 205 LYS A O 1
ATOM 1648 N N . VAL A 1 206 ? 7.707 -4.172 11.555 1 98.5 206 VAL A N 1
ATOM 1649 C CA . VAL A 1 206 ? 8.305 -2.969 12.117 1 98.5 206 VAL A CA 1
ATOM 1650 C C . VAL A 1 206 ? 7.211 -1.988 12.531 1 98.5 206 VAL A C 1
ATOM 1652 O O . VAL A 1 206 ? 7.262 -1.414 13.625 1 98.5 206 VAL A O 1
ATOM 1655 N N . LEU A 1 207 ? 6.211 -1.793 11.688 1 98.62 207 LEU A N 1
ATOM 1656 C CA . LEU A 1 207 ? 5.137 -0.852 11.984 1 98.62 207 LEU A CA 1
ATOM 1657 C C . LEU A 1 207 ? 4.34 -1.304 13.203 1 98.62 207 LEU A C 1
ATOM 1659 O O . LEU A 1 207 ? 3.955 -0.482 14.039 1 98.62 207 LEU A O 1
ATOM 1663 N N . ARG A 1 208 ? 4.109 -2.59 13.312 1 97.88 208 ARG A N 1
ATOM 1664 C CA . ARG A 1 208 ? 3.393 -3.117 14.469 1 97.88 208 ARG A CA 1
ATOM 1665 C C . ARG A 1 208 ? 4.172 -2.875 15.758 1 97.88 208 ARG A C 1
ATOM 1667 O O . ARG A 1 208 ? 3.613 -2.4 16.75 1 97.88 208 ARG A O 1
ATOM 1674 N N . GLU A 1 209 ? 5.43 -3.207 15.719 1 98.12 209 GLU A N 1
ATOM 1675 C CA . GLU A 1 209 ? 6.27 -3.035 16.906 1 98.12 209 GLU A CA 1
ATOM 1676 C C . GLU A 1 209 ? 6.414 -1.561 17.266 1 98.12 209 GLU A C 1
ATOM 1678 O O . GLU A 1 209 ? 6.438 -1.206 18.453 1 98.12 209 GLU A O 1
ATOM 1683 N N . LEU A 1 210 ? 6.535 -0.725 16.234 1 98.38 210 LEU A N 1
ATOM 1684 C CA . LEU A 1 210 ? 6.629 0.712 16.469 1 98.38 210 LEU A CA 1
ATOM 1685 C C . LEU A 1 210 ? 5.391 1.226 17.203 1 98.38 210 LEU A C 1
ATOM 1687 O O . LEU A 1 210 ? 5.504 2.002 18.156 1 98.38 210 LEU A O 1
ATOM 1691 N N . LYS A 1 211 ? 4.25 0.812 16.734 1 96.75 211 LYS A N 1
ATOM 1692 C CA . LYS A 1 211 ? 2.998 1.206 17.375 1 96.75 211 LYS A CA 1
ATOM 1693 C C . LYS A 1 211 ? 2.959 0.764 18.828 1 96.75 211 LYS A C 1
ATOM 1695 O O . LYS A 1 211 ? 2.6 1.547 19.719 1 96.75 211 LYS A O 1
ATOM 1700 N N . ASP A 1 212 ? 3.348 -0.472 19.062 1 96.12 212 ASP A N 1
ATOM 1701 C CA . ASP A 1 212 ? 3.344 -1.016 20.422 1 96.12 212 ASP A CA 1
ATOM 1702 C C . ASP A 1 212 ? 4.27 -0.218 21.344 1 96.12 212 ASP A C 1
ATOM 1704 O O . ASP A 1 212 ? 3.893 0.134 22.453 1 96.12 212 ASP A O 1
ATOM 1708 N N . LYS A 1 213 ? 5.414 0.058 20.875 1 96.88 213 LYS A N 1
ATOM 1709 C CA . LYS A 1 213 ? 6.402 0.772 21.672 1 96.88 213 LYS A CA 1
ATOM 1710 C C . LYS A 1 213 ? 5.984 2.223 21.906 1 96.88 213 LYS A C 1
ATOM 1712 O O . LYS A 1 213 ? 6.227 2.785 22.969 1 96.88 213 LYS A O 1
ATOM 1717 N N . THR A 1 214 ? 5.395 2.842 20.859 1 96.25 214 THR A N 1
ATOM 1718 C CA . THR A 1 214 ? 4.934 4.219 21 1 96.25 214 THR A CA 1
ATOM 1719 C C . THR A 1 214 ? 3.799 4.316 22.016 1 96.25 214 THR A C 1
ATOM 1721 O O . THR A 1 214 ? 3.717 5.285 22.766 1 96.25 214 THR A O 1
ATOM 1724 N N . ASP A 1 215 ? 2.916 3.297 22.062 1 93 215 ASP A N 1
ATOM 1725 C CA . ASP A 1 215 ? 1.787 3.281 22.984 1 93 215 ASP A CA 1
ATOM 1726 C C . ASP A 1 215 ? 2.266 3.283 24.438 1 93 215 ASP A C 1
ATOM 1728 O O . ASP A 1 215 ? 1.592 3.82 25.312 1 93 215 ASP A O 1
ATOM 1732 N N . LEU A 1 216 ? 3.439 2.82 24.688 1 91.81 216 LEU A N 1
ATOM 1733 C CA . LEU A 1 216 ? 4.008 2.771 26.031 1 91.81 216 LEU A CA 1
ATOM 1734 C C . LEU A 1 216 ? 4.461 4.156 26.484 1 91.81 216 LEU A C 1
ATOM 1736 O O . LEU A 1 216 ? 4.672 4.387 27.672 1 91.81 216 LEU A O 1
ATOM 1740 N N . LEU A 1 217 ? 4.5 5.117 25.531 1 90.25 217 LEU A N 1
ATOM 1741 C CA . LEU A 1 217 ? 4.984 6.465 25.828 1 90.25 217 LEU A CA 1
ATOM 1742 C C . LEU A 1 217 ? 3.828 7.387 26.203 1 90.25 217 LEU A C 1
ATOM 1744 O O . LEU A 1 217 ? 4.047 8.5 26.672 1 90.25 217 LEU A O 1
ATOM 1748 N N . LYS A 1 218 ? 2.512 7.059 26.047 1 87.62 218 LYS A N 1
ATOM 1749 C CA . LYS A 1 218 ? 1.342 7.926 26.141 1 87.62 218 LYS A CA 1
ATOM 1750 C C . LYS A 1 218 ? 1.074 8.344 27.578 1 87.62 218 LYS A C 1
ATOM 1752 O O . LYS A 1 218 ? 0.468 9.391 27.828 1 87.62 218 LYS A O 1
ATOM 1757 N N . PHE A 1 219 ? 1.557 7.957 28.641 1 74.62 219 PHE A N 1
ATOM 1758 C CA . PHE A 1 219 ? 1.12 8.18 30.016 1 74.62 219 PHE A CA 1
ATOM 1759 C C . PHE A 1 219 ? 1.742 9.453 30.578 1 74.62 219 PHE A C 1
ATOM 1761 O O . PHE A 1 219 ? 1.472 9.836 31.719 1 74.62 219 PHE A O 1
ATOM 1768 N N . TYR A 1 220 ? 2.18 10.32 29.766 1 70.94 220 TYR A N 1
ATOM 1769 C CA . TYR A 1 220 ? 3.012 11.336 30.406 1 70.94 220 TYR A CA 1
ATOM 1770 C C . TYR A 1 220 ? 2.451 12.734 30.172 1 70.94 220 TYR A C 1
ATOM 1772 O O . TYR A 1 220 ? 3.002 13.719 30.656 1 70.94 220 TYR A O 1
ATOM 1780 N N . ASP A 1 221 ? 1.308 12.898 29.453 1 78.81 221 ASP A N 1
ATOM 1781 C CA . ASP A 1 221 ? 0.843 14.258 29.203 1 78.81 221 ASP A CA 1
ATOM 1782 C C . ASP A 1 221 ? -0.598 14.445 29.672 1 78.81 221 ASP A C 1
ATOM 1784 O O . ASP A 1 221 ? -1.491 13.703 29.25 1 78.81 221 ASP A O 1
ATOM 1788 N N . ASP A 1 222 ? -0.83 15.398 30.516 1 82.75 222 ASP A N 1
ATOM 1789 C CA . ASP A 1 222 ? -2.146 15.633 31.094 1 82.75 222 ASP A CA 1
ATOM 1790 C C . ASP A 1 222 ? -3.061 16.359 30.125 1 82.75 222 ASP A C 1
ATOM 1792 O O . ASP A 1 222 ? -4.285 16.25 30.203 1 82.75 222 ASP A O 1
ATOM 1796 N N . VAL A 1 223 ? -2.484 17.125 29.25 1 89.56 223 VAL A N 1
ATOM 1797 C CA . VAL A 1 223 ? -3.273 17.922 28.312 1 89.56 223 VAL A CA 1
ATOM 1798 C C . VAL A 1 223 ? -3.689 17.062 27.125 1 89.56 223 VAL A C 1
ATOM 1800 O O . VAL A 1 223 ? -4.828 17.156 26.656 1 89.56 223 VAL A O 1
ATOM 1803 N N . PHE A 1 224 ? -2.762 16.234 26.703 1 92.19 224 PHE A N 1
ATOM 1804 C CA . PHE A 1 224 ? -3.006 15.359 25.578 1 92.19 224 PHE A CA 1
ATOM 1805 C C . PHE A 1 224 ? -2.764 13.906 25.953 1 92.19 224 PHE A C 1
ATOM 1807 O O . PHE A 1 224 ? -1.794 13.289 25.516 1 92.19 224 PHE A O 1
ATOM 1814 N N . PRO A 1 225 ? -3.611 13.25 26.625 1 88.19 225 PRO A N 1
ATOM 1815 C CA . PRO A 1 225 ? -3.355 11.938 27.219 1 88.19 225 PRO A CA 1
ATOM 1816 C C . PRO A 1 225 ? -3.201 10.836 26.172 1 88.19 225 PRO A C 1
ATOM 1818 O O . PRO A 1 225 ? -2.646 9.773 26.469 1 88.19 225 PRO A O 1
ATOM 1821 N N . TYR A 1 226 ? -3.59 11.062 25.031 1 89.19 226 TYR A N 1
ATOM 1822 C CA . TYR A 1 226 ? -3.555 9.992 24.047 1 89.19 226 TYR A CA 1
ATOM 1823 C C . TYR A 1 226 ? -2.348 10.141 23.125 1 89.19 226 TYR A C 1
ATOM 1825 O O . TYR A 1 226 ? -2.234 9.43 22.125 1 89.19 226 TYR A O 1
ATOM 1833 N N . PHE A 1 227 ? -1.359 11 23.484 1 93.12 227 PHE A N 1
ATOM 1834 C CA . PHE A 1 227 ? -0.18 11.258 22.672 1 93.12 227 PHE A CA 1
ATOM 1835 C C . PHE A 1 227 ? 1.094 11.102 23.5 1 93.12 227 PHE A C 1
ATOM 1837 O O . PHE A 1 227 ? 1.075 11.266 24.719 1 93.12 227 PHE A O 1
ATOM 1844 N N . PRO A 1 228 ? 2.201 10.766 22.844 1 95.25 228 PRO A N 1
ATOM 1845 C CA . PRO A 1 228 ? 2.443 10.703 21.406 1 95.25 228 PRO A CA 1
ATOM 1846 C C . PRO A 1 228 ? 1.737 9.523 20.734 1 95.25 228 PRO A C 1
ATOM 1848 O O . PRO A 1 228 ? 1.364 8.562 21.422 1 95.25 228 PRO A O 1
ATOM 1851 N N . ASN A 1 229 ? 1.515 9.617 19.406 1 95.62 229 ASN A N 1
ATOM 1852 C CA . ASN A 1 229 ? 0.883 8.57 18.609 1 95.62 229 ASN A CA 1
ATOM 1853 C C . ASN A 1 229 ? 1.485 8.484 17.219 1 95.62 229 ASN A C 1
ATOM 1855 O O . ASN A 1 229 ? 1.977 9.484 16.672 1 95.62 229 ASN A O 1
ATOM 1859 N N . VAL A 1 230 ? 1.541 7.285 16.703 1 97.5 230 VAL A N 1
ATOM 1860 C CA . VAL A 1 230 ? 1.933 7.043 15.32 1 97.5 230 VAL A CA 1
ATOM 1861 C C . VAL A 1 230 ? 0.722 6.578 14.516 1 97.5 230 VAL A C 1
ATOM 1863 O O . VAL A 1 230 ? 0.054 5.609 14.883 1 97.5 230 VAL A O 1
ATOM 1866 N N . ASN A 1 231 ? 0.386 7.27 13.484 1 97.25 231 ASN A N 1
ATOM 1867 C CA . ASN A 1 231 ? -0.636 6.875 12.523 1 97.25 231 ASN A CA 1
ATOM 1868 C C . ASN A 1 231 ? -0.016 6.383 11.219 1 97.25 231 ASN A C 1
ATOM 1870 O O . ASN A 1 231 ? 0.84 7.055 10.641 1 97.25 231 ASN A O 1
ATOM 1874 N N . ILE A 1 232 ? -0.436 5.215 10.812 1 98.38 232 ILE A N 1
ATOM 1875 C CA . ILE A 1 232 ? 0.012 4.707 9.523 1 98.38 232 ILE A CA 1
ATOM 1876 C C . ILE A 1 232 ? -0.888 5.254 8.414 1 98.38 232 ILE A C 1
ATOM 1878 O O . ILE A 1 232 ? -1.915 4.652 8.094 1 98.38 232 ILE A O 1
ATOM 1882 N N . GLY A 1 233 ? -0.452 6.258 7.777 1 97.81 233 GLY A N 1
ATOM 1883 C CA . GLY A 1 233 ? -1.289 6.977 6.832 1 97.81 233 GLY A CA 1
ATOM 1884 C C . GLY A 1 233 ? -1.314 6.344 5.453 1 97.81 233 GLY A C 1
ATOM 1885 O O . GLY A 1 233 ? -2.354 6.328 4.789 1 97.81 233 GLY A O 1
ATOM 1886 N N . ILE A 1 234 ? -0.159 5.852 5 1 97.81 234 ILE A N 1
ATOM 1887 C CA . ILE A 1 234 ? -0.022 5.242 3.682 1 97.81 234 ILE A CA 1
ATOM 1888 C C . ILE A 1 234 ? 0.811 3.967 3.789 1 97.81 234 ILE A C 1
ATOM 1890 O O . ILE A 1 234 ? 1.816 3.932 4.504 1 97.81 234 ILE A O 1
ATOM 1894 N N . ILE A 1 235 ? 0.397 2.98 3.1 1 98.44 235 ILE A N 1
ATOM 1895 C CA . ILE A 1 235 ? 1.19 1.765 2.955 1 98.44 235 ILE A CA 1
ATOM 1896 C C . ILE A 1 235 ? 1.08 1.245 1.522 1 98.44 235 ILE A C 1
ATOM 1898 O O . ILE A 1 235 ? -0.002 1.263 0.931 1 98.44 235 ILE A O 1
ATOM 1902 N N . LYS A 1 236 ? 2.191 0.854 0.951 1 98.19 236 LYS A N 1
ATOM 1903 C CA . LYS A 1 236 ? 2.234 0.333 -0.412 1 98.19 236 LYS A CA 1
ATOM 1904 C C . LYS A 1 236 ? 3.398 -0.637 -0.594 1 98.19 236 LYS A C 1
ATOM 1906 O O . LYS A 1 236 ? 4.527 -0.338 -0.204 1 98.19 236 LYS A O 1
ATOM 1911 N N . GLY A 1 237 ? 3.057 -1.758 -1.162 1 98.06 237 GLY A N 1
ATOM 1912 C CA . GLY A 1 237 ? 4.125 -2.699 -1.445 1 98.06 237 GLY A CA 1
ATOM 1913 C C . GLY A 1 237 ? 3.674 -3.887 -2.275 1 98.06 237 GLY A C 1
ATOM 1914 O O . GLY A 1 237 ? 2.57 -4.398 -2.082 1 98.06 237 GLY A O 1
ATOM 1915 N N . GLY A 1 238 ? 4.551 -4.238 -3.256 1 95.75 238 GLY A N 1
ATOM 1916 C CA . GLY A 1 238 ? 4.336 -5.445 -4.039 1 95.75 238 GLY A CA 1
ATOM 1917 C C . GLY A 1 238 ? 3.354 -5.25 -5.18 1 95.75 238 GLY A C 1
ATOM 1918 O O . GLY A 1 238 ? 2.547 -4.32 -5.156 1 95.75 238 GLY A O 1
ATOM 1919 N N . ASN A 1 239 ? 3.477 -6.125 -6.145 1 91.06 239 ASN A N 1
ATOM 1920 C CA . ASN A 1 239 ? 2.598 -6.035 -7.305 1 91.06 239 ASN A CA 1
ATOM 1921 C C . ASN A 1 239 ? 2.078 -7.41 -7.723 1 91.06 239 ASN A C 1
ATOM 1923 O O . ASN A 1 239 ? 1.339 -7.527 -8.703 1 91.06 239 ASN A O 1
ATOM 1927 N N . HIS A 1 240 ? 2.494 -8.43 -7.055 1 90.69 240 HIS A N 1
ATOM 1928 C CA . HIS A 1 240 ? 2.059 -9.781 -7.383 1 90.69 240 HIS A CA 1
ATOM 1929 C C . HIS A 1 240 ? 2.025 -10.672 -6.145 1 90.69 240 HIS A C 1
ATOM 1931 O O . HIS A 1 240 ? 2.996 -10.719 -5.387 1 90.69 240 HIS A O 1
ATOM 1937 N N . PRO A 1 241 ? 0.986 -11.43 -5.914 1 93.5 241 PRO A N 1
ATOM 1938 C CA . PRO A 1 241 ? 0.842 -12.219 -4.691 1 93.5 241 PRO A CA 1
ATOM 1939 C C . PRO A 1 241 ? 1.89 -13.328 -4.578 1 93.5 241 PRO A C 1
ATOM 1941 O O . PRO A 1 241 ? 2.271 -13.711 -3.469 1 93.5 241 PRO A O 1
ATOM 1944 N N . GLY A 1 242 ? 2.371 -13.844 -5.668 1 92.19 242 GLY A N 1
ATOM 1945 C CA . GLY A 1 242 ? 3.281 -14.977 -5.664 1 92.19 242 GLY A CA 1
ATOM 1946 C C . GLY A 1 242 ? 4.742 -14.57 -5.598 1 92.19 242 GLY A C 1
ATOM 1947 O O . GLY A 1 242 ? 5.633 -15.398 -5.793 1 92.19 242 GLY A O 1
ATOM 1948 N N . THR A 1 243 ? 4.992 -13.352 -5.355 1 92 243 THR A N 1
ATOM 1949 C CA . THR A 1 243 ? 6.355 -12.844 -5.312 1 92 243 THR A CA 1
ATOM 1950 C C . THR A 1 243 ? 6.691 -12.312 -3.92 1 92 243 THR A C 1
ATOM 1952 O O . THR A 1 243 ? 5.898 -11.578 -3.322 1 92 243 THR A O 1
ATOM 1955 N N . VAL A 1 244 ? 7.812 -12.797 -3.428 1 95.38 244 VAL A N 1
ATOM 1956 C CA . VAL A 1 244 ? 8.414 -12.109 -2.287 1 95.38 244 VAL A CA 1
ATOM 1957 C C . VAL A 1 244 ? 8.953 -10.75 -2.727 1 95.38 244 VAL A C 1
ATOM 1959 O O . VAL A 1 244 ? 9.984 -10.672 -3.398 1 95.38 244 VAL A O 1
ATOM 1962 N N . ASN A 1 245 ? 8.242 -9.75 -2.32 1 94.56 245 ASN A N 1
ATOM 1963 C CA . ASN A 1 245 ? 8.547 -8.43 -2.873 1 94.56 245 ASN A CA 1
ATOM 1964 C C . ASN A 1 245 ? 9.758 -7.801 -2.184 1 94.56 245 ASN A C 1
ATOM 1966 O O . ASN A 1 245 ? 9.93 -7.949 -0.972 1 94.56 245 ASN A O 1
ATOM 1970 N N . TYR A 1 246 ? 10.539 -7.023 -2.994 1 96.25 246 TYR A N 1
ATOM 1971 C CA . TYR A 1 246 ? 11.773 -6.465 -2.459 1 96.25 246 TYR A CA 1
ATOM 1972 C C . TYR A 1 246 ? 11.586 -5.004 -2.072 1 96.25 246 TYR A C 1
ATOM 1974 O O . TYR A 1 246 ? 12.453 -4.406 -1.428 1 96.25 246 TYR A O 1
ATOM 1982 N N . LYS A 1 247 ? 10.453 -4.402 -2.449 1 97.56 247 LYS A N 1
ATOM 1983 C CA . LYS A 1 247 ? 10.242 -2.992 -2.131 1 97.56 247 LYS A CA 1
ATOM 1984 C C . LYS A 1 247 ? 8.914 -2.779 -1.416 1 97.56 247 LYS A C 1
ATOM 1986 O O . LYS A 1 247 ? 7.898 -3.365 -1.796 1 97.56 247 LYS A O 1
ATOM 1991 N N . SER A 1 248 ? 8.859 -2.057 -0.414 1 98.06 248 SER A N 1
ATOM 1992 C CA . SER A 1 248 ? 7.68 -1.642 0.335 1 98.06 248 SER A CA 1
ATOM 1993 C C . SER A 1 248 ? 7.875 -0.267 0.964 1 98.06 248 SER A C 1
ATOM 1995 O O . SER A 1 248 ? 9.008 0.152 1.21 1 98.06 248 SER A O 1
ATOM 1997 N N . GLU A 1 249 ? 6.801 0.438 1.145 1 98.56 249 GLU A N 1
ATOM 1998 C CA . GLU A 1 249 ? 6.902 1.779 1.712 1 98.56 249 GLU A CA 1
ATOM 1999 C C . GLU A 1 249 ? 5.699 2.1 2.592 1 98.56 249 GLU A C 1
ATOM 2001 O O . GLU A 1 249 ? 4.625 1.519 2.42 1 98.56 249 GLU A O 1
ATOM 2006 N N . ALA A 1 250 ? 5.914 2.971 3.506 1 98.75 250 ALA A N 1
ATOM 2007 C CA . ALA A 1 250 ? 4.852 3.527 4.34 1 98.75 250 ALA A CA 1
ATOM 2008 C C . ALA A 1 250 ? 5.137 4.984 4.691 1 98.75 250 ALA A C 1
ATOM 2010 O O . ALA A 1 250 ? 6.297 5.406 4.73 1 98.75 250 ALA A O 1
ATOM 2011 N N . VAL A 1 251 ? 4.113 5.746 4.812 1 98.62 251 VAL A N 1
ATOM 2012 C CA . VAL A 1 251 ? 4.215 7.09 5.367 1 98.62 251 VAL A CA 1
ATOM 2013 C C . VAL A 1 251 ? 3.451 7.164 6.688 1 98.62 251 VAL A C 1
ATOM 2015 O O . VAL A 1 251 ? 2.26 6.848 6.738 1 98.62 251 VAL A O 1
ATOM 2018 N N . ILE A 1 252 ? 4.156 7.559 7.699 1 98.5 252 ILE A N 1
ATOM 2019 C CA . ILE A 1 252 ? 3.557 7.59 9.031 1 98.5 252 ILE A CA 1
ATOM 2020 C C . ILE A 1 252 ? 3.48 9.031 9.523 1 98.5 252 ILE A C 1
ATOM 2022 O O . ILE A 1 252 ? 4.266 9.883 9.102 1 98.5 252 ILE A O 1
ATOM 2026 N N . ASP A 1 253 ? 2.502 9.266 10.312 1 97.44 253 ASP A N 1
ATOM 2027 C CA . ASP A 1 253 ? 2.354 10.508 11.07 1 97.44 253 ASP A CA 1
ATOM 2028 C C . ASP A 1 253 ? 2.738 10.297 12.539 1 97.44 253 ASP A C 1
ATOM 2030 O O . ASP A 1 253 ? 2.092 9.531 13.25 1 97.44 253 ASP A O 1
ATOM 2034 N N . ILE A 1 254 ? 3.809 10.961 12.953 1 97.44 254 ILE A N 1
ATOM 2035 C CA . ILE A 1 254 ? 4.188 11.016 14.359 1 97.44 254 ILE A CA 1
ATOM 2036 C C . ILE A 1 254 ? 3.674 12.312 14.984 1 97.44 254 ILE A C 1
ATOM 2038 O O . ILE A 1 254 ? 4.129 13.398 14.633 1 97.44 254 ILE A O 1
ATOM 2042 N N . ARG A 1 255 ? 2.75 12.148 15.836 1 95.88 255 ARG A N 1
ATOM 2043 C CA . ARG A 1 255 ? 2.141 13.297 16.5 1 95.88 255 ARG A CA 1
ATOM 2044 C C . ARG A 1 255 ? 2.48 13.312 17.984 1 95.88 255 ARG A C 1
ATOM 2046 O O . ARG A 1 255 ? 2.365 12.289 18.672 1 95.88 255 ARG A O 1
ATOM 2053 N N . VAL A 1 256 ? 2.887 14.523 18.484 1 95.31 256 VAL A N 1
ATOM 2054 C CA . VAL A 1 256 ? 3.438 14.57 19.844 1 95.31 256 VAL A CA 1
ATOM 2055 C C . VAL A 1 256 ? 2.967 15.836 20.547 1 95.31 256 VAL A C 1
ATOM 2057 O O . VAL A 1 256 ? 2.627 16.828 19.906 1 95.31 256 VAL A O 1
ATOM 2060 N N . SER A 1 257 ? 2.951 15.797 21.891 1 93.19 257 SER A N 1
ATOM 2061 C CA . SER A 1 257 ? 2.693 16.969 22.719 1 93.19 257 SER A CA 1
ATOM 2062 C C . SER A 1 257 ? 3.992 17.562 23.25 1 93.19 257 SER A C 1
ATOM 2064 O O . SER A 1 257 ? 4.012 18.703 23.719 1 93.19 257 SER A O 1
ATOM 2066 N N . GLN A 1 258 ? 5.02 16.766 23.078 1 92.06 258 GLN A N 1
ATOM 2067 C CA . GLN A 1 258 ? 6.375 17.172 23.438 1 92.06 258 GLN A CA 1
ATOM 2068 C C . GLN A 1 258 ? 7.352 16.906 22.297 1 92.06 258 GLN A C 1
ATOM 2070 O O . GLN A 1 258 ? 7.453 15.781 21.812 1 92.06 258 GLN A O 1
ATOM 2075 N N . GLU A 1 259 ? 8.109 17.891 21.953 1 92.06 259 GLU A N 1
ATOM 2076 C CA . GLU A 1 259 ? 8.938 17.828 20.75 1 92.06 259 GLU A CA 1
ATOM 2077 C C . GLU A 1 259 ? 9.977 16.703 20.859 1 92.06 259 GLU A C 1
ATOM 2079 O O . GLU A 1 259 ? 10.328 16.078 19.859 1 92.06 259 GLU A O 1
ATOM 2084 N N . GLU A 1 260 ? 10.461 16.422 22.047 1 92.31 260 GLU A N 1
ATOM 2085 C CA . GLU A 1 260 ? 11.5 15.414 22.266 1 92.31 260 GLU A CA 1
ATOM 2086 C C . GLU A 1 260 ? 11.008 14.023 21.859 1 92.31 260 GLU A C 1
ATOM 2088 O O . GLU A 1 260 ? 11.805 13.156 21.516 1 92.31 260 GLU A O 1
ATOM 2093 N N . ASP A 1 261 ? 9.688 13.844 21.906 1 94.56 261 ASP A N 1
ATOM 2094 C CA . ASP A 1 261 ? 9.117 12.539 21.594 1 94.56 261 ASP A CA 1
ATOM 2095 C C . ASP A 1 261 ? 9.281 12.195 20.125 1 94.56 261 ASP A C 1
ATOM 2097 O O . ASP A 1 261 ? 9.305 11.023 19.75 1 94.56 261 ASP A O 1
ATOM 2101 N N . LYS A 1 262 ? 9.414 13.172 19.25 1 96.19 262 LYS A N 1
ATOM 2102 C CA . LYS A 1 262 ? 9.625 12.914 17.828 1 96.19 262 LYS A CA 1
ATOM 2103 C C . LYS A 1 262 ? 10.906 12.117 17.594 1 96.19 262 LYS A C 1
ATOM 2105 O O . LYS A 1 262 ? 10.891 11.078 16.922 1 96.19 262 LYS A O 1
ATOM 2110 N N . GLU A 1 263 ? 11.945 12.633 18.203 1 96.44 263 GLU A N 1
ATOM 2111 C CA . GLU A 1 263 ? 13.234 11.977 18.047 1 96.44 263 GLU A CA 1
ATOM 2112 C C . GLU A 1 263 ? 13.242 10.602 18.719 1 96.44 263 GLU A C 1
ATOM 2114 O O . GLU A 1 263 ? 13.859 9.664 18.203 1 96.44 263 GLU A O 1
ATOM 2119 N N . LEU A 1 264 ? 12.625 10.531 19.844 1 96.94 264 LEU A N 1
ATOM 2120 C CA . LEU A 1 264 ? 12.539 9.25 20.547 1 96.94 264 LEU A CA 1
ATOM 2121 C C . LEU A 1 264 ? 11.875 8.195 19.672 1 96.94 264 LEU A C 1
ATOM 2123 O O . LEU A 1 264 ? 12.383 7.074 19.547 1 96.94 264 LEU A O 1
ATOM 2127 N N . ILE A 1 265 ? 10.773 8.516 19.078 1 97.94 265 ILE A N 1
ATOM 2128 C CA . ILE A 1 265 ? 10.016 7.582 18.25 1 97.94 265 ILE A CA 1
ATOM 2129 C C . ILE A 1 265 ? 10.812 7.238 17 1 97.94 265 ILE A C 1
ATOM 2131 O O . ILE A 1 265 ? 10.836 6.078 16.578 1 97.94 265 ILE A O 1
ATOM 2135 N N . LEU A 1 266 ? 11.492 8.227 16.438 1 98.19 266 LEU A N 1
ATOM 2136 C CA . LEU A 1 266 ? 12.328 7.98 15.266 1 98.19 266 LEU A CA 1
ATOM 2137 C C . LEU A 1 266 ? 13.477 7.039 15.609 1 98.19 266 LEU A C 1
ATOM 2139 O O . LEU A 1 266 ? 13.852 6.195 14.789 1 98.19 266 LEU A O 1
ATOM 2143 N N . ASN A 1 267 ? 14.039 7.223 16.75 1 98.38 267 ASN A N 1
ATOM 2144 C CA . ASN A 1 267 ? 15.109 6.328 17.188 1 98.38 267 ASN A CA 1
ATOM 2145 C C . ASN A 1 267 ? 14.602 4.902 17.391 1 98.38 267 ASN A C 1
ATOM 2147 O O . ASN A 1 267 ? 15.297 3.941 17.062 1 98.38 267 ASN A O 1
ATOM 2151 N N . ILE A 1 268 ? 13.414 4.781 17.938 1 98.5 268 ILE A N 1
ATOM 2152 C CA . ILE A 1 268 ? 12.797 3.467 18.078 1 98.5 268 ILE A CA 1
ATOM 2153 C C . ILE A 1 268 ? 12.625 2.832 16.703 1 98.5 268 ILE A C 1
ATOM 2155 O O . ILE A 1 268 ? 12.961 1.661 16.5 1 98.5 268 ILE A O 1
ATOM 2159 N N . LEU A 1 269 ? 12.141 3.627 15.758 1 98.69 269 LEU A N 1
ATOM 2160 C CA . LEU A 1 269 ? 11.953 3.154 14.391 1 98.69 269 LEU A CA 1
ATOM 2161 C C . LEU A 1 269 ? 13.273 2.668 13.797 1 98.69 269 LEU A C 1
ATOM 2163 O O . LEU A 1 269 ? 13.336 1.577 13.227 1 98.69 269 LEU A O 1
ATOM 2167 N N . LYS A 1 270 ? 14.281 3.447 13.961 1 98.44 270 LYS A N 1
ATOM 2168 C CA . LYS A 1 270 ? 15.594 3.1 13.422 1 98.44 270 LYS A CA 1
ATOM 2169 C C . LYS A 1 270 ? 16.125 1.823 14.07 1 98.44 270 LYS A C 1
ATOM 2171 O O . LYS A 1 270 ? 16.703 0.973 13.391 1 98.44 270 LYS A O 1
ATOM 2176 N N . GLU A 1 271 ? 15.969 1.729 15.344 1 98.5 271 GLU A N 1
ATOM 2177 C CA . GLU A 1 271 ? 16.406 0.529 16.047 1 98.5 271 GLU A CA 1
ATOM 2178 C C . GLU A 1 271 ? 15.695 -0.713 15.516 1 98.5 271 GLU A C 1
ATOM 2180 O O . GLU A 1 271 ? 16.328 -1.756 15.32 1 98.5 271 GLU A O 1
ATOM 2185 N N . LEU A 1 272 ? 14.414 -0.593 15.352 1 98.44 272 LEU A N 1
ATOM 2186 C CA . LEU A 1 272 ? 13.625 -1.71 14.836 1 98.44 272 LEU A CA 1
ATOM 2187 C C . LEU A 1 272 ? 14.086 -2.104 13.438 1 98.44 272 LEU A C 1
ATOM 2189 O O . LEU A 1 272 ? 14.203 -3.291 13.133 1 98.44 272 LEU A O 1
ATOM 2193 N N . LEU A 1 273 ? 14.344 -1.103 12.625 1 98.38 273 LEU A N 1
ATOM 2194 C CA . LEU A 1 273 ? 14.781 -1.348 11.25 1 98.38 273 LEU A CA 1
ATOM 2195 C C . LEU A 1 273 ? 16.188 -1.947 11.227 1 98.38 273 LEU A C 1
ATOM 2197 O O . LEU A 1 273 ? 16.469 -2.826 10.414 1 98.38 273 LEU A O 1
ATOM 2201 N N . ASN A 1 274 ? 17.016 -1.487 12.125 1 97.88 274 ASN A N 1
ATOM 2202 C CA . ASN A 1 274 ? 18.391 -1.972 12.195 1 97.88 274 ASN A CA 1
ATOM 2203 C C . ASN A 1 274 ? 18.453 -3.438 12.617 1 97.88 274 ASN A C 1
ATOM 2205 O O . ASN A 1 274 ? 19.438 -4.121 12.367 1 97.88 274 ASN A O 1
ATOM 2209 N N . ARG A 1 275 ? 17.406 -3.961 13.234 1 96.88 275 ARG A N 1
ATOM 2210 C CA . ARG A 1 275 ? 17.359 -5.355 13.664 1 96.88 275 ARG A CA 1
ATOM 2211 C C . ARG A 1 275 ? 16.969 -6.266 12.5 1 96.88 275 ARG A C 1
ATOM 2213 O O . ARG A 1 275 ? 16.984 -7.492 12.633 1 96.88 275 ARG A O 1
ATOM 2220 N N . THR A 1 276 ? 16.594 -5.652 11.422 1 95.5 276 THR A N 1
ATOM 2221 C CA . THR A 1 276 ? 16.188 -6.426 10.25 1 95.5 276 THR A CA 1
ATOM 2222 C C . THR A 1 276 ? 17.328 -6.543 9.25 1 95.5 276 THR A C 1
ATOM 2224 O O . THR A 1 276 ? 18.375 -5.902 9.414 1 95.5 276 THR A O 1
ATOM 2227 N N . ASN A 1 277 ? 17.219 -7.438 8.25 1 91.44 277 ASN A N 1
ATOM 2228 C CA . ASN A 1 277 ? 18.234 -7.672 7.238 1 91.44 277 ASN A CA 1
ATOM 2229 C C . ASN A 1 277 ? 17.891 -6.98 5.922 1 91.44 277 ASN A C 1
ATOM 2231 O O . ASN A 1 277 ? 18.078 -7.547 4.848 1 91.44 277 ASN A O 1
ATOM 2235 N N . VAL A 1 278 ? 17.328 -5.801 6.047 1 96.38 278 VAL A N 1
ATOM 2236 C CA . VAL A 1 278 ? 16.938 -5.078 4.84 1 96.38 278 VAL A CA 1
ATOM 2237 C C . VAL A 1 278 ? 17.656 -3.732 4.793 1 96.38 278 VAL A C 1
ATOM 2239 O O . VAL A 1 278 ? 18.141 -3.242 5.816 1 96.38 278 VAL A O 1
ATOM 2242 N N . SER A 1 279 ? 17.797 -3.176 3.584 1 97.62 279 SER A N 1
ATOM 2243 C CA . SER A 1 279 ? 18.141 -1.767 3.439 1 97.62 279 SER A CA 1
ATOM 2244 C C . SER A 1 279 ? 16.922 -0.874 3.584 1 97.62 279 SER A C 1
ATOM 2246 O O . SER A 1 279 ? 15.812 -1.271 3.221 1 97.62 279 SER A O 1
ATOM 2248 N N . TYR A 1 280 ? 17.156 0.281 4.172 1 98.19 280 TYR A N 1
ATOM 2249 C CA . TYR A 1 280 ? 16 1.166 4.352 1 98.19 280 TYR A CA 1
ATOM 2250 C C . TYR A 1 280 ? 16.422 2.627 4.219 1 98.19 280 TYR A C 1
ATOM 2252 O O . TYR A 1 280 ? 17.609 2.949 4.281 1 98.19 280 TYR A O 1
ATOM 2260 N N . GLU A 1 281 ? 15.461 3.453 3.924 1 98.38 281 GLU A N 1
ATOM 2261 C CA . GLU A 1 281 ? 15.562 4.91 3.938 1 98.38 281 GLU A CA 1
ATOM 2262 C C . GLU A 1 281 ? 14.391 5.543 4.68 1 98.38 281 GLU A C 1
ATOM 2264 O O . GLU A 1 281 ? 13.258 5.078 4.566 1 98.38 281 GLU A O 1
ATOM 2269 N N . ILE A 1 282 ? 14.695 6.496 5.504 1 98.25 282 ILE A N 1
ATOM 2270 C CA . ILE A 1 282 ? 13.688 7.316 6.16 1 98.25 282 ILE A CA 1
ATOM 2271 C C . ILE A 1 282 ? 13.82 8.766 5.699 1 98.25 282 ILE A C 1
ATOM 2273 O O . ILE A 1 282 ? 14.867 9.383 5.867 1 98.25 282 ILE A O 1
ATOM 2277 N N . GLU A 1 283 ? 12.758 9.297 5.09 1 98 283 GLU A N 1
ATOM 2278 C CA . GLU A 1 283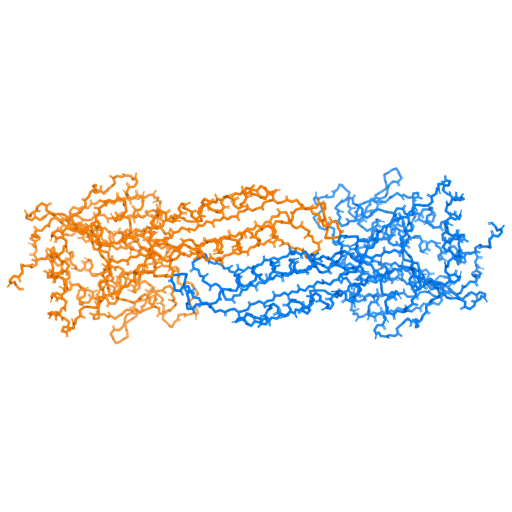 ? 12.781 10.664 4.57 1 98 283 GLU A CA 1
ATOM 2279 C C . GLU A 1 283 ? 11.609 11.477 5.121 1 98 283 GLU A C 1
ATOM 2281 O O . GLU A 1 283 ? 10.57 10.922 5.477 1 98 283 GLU A O 1
ATOM 2286 N N . ASN A 1 284 ? 11.812 12.797 5.219 1 96.12 284 ASN A N 1
ATOM 2287 C CA . ASN A 1 284 ? 10.688 13.68 5.527 1 96.12 284 ASN A CA 1
ATOM 2288 C C . ASN A 1 284 ? 9.672 13.711 4.395 1 96.12 284 ASN A C 1
ATOM 2290 O O . ASN A 1 284 ? 10.039 13.867 3.227 1 96.12 284 ASN A O 1
ATOM 2294 N N . TYR A 1 285 ? 8.484 13.445 4.719 1 94.69 285 TYR A N 1
ATOM 2295 C CA . TYR A 1 285 ? 7.422 13.57 3.725 1 94.69 285 TYR A CA 1
ATOM 2296 C C . TYR A 1 285 ? 7.094 15.039 3.463 1 94.69 285 TYR A C 1
ATOM 2298 O O . TYR A 1 285 ? 6.938 15.453 2.312 1 94.69 285 TYR A O 1
ATOM 2306 N N . LEU A 1 286 ? 6.992 15.852 4.52 1 90.88 286 LEU A N 1
ATOM 2307 C CA . LEU A 1 286 ? 6.906 17.297 4.602 1 90.88 286 LEU A CA 1
ATOM 2308 C C . LEU A 1 286 ? 7.66 17.828 5.82 1 90.88 286 LEU A C 1
ATOM 2310 O O . LEU A 1 286 ? 8.055 17.047 6.691 1 90.88 286 LEU A O 1
ATOM 2314 N N . PRO A 1 287 ? 7.848 19.109 5.832 1 89.19 287 PRO A N 1
ATOM 2315 C CA . PRO A 1 287 ? 8.492 19.641 7.031 1 89.19 287 PRO A CA 1
ATOM 2316 C C . PRO A 1 287 ? 7.684 19.391 8.305 1 89.19 287 PRO A C 1
ATOM 2318 O O . PRO A 1 287 ? 6.453 19.328 8.25 1 89.19 287 PRO A O 1
ATOM 2321 N N . SER A 1 288 ? 8.406 19.328 9.391 1 93.12 288 SER A N 1
ATOM 2322 C CA . SER A 1 288 ? 7.75 19.078 10.672 1 93.12 288 SER A CA 1
ATOM 2323 C C . SER A 1 288 ? 7.039 20.328 11.188 1 93.12 288 SER A C 1
ATOM 2325 O O . SER A 1 288 ? 7.438 21.453 10.867 1 93.12 288 SER A O 1
ATOM 2327 N N . MET A 1 289 ? 6.027 20.094 11.883 1 94.56 289 MET A N 1
ATOM 2328 C CA . MET A 1 289 ? 5.352 21.141 12.656 1 94.56 289 MET A CA 1
ATOM 2329 C C . MET A 1 289 ? 5.586 20.953 14.148 1 94.56 289 MET A C 1
ATOM 2331 O O . MET A 1 289 ? 5.734 19.812 14.617 1 94.56 289 MET A O 1
ATOM 2335 N N . TYR A 1 290 ? 5.543 22.047 14.914 1 96.56 290 TYR A N 1
ATOM 2336 C CA . TYR A 1 290 ? 6.02 22 16.281 1 96.56 290 TYR A CA 1
ATOM 2337 C C . TYR A 1 290 ? 4.852 22.031 17.266 1 96.56 290 TYR A C 1
ATOM 2339 O O . TYR A 1 290 ? 3.885 22.766 17.062 1 96.56 290 TYR A O 1
ATOM 2347 N N . SER A 1 291 ? 4.98 21.203 18.328 1 95.44 291 SER A N 1
ATOM 2348 C CA . SER A 1 291 ? 4.082 21.297 19.469 1 95.44 291 SER A CA 1
ATOM 2349 C C . SER A 1 291 ? 4.465 22.469 20.375 1 95.44 291 SER A C 1
ATOM 2351 O O . SER A 1 291 ? 5.598 22.953 20.328 1 95.44 291 SER A O 1
ATOM 2353 N N . TRP A 1 292 ? 3.494 22.953 21.125 1 94.88 292 TRP A N 1
ATOM 2354 C CA . TRP A 1 292 ? 3.807 24.016 22.094 1 94.88 292 TRP A CA 1
ATOM 2355 C C . TRP A 1 292 ? 2.779 24.031 23.219 1 94.88 292 TRP A C 1
ATOM 2357 O O . TRP A 1 292 ? 1.657 23.547 23.047 1 94.88 292 TRP A O 1
ATOM 2367 N N . LYS A 1 293 ? 3.264 24.469 24.391 1 95.31 293 LYS A N 1
ATOM 2368 C CA . LYS A 1 293 ? 2.463 24.734 25.578 1 95.31 293 LYS A CA 1
ATOM 2369 C C . LYS A 1 293 ? 2.684 26.172 26.078 1 95.31 293 LYS A C 1
ATOM 2371 O O . LYS A 1 293 ? 3.797 26.531 26.469 1 95.31 293 LYS A O 1
ATOM 2376 N N . TYR A 1 294 ? 1.651 26.844 26.062 1 96.75 294 TYR A N 1
ATOM 2377 C CA . TYR A 1 294 ? 1.702 28.25 26.422 1 96.75 294 TYR A CA 1
ATOM 2378 C C . TYR A 1 294 ? 2.365 28.453 27.781 1 96.75 294 TYR A C 1
ATOM 2380 O O . TYR A 1 294 ? 3.184 29.359 27.953 1 96.75 294 TYR A O 1
ATOM 2388 N N . ASN A 1 295 ? 2.082 27.609 28.734 1 94.44 295 ASN A N 1
ATOM 2389 C CA . ASN A 1 295 ? 2.559 27.75 30.109 1 94.44 295 ASN A CA 1
ATOM 2390 C C . ASN A 1 295 ? 4.082 27.688 30.172 1 94.44 295 ASN A C 1
ATOM 2392 O O . ASN A 1 295 ? 4.684 28.234 31.109 1 94.44 295 ASN A O 1
ATOM 2396 N N . ASN A 1 296 ? 4.668 27.094 29.172 1 94.38 296 ASN A N 1
ATOM 2397 C CA . ASN A 1 296 ? 6.125 26.984 29.156 1 94.38 296 ASN A CA 1
ATOM 2398 C C . ASN A 1 296 ? 6.777 28.297 28.703 1 94.38 296 ASN A C 1
ATOM 2400 O O . ASN A 1 296 ? 7.977 28.484 28.906 1 94.38 296 ASN A O 1
ATOM 2404 N N . LEU A 1 297 ? 5.961 29.156 28.125 1 96.44 297 LEU A N 1
ATOM 2405 C CA . LEU A 1 297 ? 6.539 30.328 27.484 1 96.44 297 LEU A CA 1
ATOM 2406 C C . LEU A 1 297 ? 5.953 31.625 28.062 1 96.44 297 LEU A C 1
ATOM 2408 O O . LEU A 1 297 ? 6.48 32.719 27.828 1 96.44 297 LEU A O 1
ATOM 2412 N N . LYS A 1 298 ? 4.906 31.5 28.875 1 96.88 298 LYS A N 1
ATOM 2413 C CA . LYS A 1 298 ? 4.133 32.656 29.297 1 96.88 298 LYS A CA 1
ATOM 2414 C C . LYS A 1 298 ? 4.996 33.625 30.109 1 96.88 298 LYS A C 1
ATOM 2416 O O . LYS A 1 298 ? 5.902 33.188 30.844 1 96.88 298 LYS A O 1
ATOM 2421 N N . THR A 1 299 ? 4.75 34.875 29.953 1 97.69 299 THR A N 1
ATOM 2422 C CA . THR A 1 299 ? 5.316 36 30.719 1 97.69 299 THR A CA 1
ATOM 2423 C C . THR A 1 299 ? 4.219 36.781 31.422 1 97.69 299 THR A C 1
ATOM 2425 O O . THR A 1 299 ? 3.031 36.562 31.156 1 97.69 299 THR A O 1
ATOM 2428 N N . ASP A 1 300 ? 4.633 37.656 32.312 1 96.94 300 ASP A N 1
ATOM 2429 C CA . ASP A 1 300 ? 3.645 38.531 32.938 1 96.94 300 ASP A CA 1
ATOM 2430 C C . ASP A 1 300 ? 2.881 39.344 31.891 1 96.94 300 ASP A C 1
ATOM 2432 O O . ASP A 1 300 ? 1.665 39.5 32 1 96.94 300 ASP A O 1
ATOM 2436 N N . PHE A 1 301 ? 3.611 39.719 30.953 1 96.62 301 PHE A N 1
ATOM 2437 C CA . PHE A 1 301 ? 3.023 40.531 29.891 1 96.62 301 PHE A CA 1
ATOM 2438 C C . PHE A 1 301 ? 2.016 39.719 29.078 1 96.62 301 PHE A C 1
ATOM 2440 O O . PHE A 1 301 ? 0.887 40.188 28.875 1 96.62 301 PHE A O 1
ATOM 2447 N N . SER A 1 302 ? 2.414 38.562 28.625 1 97.38 302 SER A N 1
ATOM 2448 C CA . SER A 1 302 ? 1.523 37.75 27.812 1 97.38 302 SER A CA 1
ATOM 2449 C C . SER A 1 302 ? 0.309 37.281 28.594 1 97.38 302 SER A C 1
ATOM 2451 O O . SER A 1 302 ? -0.794 37.188 28.062 1 97.38 302 SER A O 1
ATOM 2453 N N . GLU A 1 303 ? 0.528 37.031 29.859 1 97.19 303 GLU A N 1
ATOM 2454 C CA . GLU A 1 303 ? -0.578 36.594 30.719 1 97.19 303 GLU A CA 1
ATOM 2455 C C . GLU A 1 303 ? -1.601 37.719 30.875 1 97.19 303 GLU A C 1
ATOM 2457 O O . GLU A 1 303 ? -2.807 37.469 30.906 1 97.19 303 GLU A O 1
ATOM 2462 N N . LEU A 1 304 ? -1.067 38.844 31.047 1 96.06 304 LEU A N 1
ATOM 2463 C CA . LEU A 1 304 ? -1.942 40 31.141 1 96.06 304 LEU A CA 1
ATOM 2464 C C . LEU A 1 304 ? -2.795 40.156 29.891 1 96.06 304 LEU A C 1
ATOM 2466 O O . LEU A 1 304 ? -3.996 40.406 29.984 1 96.06 304 LEU A O 1
ATOM 2470 N N . LEU A 1 305 ? -2.23 40 28.766 1 96.56 305 LEU A N 1
ATOM 2471 C CA . LEU A 1 305 ? -2.947 40.188 27.5 1 96.56 305 LEU A CA 1
ATOM 2472 C C . LEU A 1 305 ? -3.945 39.062 27.266 1 96.56 305 LEU A C 1
ATOM 2474 O O . LEU A 1 305 ? -5.02 39.281 26.703 1 96.56 305 LEU A O 1
ATOM 2478 N N . VAL A 1 306 ? -3.602 37.844 27.703 1 97.38 306 VAL A N 1
ATOM 2479 C CA . VAL A 1 306 ? -4.523 36.719 27.578 1 97.38 306 VAL A CA 1
ATOM 2480 C C . VAL A 1 306 ? -5.754 36.969 28.438 1 97.38 306 VAL A C 1
ATOM 2482 O O . VAL A 1 306 ? -6.887 36.75 28 1 97.38 306 VAL A O 1
ATOM 2485 N N . ASN A 1 307 ? -5.523 37.438 29.625 1 96.88 307 ASN A N 1
ATOM 2486 C CA . ASN A 1 307 ? -6.633 37.719 30.516 1 96.88 307 ASN A CA 1
ATOM 2487 C C . ASN A 1 307 ? -7.488 38.875 29.984 1 96.88 307 ASN A C 1
ATOM 2489 O O . ASN A 1 307 ? -8.719 38.812 30.047 1 96.88 307 ASN A O 1
ATOM 2493 N N . ARG A 1 308 ? -6.84 39.844 29.469 1 97 308 ARG A N 1
ATOM 2494 C CA . ARG A 1 308 ? -7.559 40.969 28.875 1 97 308 ARG A CA 1
ATOM 2495 C C . ARG A 1 308 ? -8.391 40.531 27.672 1 97 308 ARG A C 1
ATOM 2497 O O . ARG A 1 308 ? -9.5 41.031 27.469 1 97 308 ARG A O 1
ATOM 2504 N N . LEU A 1 309 ? -7.824 39.656 26.922 1 97.69 309 LEU A N 1
ATOM 2505 C CA . LEU A 1 309 ? -8.562 39.156 25.766 1 97.69 309 LEU A CA 1
ATOM 2506 C C . LEU A 1 309 ? -9.859 38.469 26.203 1 97.69 309 LEU A C 1
ATOM 2508 O O . LEU A 1 309 ? -10.898 38.656 25.578 1 97.69 309 LEU A O 1
ATOM 2512 N N . LYS A 1 310 ? -9.789 37.688 27.234 1 97.5 310 LYS A N 1
ATOM 2513 C CA . LYS A 1 310 ? -10.969 37 27.75 1 97.5 310 LYS A CA 1
ATOM 2514 C C . LYS A 1 310 ? -12.023 38 28.203 1 97.5 310 LYS A C 1
ATOM 2516 O O . LYS A 1 310 ? -13.219 37.812 27.953 1 97.5 310 LYS A O 1
ATOM 2521 N N . GLU A 1 311 ? -11.578 39.031 28.828 1 96.44 311 GLU A N 1
ATOM 2522 C CA . GLU A 1 311 ? -12.484 40.094 29.281 1 96.44 311 GLU A CA 1
ATOM 2523 C C . GLU A 1 311 ? -13.109 40.812 28.094 1 96.44 311 GLU A C 1
ATOM 2525 O O . GLU A 1 311 ? -14.32 41.062 28.078 1 96.44 311 GLU A O 1
ATOM 2530 N N . ASP A 1 312 ? -12.25 41.188 27.172 1 96.19 312 ASP A N 1
ATOM 2531 C CA . ASP A 1 312 ? -12.727 41.906 25.984 1 96.19 312 ASP A CA 1
ATOM 2532 C C . ASP A 1 312 ? -13.727 41.062 25.203 1 96.19 312 ASP A C 1
ATOM 2534 O O . ASP A 1 312 ? -14.703 41.594 24.656 1 96.19 312 ASP A O 1
ATOM 2538 N N . PHE A 1 313 ? -13.461 39.781 25.141 1 97.38 313 PHE A N 1
ATOM 2539 C CA . PHE A 1 313 ? -14.367 38.875 24.438 1 97.38 313 PHE A CA 1
ATOM 2540 C C . PHE A 1 313 ? -15.75 38.875 25.078 1 97.38 313 PHE A C 1
ATOM 2542 O O . PHE A 1 313 ? -16.766 38.906 24.391 1 97.38 313 PHE A O 1
ATOM 2549 N N . TYR A 1 314 ? -15.75 38.844 26.344 1 96.75 314 TYR A N 1
ATOM 2550 C CA . TYR A 1 314 ? -17.016 38.906 27.078 1 96.75 314 TYR A CA 1
ATOM 2551 C C . TYR A 1 314 ? -17.75 40.188 26.781 1 96.75 314 TYR A C 1
ATOM 2553 O O . TYR A 1 314 ? -18.969 40.188 26.562 1 96.75 314 TYR A O 1
ATOM 2561 N N . LYS A 1 315 ? -17.078 41.281 26.75 1 95.62 315 LYS A N 1
ATOM 2562 C CA . LYS A 1 315 ? -17.688 42.594 26.5 1 95.62 315 LYS A CA 1
ATOM 2563 C C . LYS A 1 315 ? -18.281 42.656 25.094 1 95.62 315 LYS A C 1
ATOM 2565 O O . LYS A 1 315 ? -19.312 43.312 24.891 1 95.62 315 LYS A O 1
ATOM 2570 N N . VAL A 1 316 ? -17.594 42 24.203 1 96.12 316 VAL A N 1
ATOM 2571 C CA . VAL A 1 316 ? -17.969 42.094 22.812 1 96.12 316 VAL A CA 1
ATOM 2572 C C . VAL A 1 316 ? -19.094 41.125 22.5 1 96.12 316 VAL A C 1
ATOM 2574 O O . VAL A 1 316 ? -20.031 41.438 21.75 1 96.12 316 VAL A O 1
ATOM 2577 N N . SER A 1 317 ? -19 39.938 23.062 1 96.19 317 SER A N 1
ATOM 2578 C CA . SER A 1 317 ? -19.875 38.844 22.625 1 96.19 317 SER A CA 1
ATOM 2579 C C . SER A 1 317 ? -20.922 38.5 23.688 1 96.19 317 SER A C 1
ATOM 2581 O O . SER A 1 317 ? -21.891 37.812 23.391 1 96.19 317 SER A O 1
ATOM 2583 N N . ASN A 1 318 ? -20.719 38.938 24.875 1 95.81 318 ASN A N 1
ATOM 2584 C CA . ASN A 1 318 ? -21.547 38.594 26.031 1 95.81 318 ASN A CA 1
ATOM 2585 C C . ASN A 1 318 ? -21.5 37.094 26.344 1 95.81 318 ASN A C 1
ATOM 2587 O O . ASN A 1 318 ? -22.5 36.531 26.766 1 95.81 318 ASN A O 1
ATOM 2591 N N . GLU A 1 319 ? -20.484 36.469 26.016 1 96.75 319 GLU A N 1
ATOM 2592 C CA . GLU A 1 319 ? -20.219 35.062 26.297 1 96.75 319 GLU A CA 1
ATOM 2593 C C . GLU A 1 319 ? -18.797 34.875 26.844 1 96.75 319 GLU A C 1
ATOM 2595 O O . GLU A 1 319 ? -17.891 35.625 26.516 1 96.75 319 GLU A O 1
ATOM 2600 N N . GLU A 1 320 ? -18.672 33.875 27.672 1 97.31 320 GLU A N 1
ATOM 2601 C CA . GLU A 1 320 ? -17.328 33.5 28.141 1 97.31 320 GLU A CA 1
ATOM 2602 C C . GLU A 1 320 ? -16.516 32.844 27.031 1 97.31 320 GLU A C 1
ATOM 2604 O O . GLU A 1 320 ? -17.031 32.062 26.266 1 97.31 320 GLU A O 1
ATOM 2609 N N . MET A 1 321 ? -15.312 33.25 26.969 1 97.38 321 MET A N 1
ATOM 2610 C CA . MET A 1 321 ? -14.43 32.656 25.969 1 97.38 321 MET A CA 1
ATOM 2611 C C . MET A 1 321 ? -14.125 31.203 26.297 1 97.38 321 MET A C 1
ATOM 2613 O O . MET A 1 321 ? -13.727 30.875 27.422 1 97.38 321 MET A O 1
ATOM 2617 N N . LYS A 1 322 ? -14.328 30.297 25.344 1 97.44 322 LYS A N 1
ATOM 2618 C CA . LYS A 1 322 ? -14 28.891 25.516 1 97.44 322 LYS A CA 1
ATOM 2619 C C . LYS A 1 322 ? -12.516 28.641 25.281 1 97.44 322 LYS A C 1
ATOM 2621 O O . LYS A 1 322 ? -11.836 29.453 24.641 1 97.44 322 LYS A O 1
ATOM 2626 N N . SER A 1 323 ? -12 27.625 25.938 1 95.75 323 SER A N 1
ATOM 2627 C CA . SER A 1 323 ? -10.641 27.141 25.688 1 95.75 323 SER A CA 1
ATOM 2628 C C . SER A 1 323 ? -10.656 25.797 24.969 1 95.75 323 SER A C 1
ATOM 2630 O O . SER A 1 323 ? -11.398 24.891 25.359 1 95.75 323 SER A O 1
ATOM 2632 N N . ASN A 1 324 ? -9.93 25.719 23.906 1 94.25 324 ASN A N 1
ATOM 2633 C CA . ASN A 1 324 ? -9.852 24.484 23.141 1 94.25 324 ASN A CA 1
ATOM 2634 C C . ASN A 1 324 ? -8.398 24.047 22.906 1 94.25 324 ASN A C 1
ATOM 2636 O O . ASN A 1 324 ? -7.473 24.781 23.266 1 94.25 324 ASN A O 1
ATOM 2640 N N . LEU A 1 325 ? -8.266 22.812 22.484 1 93.69 325 LEU A N 1
ATOM 2641 C CA . LEU A 1 325 ? -6.957 22.281 22.125 1 93.69 325 LEU A CA 1
ATOM 2642 C C . LEU A 1 325 ? -6.793 22.219 20.609 1 93.69 325 LEU A C 1
ATOM 2644 O O . LEU A 1 325 ? -7.777 22.125 19.875 1 93.69 325 LEU A O 1
ATOM 2648 N N . PHE A 1 326 ? -5.629 22.406 20.203 1 93.75 326 PHE A N 1
ATOM 2649 C CA . PHE A 1 326 ? -5.32 22.266 18.781 1 93.75 326 PHE A CA 1
ATOM 2650 C C . PHE A 1 326 ? -4.613 20.953 18.5 1 93.75 326 PHE A C 1
ATOM 2652 O O . PHE A 1 326 ? -3.547 20.688 19.062 1 93.75 326 PHE A O 1
ATOM 2659 N N . PHE A 1 327 ? -5.152 20.156 17.625 1 91.31 327 PHE A N 1
ATOM 2660 C CA . PHE A 1 327 ? -4.668 18.797 17.438 1 91.31 327 PHE A CA 1
ATOM 2661 C C . PHE A 1 327 ? -3.838 18.688 16.156 1 91.31 327 PHE A C 1
ATOM 2663 O O . PHE A 1 327 ? -3.285 17.641 15.859 1 91.31 327 PHE A O 1
ATOM 2670 N N . GLY A 1 328 ? -3.766 19.719 15.445 1 86.88 328 GLY A N 1
ATOM 2671 C CA . GLY A 1 328 ? -2.934 19.797 14.25 1 86.88 328 GLY A CA 1
ATOM 2672 C C . GLY A 1 328 ? -1.783 20.766 14.391 1 86.88 328 GLY A C 1
ATOM 2673 O O . GLY A 1 328 ? -1.59 21.375 15.445 1 86.88 328 GLY A O 1
ATOM 2674 N N . GLY A 1 329 ? -0.971 20.781 13.344 1 88.12 329 GLY A N 1
ATOM 2675 C CA . GLY A 1 329 ? 0.09 21.781 13.305 1 88.12 329 GLY A CA 1
ATOM 2676 C C . GLY A 1 329 ? -0.375 23.125 12.789 1 88.12 329 GLY A C 1
ATOM 2677 O O . GLY A 1 329 ? -1.327 23.203 12.016 1 88.12 329 GLY A O 1
ATOM 2678 N N . SER A 1 330 ? 0.189 24.125 13.32 1 93.69 330 SER A N 1
ATOM 2679 C CA . SER A 1 330 ? -0.033 25.484 12.859 1 93.69 330 SER A CA 1
ATOM 2680 C C . SER A 1 330 ? 1.24 26.328 12.961 1 93.69 330 SER A C 1
ATOM 2682 O O . SER A 1 330 ? 2.246 25.859 13.508 1 93.69 330 SER A O 1
ATOM 2684 N N . ASP A 1 331 ? 1.146 27.5 12.43 1 97.25 331 ASP A N 1
ATOM 2685 C CA . ASP A 1 331 ? 2.307 28.375 12.461 1 97.25 331 ASP A CA 1
ATOM 2686 C C . ASP A 1 331 ? 2.631 28.812 13.883 1 97.25 331 ASP A C 1
ATOM 2688 O O . ASP A 1 331 ? 3.721 29.328 14.156 1 97.25 331 ASP A O 1
ATOM 2692 N N . ALA A 1 332 ? 1.73 28.641 14.82 1 97.88 332 ALA A N 1
ATOM 2693 C CA . ALA A 1 332 ? 1.979 28.953 16.219 1 97.88 332 ALA A CA 1
ATOM 2694 C C . ALA A 1 332 ? 3.186 28.188 16.75 1 97.88 332 ALA A C 1
ATOM 2696 O O . ALA A 1 332 ? 3.977 28.719 17.531 1 97.88 332 ALA A O 1
ATOM 2697 N N . GLY A 1 333 ? 3.301 27.031 16.297 1 96.88 333 GLY A N 1
ATOM 2698 C CA . GLY A 1 333 ? 4.402 26.203 16.75 1 96.88 333 GLY A CA 1
ATOM 2699 C C . GLY A 1 333 ? 5.766 26.766 16.391 1 96.88 333 GLY A C 1
ATOM 2700 O O . GLY A 1 333 ? 6.73 26.594 17.125 1 96.88 333 GLY A O 1
ATOM 2701 N N . HIS A 1 334 ? 5.852 27.438 15.289 1 97.19 334 HIS A N 1
ATOM 2702 C CA . HIS A 1 334 ? 7.113 28.031 14.859 1 97.19 334 HIS A CA 1
ATOM 2703 C C . HIS A 1 334 ? 7.527 29.172 15.781 1 97.19 334 HIS A C 1
ATOM 2705 O O . HIS A 1 334 ? 8.703 29.312 16.109 1 97.19 334 HIS A O 1
ATOM 2711 N N . TYR A 1 335 ? 6.57 29.969 16.203 1 98.06 335 TYR A N 1
ATOM 2712 C CA . TYR A 1 335 ? 6.855 31.047 17.141 1 98.06 335 TYR A CA 1
ATOM 2713 C C . TYR A 1 335 ? 7.34 30.5 18.484 1 98.06 335 TYR A C 1
ATOM 2715 O O . TYR A 1 335 ? 8.312 31 19.047 1 98.06 335 TYR A O 1
ATOM 2723 N N . ALA A 1 336 ? 6.676 29.516 18.891 1 97.25 336 ALA A N 1
ATOM 2724 C CA . ALA A 1 336 ? 6.973 28.938 20.203 1 97.25 336 ALA A CA 1
ATOM 2725 C C . ALA A 1 336 ? 8.32 28.219 20.188 1 97.25 336 ALA A C 1
ATOM 2727 O O . ALA A 1 336 ? 9.195 28.531 21 1 97.25 336 ALA A O 1
ATOM 2728 N N . ALA A 1 337 ? 8.516 27.375 19.266 1 95.12 337 ALA A N 1
ATOM 2729 C CA . ALA A 1 337 ? 9.648 26.453 19.281 1 95.12 337 ALA A CA 1
ATOM 2730 C C . ALA A 1 337 ? 10.922 27.125 18.781 1 95.12 337 ALA A C 1
ATOM 2732 O O . ALA A 1 337 ? 12.023 26.797 19.234 1 95.12 337 ALA A O 1
ATOM 2733 N N . LYS A 1 338 ? 10.773 28.031 17.859 1 95.75 338 LYS A N 1
ATOM 2734 C CA . LYS A 1 338 ? 11.969 28.547 17.188 1 95.75 338 LYS A CA 1
ATOM 2735 C C . LYS A 1 338 ? 12.281 29.969 17.641 1 95.75 338 LYS A C 1
ATOM 2737 O O . LYS A 1 338 ? 13.438 30.406 17.594 1 95.75 338 LYS A O 1
ATOM 2742 N N . LEU A 1 339 ? 11.273 30.703 18.141 1 97.25 339 LEU A N 1
ATOM 2743 C CA . LEU A 1 339 ? 11.508 32.094 18.531 1 97.25 339 LEU A CA 1
ATOM 2744 C C . LEU A 1 339 ? 11.281 32.281 20.016 1 97.25 339 LEU A C 1
ATOM 2746 O O . LEU A 1 339 ? 11.406 33.406 20.531 1 97.25 339 LEU A O 1
ATOM 2750 N N . ASN A 1 340 ? 10.977 31.203 20.719 1 97.25 340 ASN A N 1
ATOM 2751 C CA . ASN A 1 340 ? 10.727 31.266 22.141 1 97.25 340 ASN A CA 1
ATOM 2752 C C . ASN A 1 340 ? 9.727 32.375 22.484 1 97.25 340 ASN A C 1
ATOM 2754 O O . ASN A 1 340 ? 9.961 33.156 23.406 1 97.25 340 ASN A O 1
ATOM 2758 N N . THR A 1 341 ? 8.703 32.469 21.688 1 98.19 341 THR A N 1
ATOM 2759 C CA . THR A 1 341 ? 7.688 33.5 21.812 1 98.19 341 THR A CA 1
ATOM 2760 C C . THR A 1 341 ? 6.406 32.938 22.406 1 98.19 341 THR A C 1
ATOM 2762 O O . THR A 1 341 ? 5.887 31.922 21.938 1 98.19 341 THR A O 1
ATOM 2765 N N . PRO A 1 342 ? 5.898 33.562 23.562 1 98.44 342 PRO A N 1
ATOM 2766 C CA . PRO A 1 342 ? 4.539 33.188 23.953 1 98.44 342 PRO A CA 1
ATOM 2767 C C . PRO A 1 342 ? 3.523 33.375 22.828 1 98.44 342 PRO A C 1
ATOM 2769 O O . PRO A 1 342 ? 3.541 34.406 22.141 1 98.44 342 PRO A O 1
ATOM 2772 N N . VAL A 1 343 ? 2.697 32.312 22.641 1 98.38 343 VAL A N 1
ATOM 2773 C CA . VAL A 1 343 ? 1.786 32.375 21.5 1 98.38 343 VAL A CA 1
ATOM 2774 C C . VAL A 1 343 ? 0.449 31.734 21.891 1 98.38 343 VAL A C 1
ATOM 2776 O O . VAL A 1 343 ? 0.401 30.828 22.719 1 98.38 343 VAL A O 1
ATOM 2779 N N . PHE A 1 344 ? -0.62 32.25 21.406 1 98.31 344 PHE A N 1
ATOM 2780 C CA . PHE A 1 344 ? -1.913 31.578 21.438 1 98.31 344 PHE A CA 1
ATOM 2781 C C . PHE A 1 344 ? -2.609 31.656 20.094 1 98.31 344 PHE A C 1
ATOM 2783 O O . PHE A 1 344 ? -2.24 32.469 19.25 1 98.31 344 PHE A O 1
ATOM 2790 N N . ILE A 1 345 ? -3.48 30.719 19.844 1 98.56 345 ILE A N 1
ATOM 2791 C CA . ILE A 1 345 ? -4.324 30.75 18.656 1 98.56 345 ILE A CA 1
ATOM 2792 C C . ILE A 1 345 ? -5.707 31.281 19.016 1 98.56 345 ILE A C 1
ATOM 2794 O O . ILE A 1 345 ? -6.266 30.938 20.062 1 98.56 345 ILE A O 1
ATOM 2798 N N . PHE A 1 346 ? -6.145 32.156 18.234 1 98.5 346 PHE A N 1
ATOM 2799 C CA . PHE A 1 346 ? -7.449 32.812 18.359 1 98.5 346 PHE A CA 1
ATOM 2800 C C . PHE A 1 346 ? -7.926 33.344 17.016 1 98.5 346 PHE A C 1
ATOM 2802 O O . PHE A 1 346 ? -7.309 34.25 16.453 1 98.5 346 PHE A O 1
ATOM 2809 N N . GLY A 1 347 ? -9.031 32.719 16.5 1 98.31 347 GLY A N 1
ATOM 2810 C CA . GLY A 1 347 ? -9.508 33.188 15.211 1 98.31 347 GLY A CA 1
ATOM 2811 C C . GLY A 1 347 ? -10.93 32.75 14.906 1 98.31 347 GLY A C 1
ATOM 2812 O O . GLY A 1 347 ? -11.461 31.844 15.555 1 98.31 347 GLY A O 1
ATOM 2813 N N . PRO A 1 348 ? -11.57 33.438 14.016 1 98.31 348 PRO A N 1
ATOM 2814 C CA . PRO A 1 348 ? -12.93 33.094 13.602 1 98.31 348 PRO A CA 1
ATOM 2815 C C . PRO A 1 348 ? -12.977 31.844 12.703 1 98.31 348 PRO A C 1
ATOM 2817 O O . PRO A 1 348 ? -11.969 31.484 12.094 1 98.31 348 PRO A O 1
ATOM 2820 N N . GLY A 1 349 ? -14.148 31.266 12.672 1 97.19 349 GLY A N 1
ATOM 2821 C CA . GLY A 1 349 ? -14.328 30.078 11.852 1 97.19 349 GLY A CA 1
ATOM 2822 C C . GLY A 1 349 ? -14.109 28.781 12.625 1 97.19 349 GLY A C 1
ATOM 2823 O O . GLY A 1 349 ? -13.711 28.812 13.789 1 97.19 349 GLY A O 1
ATOM 2824 N N . SER A 1 350 ? -14.477 27.688 11.969 1 94.69 350 SER A N 1
ATOM 2825 C CA . SER A 1 350 ? -14.414 26.359 12.594 1 94.69 350 SER A CA 1
ATOM 2826 C C . SER A 1 350 ? -13.484 25.438 11.812 1 94.69 350 SER A C 1
ATOM 2828 O O . SER A 1 350 ? -13.516 25.406 10.586 1 94.69 350 SER A O 1
ATOM 2830 N N . LEU A 1 351 ? -12.727 24.719 12.586 1 89.19 351 LEU A N 1
ATOM 2831 C CA . LEU A 1 351 ? -11.859 23.734 11.953 1 89.19 351 LEU A CA 1
ATOM 2832 C C . LEU A 1 351 ? -12.688 22.641 11.289 1 89.19 351 LEU A C 1
ATOM 2834 O O . LEU A 1 351 ? -12.203 21.953 10.375 1 89.19 351 LEU A O 1
ATOM 2838 N N . LYS A 1 352 ? -13.906 22.469 11.695 1 85.81 352 LYS A N 1
ATOM 2839 C CA . LYS A 1 352 ? -14.805 21.469 11.109 1 85.81 352 LYS A CA 1
ATOM 2840 C C . LYS A 1 352 ? -15.133 21.797 9.656 1 85.81 352 LYS A C 1
ATOM 2842 O O . LYS A 1 352 ? -15.516 20.922 8.883 1 85.81 352 LYS A O 1
ATOM 2847 N N . GLN A 1 353 ? -14.984 23.031 9.344 1 87.56 353 GLN A N 1
ATOM 2848 C CA . GLN A 1 353 ? -15.281 23.516 8 1 87.56 353 GLN A CA 1
ATOM 2849 C C . GLN A 1 353 ? -14.047 23.438 7.102 1 87.56 353 GLN A C 1
ATOM 2851 O O . GLN A 1 353 ? -14.156 23.531 5.879 1 87.56 353 GLN A O 1
ATOM 2856 N N . ALA A 1 354 ? -12.93 23.156 7.676 1 83.81 354 ALA A N 1
ATOM 2857 C CA . ALA A 1 354 ? -11.672 23.219 6.934 1 83.81 354 ALA A CA 1
ATOM 2858 C C . ALA A 1 354 ? -11.5 22 6.035 1 83.81 354 ALA A C 1
ATOM 2860 O O . ALA A 1 354 ? -11.992 20.906 6.352 1 83.81 354 ALA A O 1
ATOM 2861 N N . HIS A 1 355 ? -10.883 22.172 4.906 1 79.88 355 HIS A N 1
ATOM 2862 C CA . HIS A 1 355 ? -10.414 21.094 4.031 1 79.88 355 HIS A CA 1
ATOM 2863 C C . HIS A 1 355 ? -11.578 20.281 3.49 1 79.88 355 HIS A C 1
ATOM 2865 O O . HIS A 1 355 ? -11.5 19.047 3.434 1 79.88 355 HIS A O 1
ATOM 2871 N N . GLN A 1 356 ? -12.695 20.906 3.256 1 85.38 356 GLN A N 1
ATOM 2872 C CA . GLN A 1 356 ? -13.852 20.234 2.688 1 85.38 356 GLN A CA 1
ATOM 2873 C C . GLN A 1 356 ? -14.656 21.172 1.789 1 85.38 356 GLN A C 1
ATOM 2875 O O . GLN A 1 356 ? -14.57 22.391 1.929 1 85.38 356 GLN A O 1
ATOM 2880 N N . PRO A 1 357 ? -15.398 20.562 0.864 1 92.19 357 PRO A N 1
ATOM 2881 C CA . PRO A 1 357 ? -16.266 21.406 0.03 1 92.19 357 PRO A CA 1
ATOM 2882 C C . PRO A 1 357 ? -17.344 22.125 0.834 1 92.19 357 PRO A C 1
ATOM 2884 O O . PRO A 1 357 ? -17.672 21.703 1.947 1 92.19 357 PRO A O 1
ATOM 2887 N N . ASN A 1 358 ? -17.766 23.203 0.282 1 96.62 358 ASN A N 1
ATOM 2888 C CA . ASN A 1 358 ? -18.844 24 0.857 1 96.62 358 ASN A CA 1
ATOM 2889 C C . ASN A 1 358 ? -18.422 24.641 2.184 1 96.62 358 ASN A C 1
ATOM 2891 O O . ASN A 1 358 ? -19.234 24.719 3.115 1 96.62 358 ASN A O 1
ATOM 2895 N N . GLU A 1 359 ? -17.156 24.938 2.223 1 96.44 359 GLU A N 1
ATOM 2896 C CA . GLU A 1 359 ? -16.625 25.672 3.365 1 96.44 359 GLU A CA 1
ATOM 2897 C C . GLU A 1 359 ? -17.328 27.016 3.541 1 96.44 359 GLU A C 1
ATOM 2899 O O . GLU A 1 359 ? -17.656 27.688 2.559 1 96.44 359 GLU A O 1
ATOM 2904 N N . TRP A 1 360 ? -17.609 27.359 4.809 1 97.81 360 TRP A N 1
ATOM 2905 C CA . TRP A 1 360 ? -18.25 28.641 5.098 1 97.81 360 TRP A CA 1
ATOM 2906 C C . TRP A 1 360 ? -17.797 29.188 6.453 1 97.81 360 TRP A C 1
ATOM 2908 O O . TRP A 1 360 ? -17.172 28.469 7.234 1 97.81 360 TRP A O 1
ATOM 2918 N N . ILE A 1 361 ? -18 30.469 6.688 1 98.31 361 ILE A N 1
ATOM 2919 C CA . ILE A 1 361 ? -17.703 31.109 7.961 1 98.31 361 ILE A CA 1
ATOM 2920 C C . ILE A 1 361 ? -18.859 32.031 8.344 1 98.31 361 ILE A C 1
ATOM 2922 O O . ILE A 1 361 ? -19.531 32.594 7.473 1 98.31 361 ILE A O 1
ATOM 2926 N N . ASN A 1 362 ? -19.109 32.094 9.633 1 98 362 ASN A N 1
ATOM 2927 C CA . ASN A 1 362 ? -20.078 33.062 10.141 1 98 362 ASN A CA 1
ATOM 2928 C C . ASN A 1 362 ? -19.484 34.469 10.188 1 98 362 ASN A C 1
ATOM 2930 O O . ASN A 1 362 ? -18.484 34.719 10.867 1 98 362 ASN A O 1
ATOM 2934 N N . LEU A 1 363 ? -20.141 35.406 9.531 1 98.12 363 LEU A N 1
ATOM 2935 C CA . LEU A 1 363 ? -19.641 36.75 9.414 1 98.12 363 LEU A CA 1
ATOM 2936 C C . LEU A 1 363 ? -19.578 37.438 10.781 1 98.12 363 LEU A C 1
ATOM 2938 O O . LEU A 1 363 ? -18.688 38.25 11.039 1 98.12 363 LEU A O 1
ATOM 2942 N N . ASP A 1 364 ? -20.438 37.031 11.594 1 97.44 364 ASP A N 1
ATOM 2943 C CA . ASP A 1 364 ? -20.453 37.594 12.938 1 97.44 364 ASP A CA 1
ATOM 2944 C C . ASP A 1 364 ? -19.203 37.219 13.719 1 97.44 364 ASP A C 1
ATOM 2946 O O . ASP A 1 364 ? -18.719 38 14.547 1 97.44 364 ASP A O 1
ATOM 2950 N N . GLU A 1 365 ? -18.734 36.062 13.492 1 97.88 365 GLU A N 1
ATOM 2951 C CA . GLU A 1 365 ? -17.5 35.625 14.156 1 97.88 365 GLU A CA 1
ATOM 2952 C C . GLU A 1 365 ? -16.312 36.469 13.727 1 97.88 365 GLU A C 1
ATOM 2954 O O . GLU A 1 365 ? -15.438 36.781 14.539 1 97.88 365 GLU A O 1
ATOM 2959 N N . VAL A 1 366 ? -16.297 36.844 12.461 1 98.5 366 VAL A N 1
ATOM 2960 C CA . VAL A 1 366 ? -15.219 37.656 11.938 1 98.5 366 VAL A CA 1
ATOM 2961 C C . VAL A 1 366 ? -15.266 39.062 12.602 1 98.5 366 VAL A C 1
ATOM 2963 O O . VAL A 1 366 ? -14.234 39.594 13.016 1 98.5 366 VAL A O 1
ATOM 2966 N N . LYS A 1 367 ? -16.453 39.531 12.711 1 98.19 367 LYS A N 1
ATOM 2967 C CA . LYS A 1 367 ? -16.641 40.812 13.367 1 98.19 367 LYS A CA 1
ATOM 2968 C C . LYS A 1 367 ? -16.172 40.781 14.812 1 98.19 367 LYS A C 1
ATOM 2970 O O . LYS A 1 367 ? -15.453 41.656 15.266 1 98.19 367 LYS A O 1
ATOM 2975 N N . THR A 1 368 ? -16.609 39.781 15.461 1 98.38 368 THR A N 1
ATOM 2976 C CA . THR A 1 368 ? -16.266 39.625 16.875 1 98.38 368 THR A CA 1
ATOM 2977 C C . THR A 1 368 ? -14.75 39.531 17.047 1 98.38 368 THR A C 1
ATOM 2979 O O . THR A 1 368 ? -14.18 40.156 17.938 1 98.38 368 THR A O 1
ATOM 2982 N N . HIS A 1 369 ? -14.141 38.75 16.234 1 98.62 369 HIS A N 1
ATOM 2983 C CA . HIS A 1 369 ? -12.695 38.594 16.281 1 98.62 369 HIS A CA 1
ATOM 2984 C C . HIS A 1 369 ? -11.984 39.938 16.094 1 98.62 369 HIS A C 1
ATOM 2986 O O . HIS A 1 369 ? -11.086 40.281 16.859 1 98.62 369 HIS A O 1
ATOM 2992 N N . PHE A 1 370 ? -12.406 40.688 15.102 1 98.31 370 PHE A N 1
ATOM 2993 C CA . PHE A 1 370 ? -11.844 42 14.836 1 98.31 370 PHE A CA 1
ATOM 2994 C C . PHE A 1 370 ? -12 42.906 16.047 1 98.31 370 PHE A C 1
ATOM 2996 O O . PHE A 1 370 ? -11.039 43.562 16.469 1 98.31 370 PHE A O 1
ATOM 3003 N N . GLU A 1 371 ? -13.156 42.906 16.578 1 98.25 371 GLU A N 1
ATOM 3004 C CA . GLU A 1 371 ? -13.438 43.781 17.719 1 98.25 371 GLU A CA 1
ATOM 3005 C C . GLU A 1 371 ? -12.57 43.438 18.922 1 98.25 371 GLU A C 1
ATOM 3007 O O . GLU A 1 371 ? -12.117 44.344 19.641 1 98.25 371 GLU A O 1
ATOM 3012 N N . CYS A 1 372 ? -12.383 42.219 19.094 1 98.12 372 CYS A N 1
ATOM 3013 C CA . CYS A 1 372 ? -11.547 41.781 20.203 1 98.12 372 CYS A CA 1
ATOM 3014 C C . CYS A 1 372 ? -10.094 42.188 19.984 1 98.12 372 CYS A C 1
ATOM 3016 O O . CYS A 1 372 ? -9.445 42.688 20.906 1 98.12 372 CYS A O 1
ATOM 3018 N N . LEU A 1 373 ? -9.594 42 18.781 1 97.69 373 LEU A N 1
ATOM 3019 C CA . LEU A 1 373 ? -8.227 42.438 18.484 1 97.69 373 LEU A CA 1
ATOM 3020 C C . LEU A 1 373 ? -8.07 43.938 18.641 1 97.69 373 LEU A C 1
ATOM 3022 O O . LEU A 1 373 ? -7.066 44.406 19.188 1 97.69 373 LEU A O 1
ATOM 3026 N N . LYS A 1 374 ? -9.055 44.625 18.141 1 97.5 374 LYS A N 1
ATOM 3027 C CA . LYS A 1 374 ? -9.047 46.062 18.234 1 97.5 374 LYS A CA 1
ATOM 3028 C C . LYS A 1 374 ? -8.953 46.531 19.688 1 97.5 374 LYS A C 1
ATOM 3030 O O . LYS A 1 374 ? -8.109 47.344 20.031 1 97.5 374 LYS A O 1
ATOM 3035 N N . LYS A 1 375 ? -9.766 45.938 20.516 1 96.56 375 LYS A N 1
ATOM 3036 C CA . LYS A 1 375 ? -9.766 46.312 21.922 1 96.56 375 LYS A CA 1
ATOM 3037 C C . LYS A 1 375 ? -8.445 45.938 22.594 1 96.56 375 LYS A C 1
ATOM 3039 O O . LYS A 1 375 ? -7.879 46.719 23.359 1 96.56 375 LYS A O 1
ATOM 3044 N N . LEU A 1 376 ? -7.98 44.812 22.312 1 95.94 376 LEU A N 1
ATOM 3045 C CA . LEU A 1 376 ? -6.785 44.25 22.953 1 95.94 376 LEU A CA 1
ATOM 3046 C C . LEU A 1 376 ? -5.555 45.094 22.594 1 95.94 376 LEU A C 1
ATOM 3048 O O . LEU A 1 376 ? -4.691 45.312 23.438 1 95.94 376 LEU A O 1
ATOM 3052 N N . LEU A 1 377 ? -5.504 45.531 21.328 1 95.44 377 LEU A N 1
ATOM 3053 C CA . LEU A 1 377 ? -4.238 46.031 20.812 1 95.44 377 LEU A CA 1
ATOM 3054 C C . LEU A 1 377 ? -4.266 47.562 20.734 1 95.44 377 LEU A C 1
ATOM 3056 O O . LEU A 1 377 ? -3.213 48.188 20.656 1 95.44 377 LEU A O 1
ATOM 3060 N N . LEU A 1 378 ? -5.469 48.156 20.734 1 94.69 378 LEU A N 1
ATOM 3061 C CA . LEU A 1 378 ? -5.527 49.594 20.453 1 94.69 378 LEU A CA 1
ATOM 3062 C C . LEU A 1 378 ? -6.152 50.344 21.625 1 94.69 378 LEU A C 1
ATOM 3064 O O . LEU A 1 378 ? -6.008 51.562 21.719 1 94.69 378 LEU A O 1
ATOM 3068 N N . GLU A 1 379 ? -6.848 49.625 22.469 1 89.62 379 GLU A N 1
ATOM 3069 C CA . GLU A 1 379 ? -7.559 50.312 23.531 1 89.62 379 GLU A CA 1
ATOM 3070 C C . GLU A 1 379 ? -6.926 50.031 24.891 1 89.62 379 GLU A C 1
ATOM 3072 O O . GLU A 1 379 ? -6.27 49 25.078 1 89.62 379 GLU A O 1
ATOM 3077 N N . ASP A 1 380 ? -7.004 51.062 25.781 1 78.44 380 ASP A N 1
ATOM 3078 C CA . ASP A 1 380 ? -6.512 50.906 27.141 1 78.44 380 ASP A CA 1
ATOM 3079 C C . ASP A 1 380 ? -7.496 50.094 27.984 1 78.44 380 ASP A C 1
ATOM 3081 O O . ASP A 1 380 ? -8.664 49.938 27.609 1 78.44 380 ASP A O 1
ATOM 3085 N N . GLU A 1 381 ? -6.93 49.438 28.969 1 66.12 381 GLU A N 1
ATOM 3086 C CA . GLU A 1 381 ? -7.738 48.625 29.844 1 66.12 381 GLU A CA 1
ATOM 3087 C C . GLU A 1 381 ? -9.016 49.344 30.266 1 66.12 381 GLU A C 1
ATOM 3089 O O . GLU A 1 381 ? -10.062 48.719 30.422 1 66.12 381 GLU A O 1
ATOM 3094 N N . ASN A 1 382 ? -8.906 50.625 30.484 1 57.66 382 ASN A N 1
ATOM 3095 C CA . ASN A 1 382 ? -10.023 51.375 31.047 1 57.66 382 ASN A CA 1
ATOM 3096 C C . ASN A 1 382 ? -11.016 51.812 29.969 1 57.66 382 ASN A C 1
ATOM 3098 O O . ASN A 1 382 ? -12.023 52.438 30.266 1 57.66 382 ASN A O 1
ATOM 3102 N N . ASP A 1 383 ? -10.766 51.469 28.797 1 50.94 383 ASP A N 1
ATOM 3103 C CA . ASP A 1 383 ? -11.703 51.875 27.75 1 50.94 383 ASP A CA 1
ATOM 3104 C C . ASP A 1 383 ? -12.719 50.75 27.484 1 50.94 383 ASP A C 1
ATOM 3106 O O . ASP A 1 383 ? -12.383 49.562 27.578 1 50.94 383 ASP A O 1
ATOM 3110 N N . MET B 1 1 ? 11.43 -33.594 -36.594 1 92.88 1 MET B N 1
ATOM 3111 C CA . MET B 1 1 ? 10 -33.406 -36.406 1 92.88 1 MET B CA 1
ATOM 3112 C C . MET B 1 1 ? 9.719 -32.562 -35.156 1 92.88 1 MET B C 1
ATOM 3114 O O . MET B 1 1 ? 9.094 -31.5 -35.25 1 92.88 1 MET B O 1
ATOM 3118 N N . TYR B 1 2 ? 10.344 -32.938 -34.062 1 96.25 2 TYR B N 1
ATOM 3119 C CA . TYR B 1 2 ? 10.07 -32.219 -32.844 1 96.25 2 TYR B CA 1
ATOM 3120 C C . TYR B 1 2 ? 10.531 -30.766 -32.906 1 96.25 2 TYR B C 1
ATOM 3122 O O . TYR B 1 2 ? 9.859 -29.859 -32.406 1 96.25 2 TYR B O 1
ATOM 3130 N N . LYS B 1 3 ? 11.68 -30.484 -33.594 1 97.31 3 LYS B N 1
ATOM 3131 C CA . LYS B 1 3 ? 12.227 -29.141 -33.719 1 97.31 3 LYS B CA 1
ATOM 3132 C C . LYS B 1 3 ? 11.305 -28.234 -34.531 1 97.31 3 LYS B C 1
ATOM 3134 O O . LYS B 1 3 ? 11.039 -27.094 -34.156 1 97.31 3 LYS B O 1
ATOM 3139 N N . GLN B 1 4 ? 10.875 -28.812 -35.594 1 97.56 4 GLN B N 1
ATOM 3140 C CA . GLN B 1 4 ? 10 -28.047 -36.5 1 97.56 4 GLN B CA 1
ATOM 3141 C C . GLN B 1 4 ? 8.664 -27.75 -35.812 1 97.56 4 GLN B C 1
ATOM 3143 O O . GLN B 1 4 ? 8.148 -26.641 -35.906 1 97.56 4 GLN B O 1
ATOM 3148 N N . ILE B 1 5 ? 8.133 -28.719 -35.156 1 98.19 5 ILE B N 1
ATOM 3149 C CA . ILE B 1 5 ? 6.875 -28.547 -34.438 1 98.19 5 ILE B CA 1
ATOM 3150 C C . ILE B 1 5 ? 7.027 -27.453 -33.375 1 98.19 5 ILE B C 1
ATOM 3152 O O . ILE B 1 5 ? 6.191 -26.547 -33.281 1 98.19 5 ILE B O 1
ATOM 3156 N N . LEU B 1 6 ? 8.117 -27.531 -32.625 1 98.56 6 LEU B N 1
ATOM 3157 C CA . LEU B 1 6 ? 8.352 -26.547 -31.562 1 98.56 6 LEU B CA 1
ATOM 3158 C C . LEU B 1 6 ? 8.469 -25.141 -32.125 1 98.56 6 LEU B C 1
ATOM 3160 O O . LEU B 1 6 ? 7.891 -24.203 -31.594 1 98.56 6 LEU B O 1
ATOM 3164 N N . LYS B 1 7 ? 9.18 -25.031 -33.188 1 98.25 7 LYS B N 1
ATOM 3165 C CA . LYS B 1 7 ? 9.336 -23.734 -33.844 1 98.25 7 LYS B CA 1
ATOM 3166 C C . LYS B 1 7 ? 7.988 -23.156 -34.281 1 98.25 7 LYS B C 1
ATOM 3168 O O . LYS B 1 7 ? 7.699 -21.984 -34.031 1 98.25 7 LYS B O 1
ATOM 3173 N N . GLU B 1 8 ? 7.195 -24 -34.844 1 98 8 GLU B N 1
ATOM 3174 C CA . GLU B 1 8 ? 5.895 -23.562 -35.344 1 98 8 GLU B CA 1
ATOM 3175 C C . GLU B 1 8 ? 4.988 -23.109 -34.219 1 98 8 GLU B C 1
ATOM 3177 O O . GLU B 1 8 ? 4.32 -22.078 -34.312 1 98 8 GLU B O 1
ATOM 3182 N N . ILE B 1 9 ? 5.012 -23.797 -33.125 1 97.88 9 ILE B N 1
ATOM 3183 C CA . ILE B 1 9 ? 4.031 -23.469 -32.094 1 97.88 9 ILE B CA 1
ATOM 3184 C C . ILE B 1 9 ? 4.551 -22.312 -31.234 1 97.88 9 ILE B C 1
ATOM 3186 O O . ILE B 1 9 ? 3.768 -21.578 -30.656 1 97.88 9 ILE B O 1
ATOM 3190 N N . VAL B 1 10 ? 5.867 -22.125 -31.156 1 98 10 VAL B N 1
ATOM 3191 C CA . VAL B 1 10 ? 6.422 -20.969 -30.453 1 98 10 VAL B CA 1
ATOM 3192 C C . VAL B 1 10 ? 6.062 -19.688 -31.219 1 98 10 VAL B C 1
ATOM 3194 O O . VAL B 1 10 ? 5.867 -18.641 -30.625 1 98 10 VAL B O 1
ATOM 3197 N N . GLN B 1 11 ? 5.863 -19.812 -32.469 1 97.5 11 GLN B N 1
ATOM 3198 C CA . GLN B 1 11 ? 5.535 -18.672 -33.312 1 97.5 11 GLN B CA 1
ATOM 3199 C C . GLN B 1 11 ? 4.066 -18.281 -33.156 1 97.5 11 GLN B C 1
ATOM 3201 O O . GLN B 1 11 ? 3.66 -17.203 -33.594 1 97.5 11 GLN B O 1
ATOM 3206 N N . ILE B 1 12 ? 3.293 -19.094 -32.5 1 96.75 12 ILE B N 1
ATOM 3207 C CA . ILE B 1 12 ? 1.893 -18.797 -32.25 1 96.75 12 ILE B CA 1
ATOM 3208 C C . ILE B 1 12 ? 1.778 -17.969 -30.953 1 96.75 12 ILE B C 1
ATOM 3210 O O . ILE B 1 12 ? 2.188 -18.422 -29.875 1 96.75 12 ILE B O 1
ATOM 3214 N N . ASP B 1 13 ? 1.223 -16.797 -31.016 1 96.06 13 ASP B N 1
ATOM 3215 C CA . ASP B 1 13 ? 1.047 -15.922 -29.859 1 96.06 13 ASP B CA 1
ATOM 3216 C C . ASP B 1 13 ? -0.132 -16.375 -29 1 96.06 13 ASP B C 1
ATOM 3218 O O . ASP B 1 13 ? -1.28 -16.031 -29.281 1 96.06 13 ASP B O 1
ATOM 3222 N N . SER B 1 14 ? 0.206 -17.094 -27.969 1 95.81 14 SER B N 1
ATOM 3223 C CA . SER B 1 14 ? -0.832 -17.578 -27.062 1 95.81 14 SER B CA 1
ATOM 3224 C C . SER B 1 14 ? -0.644 -17.016 -25.656 1 95.81 14 SER B C 1
ATOM 3226 O O . SER B 1 14 ? -0.865 -17.719 -24.672 1 95.81 14 SER B O 1
ATOM 3228 N N . GLN B 1 15 ? -0.167 -15.797 -25.531 1 93.75 15 GLN B N 1
ATOM 3229 C CA . GLN B 1 15 ? 0.043 -15.133 -24.25 1 93.75 15 GLN B CA 1
ATOM 3230 C C . GLN B 1 15 ? -1.262 -15.039 -23.469 1 93.75 15 GLN B C 1
ATOM 3232 O O . GLN B 1 15 ? -2.332 -14.852 -24.047 1 93.75 15 GLN B O 1
ATOM 3237 N N . ASN B 1 16 ? -1.148 -15.141 -22.219 1 89.69 16 ASN B N 1
ATOM 3238 C CA . ASN B 1 16 ? -2.256 -15.039 -21.281 1 89.69 16 ASN B CA 1
ATOM 3239 C C . ASN B 1 16 ? -1.893 -14.164 -20.078 1 89.69 16 ASN B C 1
ATOM 3241 O O . ASN B 1 16 ? -1.146 -14.586 -19.203 1 89.69 16 ASN B O 1
ATOM 3245 N N . PRO B 1 17 ? -2.527 -12.938 -20 1 84.56 17 PRO B N 1
ATOM 3246 C CA . PRO B 1 17 ? -3.502 -12.383 -20.953 1 84.56 17 PRO B CA 1
ATOM 3247 C C . PRO B 1 17 ? -2.85 -11.844 -22.219 1 84.56 17 PRO B C 1
ATOM 3249 O O . PRO B 1 17 ? -1.621 -11.805 -22.312 1 84.56 17 PRO B O 1
ATOM 3252 N N . GLY B 1 18 ? -3.736 -11.547 -23.219 1 83.75 18 GLY B N 1
ATOM 3253 C CA . GLY B 1 18 ? -3.291 -10.781 -24.375 1 83.75 18 GLY B CA 1
ATOM 3254 C C . GLY B 1 18 ? -3.25 -11.602 -25.641 1 83.75 18 GLY B C 1
ATOM 3255 O O . GLY B 1 18 ? -3.268 -11.039 -26.75 1 83.75 18 GLY B O 1
ATOM 3256 N N . GLY B 1 19 ? -3.1 -12.945 -25.594 1 84.19 19 GLY B N 1
ATOM 3257 C CA . GLY B 1 19 ? -2.971 -13.773 -26.766 1 84.19 19 GLY B CA 1
ATOM 3258 C C . GLY B 1 19 ? -4.219 -14.586 -27.078 1 84.19 19 GLY B C 1
ATOM 3259 O O . GLY B 1 19 ? -5.301 -14.273 -26.562 1 84.19 19 GLY B O 1
ATOM 3260 N N . ASP B 1 20 ? -4.07 -15.422 -28.141 1 83.25 20 ASP B N 1
ATOM 3261 C CA . ASP B 1 20 ? -5.164 -16.266 -28.594 1 83.25 20 ASP B CA 1
ATOM 3262 C C . ASP B 1 20 ? -4.738 -17.734 -28.656 1 83.25 20 ASP B C 1
ATOM 3264 O O . ASP B 1 20 ? -3.973 -18.141 -29.531 1 83.25 20 ASP B O 1
ATOM 3268 N N . SER B 1 21 ? -5.332 -18.516 -27.797 1 89.31 21 SER B N 1
ATOM 3269 C CA . SER B 1 21 ? -4.973 -19.922 -27.734 1 89.31 21 SER B CA 1
ATOM 3270 C C . SER B 1 21 ? -5.637 -20.719 -28.859 1 89.31 21 SER B C 1
ATOM 3272 O O . SER B 1 21 ? -5.25 -21.859 -29.141 1 89.31 21 SER B O 1
ATOM 3274 N N . GLU B 1 22 ? -6.512 -20.094 -29.625 1 92.5 22 GLU B N 1
ATOM 3275 C CA . GLU B 1 22 ? -7.258 -20.797 -30.656 1 92.5 22 GLU B CA 1
ATOM 3276 C C . GLU B 1 22 ? -6.328 -21.297 -31.766 1 92.5 22 GLU B C 1
ATOM 3278 O O . GLU B 1 22 ? -6.555 -22.359 -32.344 1 92.5 22 GLU B O 1
ATOM 3283 N N . LYS B 1 23 ? -5.375 -20.516 -32.062 1 94.19 23 LYS B N 1
ATOM 3284 C CA . LYS B 1 23 ? -4.445 -20.938 -33.125 1 94.19 23 LYS B CA 1
ATOM 3285 C C . LYS B 1 23 ? -3.695 -22.203 -32.719 1 94.19 23 LYS B C 1
ATOM 3287 O O . LYS B 1 23 ? -3.406 -23.062 -33.562 1 94.19 23 LYS B O 1
ATOM 3292 N N . MET B 1 24 ? -3.375 -22.281 -31.453 1 96.5 24 MET B N 1
ATOM 3293 C CA . MET B 1 24 ? -2.748 -23.5 -30.922 1 96.5 24 MET B CA 1
ATOM 3294 C C . MET B 1 24 ? -3.689 -24.688 -31.047 1 96.5 24 MET B C 1
ATOM 3296 O O . MET B 1 24 ? -3.273 -25.781 -31.438 1 96.5 24 MET B O 1
ATOM 3300 N N . ILE B 1 25 ? -4.895 -24.469 -30.719 1 97.56 25 ILE B N 1
ATOM 3301 C CA . ILE B 1 25 ? -5.902 -25.516 -30.75 1 97.56 25 ILE B CA 1
ATOM 3302 C C . ILE B 1 25 ? -6.125 -25.969 -32.188 1 97.56 25 ILE B C 1
ATOM 3304 O O . ILE B 1 25 ? -6.254 -27.172 -32.438 1 97.56 25 ILE B O 1
ATOM 3308 N N . GLN B 1 26 ? -6.168 -25.031 -33.062 1 97.06 26 GLN B N 1
ATOM 3309 C CA . GLN B 1 26 ? -6.34 -25.359 -34.469 1 97.06 26 GLN B CA 1
ATOM 3310 C C . GLN B 1 26 ? -5.172 -26.203 -34.969 1 97.06 26 GLN B C 1
ATOM 3312 O O . GLN B 1 26 ? -5.363 -27.125 -35.781 1 97.06 26 GLN B O 1
ATOM 3317 N N . TYR B 1 27 ? -4.035 -25.812 -34.562 1 97.31 27 TYR B N 1
ATOM 3318 C CA . TYR B 1 27 ? -2.863 -26.594 -34.938 1 97.31 27 TYR B CA 1
ATOM 3319 C C . TYR B 1 27 ? -3.006 -28.047 -34.5 1 97.31 27 TYR B C 1
ATOM 3321 O O . TYR B 1 27 ? -2.748 -28.969 -35.281 1 97.31 27 TYR B O 1
ATOM 3329 N N . ILE B 1 28 ? -3.414 -28.266 -33.312 1 98.19 28 ILE B N 1
ATOM 3330 C CA . ILE B 1 28 ? -3.555 -29.609 -32.719 1 98.19 28 ILE B CA 1
ATOM 3331 C C . ILE B 1 28 ? -4.707 -30.344 -33.406 1 98.19 28 ILE B C 1
ATOM 3333 O O . ILE B 1 28 ? -4.609 -31.531 -33.688 1 98.19 28 ILE B O 1
ATOM 3337 N N . ARG B 1 29 ? -5.77 -29.625 -33.625 1 98.25 29 ARG B N 1
ATOM 3338 C CA . ARG B 1 29 ? -6.91 -30.203 -34.344 1 98.25 29 ARG B CA 1
ATOM 3339 C C . ARG B 1 29 ? -6.488 -30.75 -35.688 1 98.25 29 ARG B C 1
ATOM 3341 O O . ARG B 1 29 ? -6.898 -31.844 -36.094 1 98.25 29 ARG B O 1
ATOM 3348 N N . GLN B 1 30 ? -5.746 -29.984 -36.375 1 98 30 GLN B N 1
ATOM 3349 C CA . GLN B 1 30 ? -5.289 -30.406 -37.688 1 98 30 GLN B CA 1
ATOM 3350 C C . GLN B 1 30 ? -4.48 -31.703 -37.625 1 98 30 GLN B C 1
ATOM 3352 O O . GLN B 1 30 ? -4.594 -32.562 -38.469 1 98 30 GLN B O 1
ATOM 3357 N N . CYS B 1 31 ? -3.672 -31.734 -36.625 1 95.75 31 CYS B N 1
ATOM 3358 C CA . CYS B 1 31 ? -2.92 -32.969 -36.406 1 95.75 31 CYS B CA 1
ATOM 3359 C C . CYS B 1 31 ? -3.859 -34.125 -36.156 1 95.75 31 CYS B C 1
ATOM 3361 O O . CYS B 1 31 ? -3.697 -35.219 -36.75 1 95.75 31 CYS B O 1
ATOM 3363 N N . ALA B 1 32 ? -4.805 -34 -35.281 1 97.75 32 ALA B N 1
ATOM 3364 C CA . ALA B 1 32 ? -5.758 -35.062 -34.938 1 97.75 32 ALA B CA 1
ATOM 3365 C C . ALA B 1 32 ? -6.535 -35.5 -36.188 1 97.75 32 ALA B C 1
ATOM 3367 O O . ALA B 1 32 ? -6.742 -36.688 -36.406 1 97.75 32 ALA B O 1
ATOM 3368 N N . GLU B 1 33 ? -6.891 -34.531 -37 1 98.12 33 GLU B N 1
ATOM 3369 C CA . GLU B 1 33 ? -7.668 -34.812 -38.188 1 98.12 33 GLU B CA 1
ATOM 3370 C C . GLU B 1 33 ? -6.82 -35.562 -39.25 1 98.12 33 GLU B C 1
ATOM 3372 O O . GLU B 1 33 ? -7.305 -36.469 -39.906 1 98.12 33 GLU B O 1
ATOM 3377 N N . ARG B 1 34 ? -5.656 -35.094 -39.344 1 97.62 34 ARG B N 1
ATOM 3378 C CA . ARG B 1 34 ? -4.754 -35.688 -40.312 1 97.62 34 ARG B CA 1
ATOM 3379 C C . ARG B 1 34 ? -4.648 -37.188 -40.094 1 97.62 34 ARG B C 1
ATOM 3381 O O . ARG B 1 34 ? -4.57 -37.969 -41.062 1 97.62 34 ARG B O 1
ATOM 3388 N N . PHE B 1 35 ? -4.668 -37.625 -38.875 1 97.38 35 PHE B N 1
ATOM 3389 C CA . PHE B 1 35 ? -4.426 -39.031 -38.562 1 97.38 35 PHE B CA 1
ATOM 3390 C C . PHE B 1 35 ? -5.695 -39.719 -38.062 1 97.38 35 PHE B C 1
ATOM 3392 O O . PHE B 1 35 ? -5.656 -40.844 -37.562 1 97.38 35 PHE B O 1
ATOM 3399 N N . ASN B 1 36 ? -6.852 -39.062 -38.125 1 97.56 36 ASN B N 1
ATOM 3400 C CA . ASN B 1 36 ? -8.172 -39.562 -37.75 1 97.56 36 ASN B CA 1
ATOM 3401 C C . ASN B 1 36 ? -8.227 -39.969 -36.312 1 97.56 36 ASN B C 1
ATOM 3403 O O . ASN B 1 36 ? -8.781 -41.031 -35.969 1 97.56 36 ASN B O 1
ATOM 3407 N N . PHE B 1 37 ? -7.492 -39.25 -35.469 1 98.19 37 PHE B N 1
ATOM 3408 C CA . PHE B 1 37 ? -7.641 -39.438 -34.031 1 98.19 37 PHE B CA 1
ATOM 3409 C C . PHE B 1 37 ? -8.945 -38.812 -33.531 1 98.19 37 PHE B C 1
ATOM 3411 O O . PHE B 1 37 ? -9.375 -37.781 -34.031 1 98.19 37 PHE B O 1
ATOM 3418 N N . SER B 1 38 ? -9.547 -39.5 -32.531 1 98.12 38 SER B N 1
ATOM 3419 C CA . SER B 1 38 ? -10.695 -38.875 -31.875 1 98.12 38 SER B CA 1
ATOM 3420 C C . SER B 1 38 ? -10.281 -37.656 -31.062 1 98.12 38 SER B C 1
ATOM 3422 O O . SER B 1 38 ? -9.227 -37.656 -30.406 1 98.12 38 SER B O 1
ATOM 3424 N N . TYR B 1 39 ? -11.07 -36.562 -31.156 1 98.31 39 TYR B N 1
ATOM 3425 C CA . TYR B 1 39 ? -10.758 -35.406 -30.359 1 98.31 39 TYR B CA 1
ATOM 3426 C C . TYR B 1 39 ? -12.031 -34.656 -29.984 1 98.31 39 TYR B C 1
ATOM 3428 O O . TYR B 1 39 ? -13.094 -34.875 -30.562 1 98.31 39 TYR B O 1
ATOM 3436 N N . GLU B 1 40 ? -11.953 -33.875 -28.953 1 98.31 40 GLU B N 1
ATOM 3437 C CA . GLU B 1 40 ? -13 -32.969 -28.5 1 98.31 40 GLU B CA 1
ATOM 3438 C C . GLU B 1 40 ? -12.43 -31.594 -28.172 1 98.31 40 GLU B C 1
ATOM 3440 O O . GLU B 1 40 ? -11.414 -31.484 -27.469 1 98.31 40 GLU B O 1
ATOM 3445 N N . ILE B 1 41 ? -13.062 -30.531 -28.766 1 97.88 41 ILE B N 1
ATOM 3446 C CA . ILE B 1 41 ? -12.688 -29.156 -28.438 1 97.88 41 ILE B CA 1
ATOM 3447 C C . ILE B 1 41 ? -13.703 -28.562 -27.469 1 97.88 41 ILE B C 1
ATOM 3449 O O . ILE B 1 41 ? -14.914 -28.625 -27.703 1 97.88 41 ILE B O 1
ATOM 3453 N N . ILE B 1 42 ? -13.25 -28.094 -26.312 1 97.19 42 ILE B N 1
ATOM 3454 C CA . ILE B 1 42 ? -14.086 -27.469 -25.297 1 97.19 42 ILE B CA 1
ATOM 3455 C C . ILE B 1 42 ? -13.711 -26 -25.156 1 97.19 42 ILE B C 1
ATOM 3457 O O . ILE B 1 42 ? -12.562 -25.672 -24.844 1 97.19 42 ILE B O 1
ATOM 3461 N N . ARG B 1 43 ? -14.664 -25.094 -25.375 1 95.94 43 ARG B N 1
ATOM 3462 C CA . ARG B 1 43 ? -14.445 -23.656 -25.328 1 95.94 43 ARG B CA 1
ATOM 3463 C C . ARG B 1 43 ? -15.211 -23.016 -24.172 1 95.94 43 ARG B C 1
ATOM 3465 O O . ARG B 1 43 ? -16.391 -22.672 -24.312 1 95.94 43 ARG B O 1
ATOM 3472 N N . PRO B 1 44 ? -14.508 -22.844 -23.047 1 93.12 44 PRO B N 1
ATOM 3473 C CA . PRO B 1 44 ? -15.172 -22.172 -21.922 1 93.12 44 PRO B CA 1
ATOM 3474 C C . PRO B 1 44 ? -15.711 -20.797 -22.297 1 93.12 44 PRO B C 1
ATOM 3476 O O . PRO B 1 44 ? -16.75 -20.375 -21.766 1 93.12 44 PRO B O 1
ATOM 3479 N N . ASN B 1 45 ? -14.984 -20.047 -23.156 1 89.81 45 ASN B N 1
ATOM 3480 C CA . ASN B 1 45 ? -15.422 -18.781 -23.719 1 89.81 45 ASN B CA 1
ATOM 3481 C C . ASN B 1 45 ? -14.781 -18.516 -25.078 1 89.81 45 ASN B C 1
ATOM 3483 O O . ASN B 1 45 ? -14.18 -19.406 -25.672 1 89.81 45 ASN B O 1
ATOM 3487 N N . SER B 1 46 ? -14.898 -17.219 -25.609 1 86 46 SER B N 1
ATOM 3488 C CA . SER B 1 46 ? -14.477 -16.906 -26.969 1 86 46 SER B CA 1
ATOM 3489 C C . SER B 1 46 ? -12.953 -16.812 -27.078 1 86 46 SER B C 1
ATOM 3491 O O . SER B 1 46 ? -12.398 -16.875 -28.172 1 86 46 SER B O 1
ATOM 3493 N N . LYS B 1 47 ? -12.281 -16.703 -25.922 1 86.25 47 LYS B N 1
ATOM 3494 C CA . LYS B 1 47 ? -10.844 -16.438 -25.969 1 86.25 47 LYS B CA 1
ATOM 3495 C C . LYS B 1 47 ? -10.047 -17.625 -25.453 1 86.25 47 LYS B C 1
ATOM 3497 O O . LYS B 1 47 ? -8.812 -17.641 -25.531 1 86.25 47 LYS B O 1
ATOM 3502 N N . LYS B 1 48 ? -10.758 -18.625 -24.875 1 92.81 48 LYS B N 1
ATOM 3503 C CA . LYS B 1 48 ? -10.109 -19.781 -24.25 1 92.81 48 LYS B CA 1
ATOM 3504 C C . LYS B 1 48 ? -10.633 -21.094 -24.844 1 92.81 48 LYS B C 1
ATOM 3506 O O . LYS B 1 48 ? -11.836 -21.25 -25.016 1 92.81 48 LYS B O 1
ATOM 3511 N N . SER B 1 49 ? -9.719 -21.922 -25.188 1 95.12 49 SER B N 1
ATOM 3512 C CA . SER B 1 49 ? -10.102 -23.203 -25.766 1 95.12 49 SER B CA 1
ATOM 3513 C C . SER B 1 49 ? -9.164 -24.312 -25.312 1 95.12 49 SER B C 1
ATOM 3515 O O . SER B 1 49 ? -7.965 -24.094 -25.141 1 95.12 49 SER B O 1
ATOM 3517 N N . ASN B 1 50 ? -9.742 -25.484 -25.078 1 97.69 50 ASN B N 1
ATOM 3518 C CA . ASN B 1 50 ? -9.031 -26.719 -24.75 1 97.69 50 ASN B CA 1
ATOM 3519 C C . ASN B 1 50 ? -9.281 -27.797 -25.797 1 97.69 50 ASN B C 1
ATOM 3521 O O . ASN B 1 50 ? -10.312 -27.781 -26.484 1 97.69 50 ASN B O 1
ATOM 3525 N N . ILE B 1 51 ? -8.328 -28.75 -25.984 1 98.5 51 ILE B N 1
ATOM 3526 C CA . ILE B 1 51 ? -8.562 -29.859 -26.891 1 98.5 51 ILE B CA 1
ATOM 3527 C C . ILE B 1 51 ? -8.055 -31.156 -26.25 1 98.5 51 ILE B C 1
ATOM 3529 O O . ILE B 1 51 ? -6.949 -31.188 -25.703 1 98.5 51 ILE B O 1
ATOM 3533 N N . ILE B 1 52 ? -8.914 -32.156 -26.266 1 98.62 52 ILE B N 1
ATOM 3534 C CA . ILE B 1 52 ? -8.594 -33.5 -25.797 1 98.62 52 ILE B CA 1
ATOM 3535 C C . ILE B 1 52 ? -8.508 -34.438 -26.984 1 98.62 52 ILE B C 1
ATOM 3537 O O . ILE B 1 52 ? -9.469 -34.562 -27.75 1 98.62 52 ILE B O 1
ATOM 3541 N N . VAL B 1 53 ? -7.363 -35.094 -27.172 1 98.75 53 VAL B N 1
ATOM 3542 C CA . VAL B 1 53 ? -7.172 -36.094 -28.219 1 98.75 53 VAL B CA 1
ATOM 3543 C C . VAL B 1 53 ? -7.098 -37.5 -27.578 1 98.75 53 VAL B C 1
ATOM 3545 O O . VAL B 1 53 ? -6.395 -37.688 -26.594 1 98.75 53 VAL B O 1
ATOM 3548 N N . LYS B 1 54 ? -7.812 -38.406 -28.125 1 97.88 54 LYS B N 1
ATOM 3549 C CA . LYS B 1 54 ? -7.902 -39.75 -27.562 1 97.88 54 LYS B CA 1
ATOM 3550 C C . LYS B 1 54 ? -7.441 -40.812 -28.562 1 97.88 54 LYS B C 1
ATOM 3552 O O . LYS B 1 54 ? -7.758 -40.719 -29.75 1 97.88 54 LYS B O 1
ATOM 3557 N N . ILE B 1 55 ? -6.641 -41.719 -28.062 1 97.5 55 ILE B N 1
ATOM 3558 C CA . ILE B 1 55 ? -6.188 -42.875 -28.859 1 97.5 55 ILE B CA 1
ATOM 3559 C C . ILE B 1 55 ? -6.465 -44.156 -28.094 1 97.5 55 ILE B C 1
ATOM 3561 O O . ILE B 1 55 ? -5.953 -44.344 -26.984 1 97.5 55 ILE B O 1
ATOM 3565 N N . ASP B 1 56 ? -7.219 -45.062 -28.688 1 95.31 56 ASP B N 1
ATOM 3566 C CA . ASP B 1 56 ? -7.547 -46.312 -28.047 1 95.31 56 ASP B CA 1
ATOM 3567 C C . ASP B 1 56 ? -6.344 -47.25 -28.047 1 95.31 56 ASP B C 1
ATOM 3569 O O . ASP B 1 56 ? -5.656 -47.406 -29.062 1 95.31 56 ASP B O 1
ATOM 3573 N N . GLY B 1 57 ? -6.082 -47.844 -26.906 1 94.56 57 GLY B N 1
ATOM 3574 C CA . GLY B 1 57 ? -5.016 -48.844 -26.781 1 94.56 57 GLY B CA 1
ATOM 3575 C C . GLY B 1 57 ? -5.527 -50.25 -26.719 1 94.56 57 GLY B C 1
ATOM 3576 O O . GLY B 1 57 ? -6.711 -50.531 -26.938 1 94.56 57 GLY B O 1
ATOM 3577 N N . ILE B 1 58 ? -4.574 -51.094 -26.484 1 92.25 58 ILE B N 1
ATOM 3578 C CA . ILE B 1 58 ? -4.867 -52.531 -26.422 1 92.25 58 ILE B CA 1
ATOM 3579 C C . ILE B 1 58 ? -5.531 -52.875 -25.094 1 92.25 58 ILE B C 1
ATOM 3581 O O . ILE B 1 58 ? -6.5 -53.625 -25.047 1 92.25 58 ILE B O 1
ATOM 3585 N N . ASN B 1 59 ? -5.035 -52.281 -24.047 1 89.06 59 ASN B N 1
ATOM 3586 C CA . ASN B 1 59 ? -5.531 -52.531 -22.703 1 89.06 59 ASN B CA 1
ATOM 3587 C C . ASN B 1 59 ? -6.414 -51.406 -22.203 1 89.06 59 ASN B C 1
ATOM 3589 O O . ASN B 1 59 ? -6.41 -50.312 -22.781 1 89.06 59 ASN B O 1
ATOM 3593 N N . ARG B 1 60 ? -7.109 -51.656 -21.109 1 86.5 60 ARG B N 1
ATOM 3594 C CA . ARG B 1 60 ? -8.133 -50.719 -20.672 1 86.5 60 ARG B CA 1
ATOM 3595 C C . ARG B 1 60 ? -7.559 -49.688 -19.703 1 86.5 60 ARG B C 1
ATOM 3597 O O . ARG B 1 60 ? -8.266 -48.781 -19.234 1 86.5 60 ARG B O 1
ATOM 3604 N N . LYS B 1 61 ? -6.305 -49.719 -19.438 1 94.12 61 LYS B N 1
ATOM 3605 C CA . LYS B 1 61 ? -5.719 -48.688 -18.625 1 94.12 61 LYS B CA 1
ATOM 3606 C C . LYS B 1 61 ? -5.66 -47.344 -19.391 1 94.12 61 LYS B C 1
ATOM 3608 O O . LYS B 1 61 ? -5.449 -47.344 -20.594 1 94.12 61 LYS B O 1
ATOM 3613 N N . ARG B 1 62 ? -5.883 -46.219 -18.609 1 96.81 62 ARG B N 1
ATOM 3614 C CA . ARG B 1 62 ? -5.918 -44.906 -19.219 1 96.81 62 ARG B CA 1
ATOM 3615 C C . ARG B 1 62 ? -4.777 -44.031 -18.703 1 96.81 62 ARG B C 1
ATOM 3617 O O . ARG B 1 62 ? -4.676 -43.75 -17.516 1 96.81 62 ARG B O 1
ATOM 3624 N N . ILE B 1 63 ? -3.998 -43.594 -19.625 1 98.12 63 ILE B N 1
ATOM 3625 C CA . ILE B 1 63 ? -2.908 -42.688 -19.312 1 98.12 63 ILE B CA 1
ATOM 3626 C C . ILE B 1 63 ? -3.164 -41.344 -19.984 1 98.12 63 ILE B C 1
ATOM 3628 O O . ILE B 1 63 ? -3.529 -41.281 -21.172 1 98.12 63 ILE B O 1
ATOM 3632 N N . VAL B 1 64 ? -3.062 -40.312 -19.203 1 98.5 64 VAL B N 1
ATOM 3633 C CA . VAL B 1 64 ? -3.25 -38.969 -19.766 1 98.5 64 VAL B CA 1
ATOM 3634 C C . VAL B 1 64 ? -1.923 -38.219 -19.766 1 98.5 64 VAL B C 1
ATOM 3636 O O . VAL B 1 64 ? -1.144 -38.312 -18.812 1 98.5 64 VAL B O 1
ATOM 3639 N N . ILE B 1 65 ? -1.603 -37.562 -20.797 1 98.75 65 ILE B N 1
ATOM 3640 C CA . ILE B 1 65 ? -0.492 -36.625 -20.938 1 98.75 65 ILE B CA 1
ATOM 3641 C C . ILE B 1 65 ? -1.03 -35.188 -21.078 1 98.75 65 ILE B C 1
ATOM 3643 O O . ILE B 1 65 ? -1.891 -34.938 -21.922 1 98.75 65 ILE B O 1
ATOM 3647 N N . ASN B 1 66 ? -0.515 -34.312 -20.25 1 98.75 66 ASN B N 1
ATOM 3648 C CA . ASN B 1 66 ? -1.086 -32.969 -20.156 1 98.75 66 ASN B CA 1
ATOM 3649 C C . ASN B 1 66 ? -0.041 -31.891 -20.438 1 98.75 66 ASN B C 1
ATOM 3651 O O . ASN B 1 66 ? 1.114 -32 -20.031 1 98.75 66 ASN B O 1
ATOM 3655 N N . GLY B 1 67 ? -0.452 -30.859 -21.094 1 98.56 67 GLY B N 1
ATOM 3656 C CA . GLY B 1 67 ? 0.325 -29.641 -21.297 1 98.56 67 GLY B CA 1
ATOM 3657 C C . GLY B 1 67 ? -0.533 -28.422 -21.578 1 98.56 67 GLY B C 1
ATOM 3658 O O . GLY B 1 67 ? -1.532 -28.516 -22.297 1 98.56 67 GLY B O 1
ATOM 3659 N N . HIS B 1 68 ? -0.152 -27.297 -20.984 1 97.94 68 HIS B N 1
ATOM 3660 C CA . HIS B 1 68 ? -0.925 -26.094 -21.266 1 97.94 68 HIS B CA 1
ATOM 3661 C C . HIS B 1 68 ? -0.351 -25.344 -22.469 1 97.94 68 HIS B C 1
ATOM 3663 O O . HIS B 1 68 ? 0.866 -25.312 -22.656 1 97.94 68 HIS B O 1
ATOM 3669 N N . VAL B 1 69 ? -1.231 -24.656 -23.188 1 97.75 69 VAL B N 1
ATOM 3670 C CA . VAL B 1 69 ? -0.837 -24.078 -24.469 1 97.75 69 VAL B CA 1
ATOM 3671 C C . VAL B 1 69 ? -0.626 -22.578 -24.312 1 97.75 69 VAL B C 1
ATOM 3673 O O . VAL B 1 69 ? -0.041 -21.922 -25.188 1 97.75 69 VAL B O 1
ATOM 3676 N N . ASP B 1 70 ? -1.16 -22 -23.188 1 96 70 ASP B N 1
ATOM 3677 C CA . ASP B 1 70 ? -0.987 -20.578 -22.969 1 96 70 ASP B CA 1
ATOM 3678 C C . ASP B 1 70 ? 0.396 -20.266 -22.406 1 96 70 ASP B C 1
ATOM 3680 O O . ASP B 1 70 ? 1.046 -21.141 -21.828 1 96 70 ASP B O 1
ATOM 3684 N N . THR B 1 71 ? 0.866 -19.016 -22.656 1 94.81 71 THR B N 1
ATOM 3685 C CA . THR B 1 71 ? 2.121 -18.516 -22.109 1 94.81 71 THR B CA 1
ATOM 3686 C C . THR B 1 71 ? 1.896 -17.219 -21.344 1 94.81 71 THR B C 1
ATOM 3688 O O . THR B 1 71 ? 0.868 -16.547 -21.516 1 94.81 71 THR B O 1
ATOM 3691 N N . LYS B 1 72 ? 2.842 -16.922 -20.484 1 91.56 72 LYS B N 1
ATOM 3692 C CA . LYS B 1 72 ? 2.801 -15.594 -19.875 1 91.56 72 LYS B CA 1
ATOM 3693 C C . LYS B 1 72 ? 3.066 -14.508 -20.906 1 91.56 72 LYS B C 1
ATOM 3695 O O . LYS B 1 72 ? 3.715 -14.758 -21.922 1 91.56 72 LYS B O 1
ATOM 3700 N N . PRO B 1 73 ? 2.555 -13.242 -20.609 1 91.81 73 PRO B N 1
ATOM 3701 C CA . PRO B 1 73 ? 2.896 -12.141 -21.516 1 91.81 73 PRO B CA 1
ATOM 3702 C C . PRO B 1 73 ? 4.398 -11.867 -21.578 1 91.81 73 PRO B C 1
ATOM 3704 O O . PRO B 1 73 ? 5.086 -11.953 -20.547 1 91.81 73 PRO B O 1
ATOM 3707 N N . TYR B 1 74 ? 4.863 -11.539 -22.781 1 91.81 74 TYR B N 1
ATOM 3708 C CA . TYR B 1 74 ? 6.301 -11.344 -22.922 1 91.81 74 TYR B CA 1
ATOM 3709 C C . TYR B 1 74 ? 6.707 -9.938 -22.5 1 91.81 74 TYR B C 1
ATOM 3711 O O . TYR B 1 74 ? 7.895 -9.648 -22.344 1 91.81 74 TYR B O 1
ATOM 3719 N N . GLY B 1 75 ? 5.812 -9.117 -22.281 1 91 75 GLY B N 1
ATOM 3720 C CA . GLY B 1 75 ? 6.148 -7.777 -21.812 1 91 75 GLY B CA 1
ATOM 3721 C C . GLY B 1 75 ? 6.723 -6.895 -22.906 1 91 75 GLY B C 1
ATOM 3722 O O . GLY B 1 75 ? 6.273 -6.949 -24.062 1 91 75 GLY B O 1
ATOM 3723 N N . SER B 1 76 ? 7.723 -6.062 -22.547 1 92.56 76 SER B N 1
ATOM 3724 C CA . SER B 1 76 ? 8.305 -5.121 -23.5 1 92.56 76 SER B CA 1
ATOM 3725 C C . SER B 1 76 ? 9.289 -5.816 -24.438 1 92.56 76 SER B C 1
ATOM 3727 O O . SER B 1 76 ? 10.156 -6.57 -24 1 92.56 76 SER B O 1
ATOM 3729 N N . LEU B 1 77 ? 9.172 -5.48 -25.641 1 94.69 77 LEU B N 1
ATOM 3730 C CA . LEU B 1 77 ? 10.062 -6.047 -26.656 1 94.69 77 LEU B CA 1
ATOM 3731 C C . LEU B 1 77 ? 11.5 -5.582 -26.422 1 94.69 77 LEU B C 1
ATOM 3733 O O . LEU B 1 77 ? 12.445 -6.277 -26.797 1 94.69 77 LEU B O 1
ATOM 3737 N N . ASP B 1 78 ? 11.602 -4.469 -25.672 1 94.81 78 ASP B N 1
ATOM 3738 C CA . ASP B 1 78 ? 12.922 -3.9 -25.422 1 94.81 78 ASP B CA 1
ATOM 3739 C C . ASP B 1 78 ? 13.734 -4.801 -24.484 1 94.81 78 ASP B C 1
ATOM 3741 O O . ASP B 1 78 ? 14.961 -4.711 -24.453 1 94.81 78 ASP B O 1
ATOM 3745 N N . ASP B 1 79 ? 13.055 -5.652 -23.891 1 94.19 79 ASP B N 1
ATOM 3746 C CA . ASP B 1 79 ? 13.727 -6.523 -22.922 1 94.19 79 ASP B CA 1
ATOM 3747 C C . ASP B 1 79 ? 14.203 -7.812 -23.594 1 94.19 79 ASP B C 1
ATOM 3749 O O . ASP B 1 79 ? 14.891 -8.625 -22.969 1 94.19 79 ASP B O 1
ATOM 3753 N N . TRP B 1 80 ? 13.906 -7.977 -24.859 1 95.62 80 TRP B N 1
ATOM 3754 C CA . TRP B 1 80 ? 14.211 -9.211 -25.578 1 95.62 80 TRP B CA 1
ATOM 3755 C C . TRP B 1 80 ? 15.352 -8.992 -26.562 1 95.62 80 TRP B C 1
ATOM 3757 O O . TRP B 1 80 ? 15.391 -7.973 -27.266 1 95.62 80 TRP B O 1
ATOM 3767 N N . ILE B 1 81 ? 16.266 -9.898 -26.547 1 96.69 81 ILE B N 1
ATOM 3768 C CA . ILE B 1 81 ? 17.344 -9.883 -27.516 1 96.69 81 ILE B CA 1
ATOM 3769 C C . ILE B 1 81 ? 16.812 -10.297 -28.891 1 96.69 81 ILE B C 1
ATOM 3771 O O . ILE B 1 81 ? 17.188 -9.719 -29.906 1 96.69 81 ILE B O 1
ATOM 3775 N N . TYR B 1 82 ? 16.016 -11.359 -28.844 1 96.75 82 T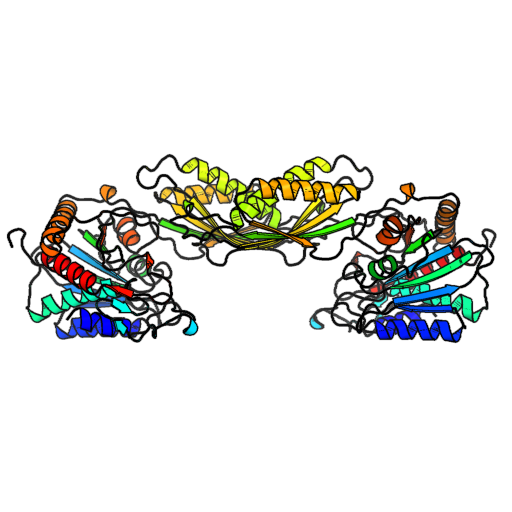YR B N 1
ATOM 3776 C CA . TYR B 1 82 ? 15.336 -11.844 -30.031 1 96.75 82 TYR B CA 1
ATOM 3777 C C . TYR B 1 82 ? 13.82 -11.727 -29.875 1 96.75 82 TYR B C 1
ATOM 3779 O O . TYR B 1 82 ? 13.297 -11.828 -28.766 1 96.75 82 TYR B O 1
ATOM 3787 N N . ASN B 1 83 ? 13.164 -11.516 -30.984 1 97.12 83 ASN B N 1
ATOM 3788 C CA . ASN B 1 83 ? 11.711 -11.453 -30.938 1 97.12 83 ASN B CA 1
ATOM 3789 C C . ASN B 1 83 ? 11.117 -12.688 -30.266 1 97.12 83 ASN B C 1
ATOM 3791 O O . ASN B 1 83 ? 11.422 -13.82 -30.672 1 97.12 83 ASN B O 1
ATOM 3795 N N . PRO B 1 84 ? 10.281 -12.469 -29.312 1 97.19 84 PRO B N 1
ATOM 3796 C CA . PRO B 1 84 ? 9.766 -13.578 -28.516 1 97.19 84 PRO B CA 1
ATOM 3797 C C . PRO B 1 84 ? 8.938 -14.562 -29.344 1 97.19 84 PRO B C 1
ATOM 3799 O O . PRO B 1 84 ? 8.734 -15.703 -28.922 1 97.19 84 PRO B O 1
ATOM 3802 N N . LEU B 1 85 ? 8.484 -14.211 -30.531 1 97.12 85 LEU B N 1
ATOM 3803 C CA . LEU B 1 85 ? 7.609 -15.078 -31.312 1 97.12 85 LEU B CA 1
ATOM 3804 C C . LEU B 1 85 ? 8.336 -15.586 -32.562 1 97.12 85 LEU B C 1
ATOM 3806 O O . LEU B 1 85 ? 7.73 -16.25 -33.406 1 97.12 85 LEU B O 1
ATOM 3810 N N . GLU B 1 86 ? 9.578 -15.344 -32.594 1 97.25 86 GLU B N 1
ATOM 3811 C CA . GLU B 1 86 ? 10.328 -15.688 -33.781 1 97.25 86 GLU B CA 1
ATOM 3812 C C . GLU B 1 86 ? 10.844 -17.125 -33.719 1 97.25 86 GLU B C 1
ATOM 3814 O O . GLU B 1 86 ? 11.102 -17.75 -34.75 1 97.25 86 GLU B O 1
ATOM 3819 N N . ALA B 1 87 ? 10.953 -17.672 -32.562 1 97.94 87 ALA B N 1
ATOM 3820 C CA . ALA B 1 87 ? 11.516 -19 -32.375 1 97.94 87 ALA B CA 1
ATOM 3821 C C . ALA B 1 87 ? 12.93 -19.078 -32.969 1 97.94 87 ALA B C 1
ATOM 3823 O O . ALA B 1 87 ? 13.234 -19.969 -33.75 1 97.94 87 ALA B O 1
ATOM 3824 N N . LYS B 1 88 ? 13.734 -18.188 -32.469 1 98 88 LYS B N 1
ATOM 3825 C CA . LYS B 1 88 ? 15.102 -18.094 -32.969 1 98 88 LYS B CA 1
ATOM 3826 C C . LYS B 1 88 ? 15.953 -19.25 -32.469 1 98 88 LYS B C 1
ATOM 3828 O O . LYS B 1 88 ? 16.031 -19.484 -31.25 1 98 88 LYS B O 1
ATOM 3833 N N . GLU B 1 89 ? 16.609 -19.922 -33.406 1 97.69 89 GLU B N 1
ATOM 3834 C CA . GLU B 1 89 ? 17.5 -21.016 -33.062 1 97.69 89 GLU B CA 1
ATOM 3835 C C . GLU B 1 89 ? 18.969 -20.562 -33.062 1 97.69 89 GLU B C 1
ATOM 3837 O O . GLU B 1 89 ? 19.453 -20.031 -34.062 1 97.69 89 GLU B O 1
ATOM 3842 N N . ILE B 1 90 ? 19.594 -20.688 -31.953 1 97.12 90 ILE B N 1
ATOM 3843 C CA . ILE B 1 90 ? 21.016 -20.406 -31.828 1 97.12 90 ILE B CA 1
ATOM 3844 C C . ILE B 1 90 ? 21.719 -21.625 -31.219 1 97.12 90 ILE B C 1
ATOM 3846 O O . ILE B 1 90 ? 21.641 -21.859 -30.016 1 97.12 90 ILE B O 1
ATOM 3850 N N . GLY B 1 91 ? 22.516 -22.344 -32.062 1 96.12 91 GLY B N 1
ATOM 3851 C CA . GLY B 1 91 ? 23.047 -23.609 -31.594 1 96.12 91 GLY B CA 1
ATOM 3852 C C . GLY B 1 91 ? 21.969 -24.625 -31.25 1 96.12 91 GLY B C 1
ATOM 3853 O O . GLY B 1 91 ? 21.109 -24.938 -32.062 1 96.12 91 GLY B O 1
ATOM 3854 N N . GLU B 1 92 ? 21.984 -25.047 -29.984 1 96.75 92 GLU B N 1
ATOM 3855 C CA . GLU B 1 92 ? 21.016 -26.047 -29.547 1 96.75 92 GLU B CA 1
ATOM 3856 C C . GLU B 1 92 ? 19.891 -25.406 -28.734 1 96.75 92 GLU B C 1
ATOM 3858 O O . GLU B 1 92 ? 19.078 -26.109 -28.125 1 96.75 92 GLU B O 1
ATOM 3863 N N . LYS B 1 93 ? 19.922 -24.094 -28.781 1 97.75 93 LYS B N 1
ATOM 3864 C CA . LYS B 1 93 ? 18.906 -23.359 -28.016 1 97.75 93 LYS B CA 1
ATOM 3865 C C . LYS B 1 93 ? 17.859 -22.75 -28.938 1 97.75 93 LYS B C 1
ATOM 3867 O O . LYS B 1 93 ? 18.188 -22.25 -30 1 97.75 93 LYS B O 1
ATOM 3872 N N . LEU B 1 94 ? 16.641 -22.891 -28.562 1 98.38 94 LEU B N 1
ATOM 3873 C CA . LEU B 1 94 ? 15.547 -22.203 -29.219 1 98.38 94 LEU B CA 1
ATOM 3874 C C . LEU B 1 94 ? 14.977 -21.109 -28.328 1 98.38 94 LEU B C 1
ATOM 3876 O O . LEU B 1 94 ? 14.484 -21.406 -27.219 1 98.38 94 LEU B O 1
ATOM 3880 N N . PHE B 1 95 ? 15.055 -19.922 -28.844 1 98.06 95 PHE B N 1
ATOM 3881 C CA . PHE B 1 95 ? 14.594 -18.781 -28.062 1 98.06 95 PHE B CA 1
ATOM 3882 C C . PHE B 1 95 ? 13.164 -18.406 -28.453 1 98.06 95 PHE B C 1
ATOM 3884 O O . PHE B 1 95 ? 12.812 -18.438 -29.641 1 98.06 95 PHE B O 1
ATOM 3891 N N . GLY B 1 96 ? 12.375 -18.109 -27.438 1 97.81 96 GLY B N 1
ATOM 3892 C CA . GLY B 1 96 ? 11.008 -17.656 -27.641 1 97.81 96 GLY B CA 1
ATOM 3893 C C . GLY B 1 96 ? 10.156 -17.781 -26.391 1 97.81 96 GLY B C 1
ATOM 3894 O O . GLY B 1 96 ? 10.43 -18.609 -25.516 1 97.81 96 GLY B O 1
ATOM 3895 N N . VAL B 1 97 ? 9.086 -16.922 -26.344 1 96.75 97 VAL B N 1
ATOM 3896 C CA . VAL B 1 97 ? 8.188 -16.984 -25.188 1 96.75 97 VAL B CA 1
ATOM 3897 C C . VAL B 1 97 ? 7.473 -18.328 -25.156 1 96.75 97 VAL B C 1
ATOM 3899 O O . VAL B 1 97 ? 6.984 -18.812 -26.188 1 96.75 97 VAL B O 1
ATOM 3902 N N . GLY B 1 98 ? 7.574 -18.969 -24.031 1 96.5 98 GLY B N 1
ATOM 3903 C CA . GLY B 1 98 ? 6.895 -20.234 -23.844 1 96.5 98 GLY B CA 1
ATOM 3904 C C . GLY B 1 98 ? 7.727 -21.422 -24.297 1 96.5 98 GLY B C 1
ATOM 3905 O O . GLY B 1 98 ? 7.336 -22.578 -24.094 1 96.5 98 GLY B O 1
ATOM 3906 N N . SER B 1 99 ? 8.883 -21.156 -24.859 1 98 99 SER B N 1
ATOM 3907 C CA . SER B 1 99 ? 9.688 -22.281 -25.328 1 98 99 SER B CA 1
ATOM 3908 C C . SER B 1 99 ? 9.961 -23.266 -24.203 1 98 99 SER B C 1
ATOM 3910 O O . SER B 1 99 ? 9.789 -24.484 -24.391 1 98 99 SER B O 1
ATOM 3912 N N . SER B 1 100 ? 10.25 -22.766 -23.047 1 97.19 100 SER B N 1
ATOM 3913 C CA . SER B 1 100 ? 10.484 -23.609 -21.891 1 97.19 100 SER B CA 1
ATOM 3914 C C . SER B 1 100 ? 9.188 -23.875 -21.141 1 97.19 100 SER B C 1
ATOM 3916 O O . SER B 1 100 ? 8.883 -25.031 -20.797 1 97.19 100 SER B O 1
ATOM 3918 N N . ASP B 1 101 ? 8.266 -22.984 -20.984 1 94.94 101 ASP B N 1
ATOM 3919 C CA . ASP B 1 101 ? 7.055 -23.078 -20.172 1 94.94 101 ASP B CA 1
ATOM 3920 C C . ASP B 1 101 ? 5.812 -22.766 -21 1 94.94 101 ASP B C 1
ATOM 3922 O O . ASP B 1 101 ? 5.367 -21.609 -21.047 1 94.94 101 ASP B O 1
ATOM 3926 N N . MET B 1 102 ? 5.168 -23.625 -21.672 1 96.25 102 MET B N 1
ATOM 3927 C CA . MET B 1 102 ? 5.754 -24.969 -21.719 1 96.25 102 MET B CA 1
ATOM 3928 C C . MET B 1 102 ? 5.602 -25.594 -23.094 1 96.25 102 MET B C 1
ATOM 3930 O O . MET B 1 102 ? 5.312 -26.781 -23.219 1 96.25 102 MET B O 1
ATOM 3934 N N . LYS B 1 103 ? 5.766 -24.766 -24.094 1 98 103 LYS B N 1
ATOM 3935 C CA . LYS B 1 103 ? 5.566 -25.234 -25.469 1 98 103 LYS B CA 1
ATOM 3936 C C . LYS B 1 103 ? 6.605 -26.297 -25.844 1 98 103 LYS B C 1
ATOM 3938 O O . LYS B 1 103 ? 6.41 -27.062 -26.797 1 98 103 LYS B O 1
ATOM 3943 N N . GLY B 1 104 ? 7.727 -26.312 -25.188 1 98.44 104 GLY B N 1
ATOM 3944 C CA . GLY B 1 104 ? 8.633 -27.438 -25.359 1 98.44 104 GLY B CA 1
ATOM 3945 C C . GLY B 1 104 ? 7.996 -28.766 -25 1 98.44 104 GLY B C 1
ATOM 3946 O O . GLY B 1 104 ? 8.117 -29.734 -25.766 1 98.44 104 GLY B O 1
ATOM 3947 N N . GLY B 1 105 ? 7.344 -28.859 -23.859 1 98.62 105 GLY B N 1
ATOM 3948 C CA . GLY B 1 105 ? 6.598 -30.047 -23.484 1 98.62 105 GLY B CA 1
ATOM 3949 C C . GLY B 1 105 ? 5.461 -30.359 -24.438 1 98.62 105 GLY B C 1
ATOM 3950 O O . GLY B 1 105 ? 5.258 -31.531 -24.797 1 98.62 105 GLY B O 1
ATOM 3951 N N . VAL B 1 106 ? 4.789 -29.359 -24.891 1 98.69 106 VAL B N 1
ATOM 3952 C CA . VAL B 1 106 ? 3.68 -29.516 -25.828 1 98.69 106 VAL B CA 1
ATOM 3953 C C . VAL B 1 106 ? 4.199 -30.062 -27.156 1 98.69 106 VAL B C 1
ATOM 3955 O O . VAL B 1 106 ? 3.564 -30.922 -27.766 1 98.69 106 VAL B O 1
ATOM 3958 N N . ALA B 1 107 ? 5.34 -29.562 -27.562 1 98.75 107 ALA B N 1
ATOM 3959 C CA . ALA B 1 107 ? 5.945 -30.062 -28.797 1 98.75 107 ALA B CA 1
ATOM 3960 C C . ALA B 1 107 ? 6.273 -31.547 -28.703 1 98.75 107 ALA B C 1
ATOM 3962 O O . ALA B 1 107 ? 6.098 -32.281 -29.672 1 98.75 107 ALA B O 1
ATOM 3963 N N . SER B 1 108 ? 6.785 -31.891 -27.578 1 98.62 108 SER B N 1
ATOM 3964 C CA . SER B 1 108 ? 7.059 -33.312 -27.344 1 98.62 108 SER B CA 1
ATOM 3965 C C . SER B 1 108 ? 5.785 -34.156 -27.453 1 98.62 108 SER B C 1
ATOM 3967 O O . SER B 1 108 ? 5.781 -35.188 -28.094 1 98.62 108 SER B O 1
ATOM 3969 N N . MET B 1 109 ? 4.723 -33.719 -26.844 1 98.69 109 MET B N 1
ATOM 3970 C CA . MET B 1 109 ? 3.422 -34.375 -26.906 1 98.69 109 MET B CA 1
ATOM 3971 C C . MET B 1 109 ? 2.936 -34.5 -28.344 1 98.69 109 MET B C 1
ATOM 3973 O O . MET B 1 109 ? 2.496 -35.594 -28.766 1 98.69 109 MET B O 1
ATOM 3977 N N . LEU B 1 110 ? 3.059 -33.438 -29.062 1 98.69 110 LEU B N 1
ATOM 3978 C CA . LEU B 1 110 ? 2.613 -33.406 -30.453 1 98.69 110 LEU B CA 1
ATOM 3979 C C . LEU B 1 110 ? 3.465 -34.344 -31.312 1 98.69 110 LEU B C 1
ATOM 3981 O O . LEU B 1 110 ? 2.947 -35 -32.188 1 98.69 110 LEU B O 1
ATOM 3985 N N . THR B 1 111 ? 4.738 -34.281 -31.047 1 98.62 111 THR B N 1
ATOM 3986 C CA . THR B 1 111 ? 5.625 -35.188 -31.781 1 98.62 111 THR B CA 1
ATOM 3987 C C . THR B 1 111 ? 5.219 -36.625 -31.562 1 98.62 111 THR B C 1
ATOM 3989 O O . THR B 1 111 ? 5.254 -37.438 -32.5 1 98.62 111 THR B O 1
ATOM 3992 N N . LEU B 1 112 ? 4.855 -36.969 -30.344 1 98.31 112 LEU B N 1
ATOM 3993 C CA . LEU B 1 112 ? 4.387 -38.312 -30.047 1 98.31 112 LEU B CA 1
ATOM 3994 C C . LEU B 1 112 ? 3.121 -38.625 -30.844 1 98.31 112 LEU B C 1
ATOM 3996 O O . LEU B 1 112 ? 2.988 -39.719 -31.391 1 98.31 112 LEU B O 1
ATOM 4000 N N . LEU B 1 113 ? 2.199 -37.75 -30.938 1 98.19 113 LEU B N 1
ATOM 4001 C CA . LEU B 1 113 ? 0.972 -37.938 -31.703 1 98.19 113 LEU B CA 1
ATOM 4002 C C . LEU B 1 113 ? 1.284 -38.156 -33.188 1 98.19 113 LEU B C 1
ATOM 4004 O O . LEU B 1 113 ? 0.737 -39.094 -33.781 1 98.19 113 LEU B O 1
ATOM 4008 N N . PHE B 1 114 ? 2.148 -37.312 -33.719 1 98 114 PHE B N 1
ATOM 4009 C CA . PHE B 1 114 ? 2.551 -37.5 -35.094 1 98 114 PHE B CA 1
ATOM 4010 C C . PHE B 1 114 ? 3.188 -38.844 -35.312 1 98 114 PHE B C 1
ATOM 4012 O O . PHE B 1 114 ? 2.91 -39.531 -36.312 1 98 114 PHE B O 1
ATOM 4019 N N . TYR B 1 115 ? 4.023 -39.219 -34.406 1 97.88 115 TYR B N 1
ATOM 4020 C CA . TYR B 1 115 ? 4.715 -40.5 -34.531 1 97.88 115 TYR B CA 1
ATOM 4021 C C . TYR B 1 115 ? 3.719 -41.656 -34.562 1 97.88 115 TYR B C 1
ATOM 4023 O O . TYR B 1 115 ? 3.824 -42.562 -35.375 1 97.88 115 TYR B O 1
ATOM 4031 N N . ILE B 1 116 ? 2.77 -41.625 -33.688 1 97.88 116 ILE B N 1
ATOM 4032 C CA . ILE B 1 116 ? 1.747 -42.656 -33.594 1 97.88 116 ILE B CA 1
ATOM 4033 C C . ILE B 1 116 ? 0.952 -42.719 -34.906 1 97.88 116 ILE B C 1
ATOM 4035 O O . ILE B 1 116 ? 0.732 -43.781 -35.469 1 97.88 116 ILE B O 1
ATOM 4039 N N . GLY B 1 117 ? 0.536 -41.594 -35.375 1 97.44 117 GLY B N 1
ATOM 4040 C CA . GLY B 1 117 ? -0.267 -41.531 -36.594 1 97.44 117 GLY B CA 1
ATOM 4041 C C . GLY B 1 117 ? 0.482 -41.938 -37.844 1 97.44 117 GLY B C 1
ATOM 4042 O O . GLY B 1 117 ? -0.027 -42.75 -38.625 1 97.44 117 GLY B O 1
ATOM 4043 N N . GLU B 1 118 ? 1.687 -41.438 -38 1 97.38 118 GLU B N 1
ATOM 4044 C CA . GLU B 1 118 ? 2.475 -41.719 -39.188 1 97.38 118 GLU B CA 1
ATOM 4045 C C . GLU B 1 118 ? 2.836 -43.188 -39.281 1 97.38 118 GLU B C 1
ATOM 4047 O O . GLU B 1 118 ? 2.955 -43.75 -40.375 1 97.38 118 GLU B O 1
ATOM 4052 N N . ASN B 1 119 ? 2.961 -43.844 -38.156 1 96.94 119 ASN B N 1
ATOM 4053 C CA . ASN B 1 119 ? 3.383 -45.25 -38.125 1 96.94 119 ASN B CA 1
ATOM 4054 C C . ASN B 1 119 ? 2.215 -46.156 -37.844 1 96.94 119 ASN B C 1
ATOM 4056 O O . ASN B 1 119 ? 2.408 -47.375 -37.656 1 96.94 119 ASN B O 1
ATOM 4060 N N . ASN B 1 120 ? 1.007 -45.656 -37.719 1 96.31 120 ASN B N 1
ATOM 4061 C CA . ASN B 1 120 ? -0.211 -46.406 -37.438 1 96.31 120 ASN B CA 1
ATOM 4062 C C . ASN B 1 120 ? -0.034 -47.344 -36.25 1 96.31 120 ASN B C 1
ATOM 4064 O O . ASN B 1 120 ? -0.328 -48.531 -36.344 1 96.31 120 ASN B O 1
ATOM 4068 N N . ILE B 1 121 ? 0.488 -46.75 -35.188 1 96.06 121 ILE B N 1
ATOM 4069 C CA . ILE B 1 121 ? 0.786 -47.531 -34 1 96.06 121 ILE B CA 1
ATOM 4070 C C . ILE B 1 121 ? -0.458 -47.625 -33.094 1 96.06 121 ILE B C 1
ATOM 4072 O O . ILE B 1 121 ? -1.15 -46.625 -32.906 1 96.06 121 ILE B O 1
ATOM 4076 N N . LYS B 1 122 ? -0.75 -48.844 -32.625 1 94.38 122 LYS B N 1
ATOM 4077 C CA . LYS B 1 122 ? -1.74 -49.031 -31.578 1 94.38 122 LYS B CA 1
ATOM 4078 C C . LYS B 1 122 ? -1.073 -49.094 -30.203 1 94.38 122 LYS B C 1
ATOM 4080 O O . LYS B 1 122 ? -0.384 -50.094 -29.891 1 94.38 122 LYS B O 1
ATOM 4085 N N . PRO B 1 123 ? -1.255 -48.094 -29.359 1 94.88 123 PRO B N 1
ATOM 4086 C CA . PRO B 1 123 ? -0.587 -48.094 -28.047 1 94.88 123 PRO B CA 1
ATOM 4087 C C . PRO B 1 123 ? -1.069 -49.25 -27.156 1 94.88 123 PRO B C 1
ATOM 4089 O O . PRO B 1 123 ? -2.121 -49.844 -27.406 1 94.88 123 PRO B O 1
ATOM 4092 N N . LYS B 1 124 ? -0.27 -49.531 -26.109 1 90.25 124 LYS B N 1
ATOM 4093 C CA . LYS B 1 124 ? -0.62 -50.562 -25.156 1 90.25 124 LYS B CA 1
ATOM 4094 C C . LYS B 1 124 ? -1.826 -50.156 -24.312 1 90.25 124 LYS B C 1
ATOM 4096 O O . LYS B 1 124 ? -2.641 -51.031 -23.953 1 90.25 124 LYS B O 1
ATOM 4101 N N . TRP B 1 125 ? -1.878 -48.969 -23.984 1 95.38 125 TRP B N 1
ATOM 4102 C CA . TRP B 1 125 ? -2.93 -48.406 -23.125 1 95.38 125 TRP B CA 1
ATOM 4103 C C . TRP B 1 125 ? -3.709 -47.312 -23.859 1 95.38 125 TRP B C 1
ATOM 4105 O O . TRP B 1 125 ? -3.24 -46.781 -24.859 1 95.38 125 TRP B O 1
ATOM 4115 N N . ASP B 1 126 ? -4.953 -47.094 -23.344 1 96.38 126 ASP B N 1
ATOM 4116 C CA . ASP B 1 126 ? -5.656 -45.906 -23.828 1 96.38 126 ASP B CA 1
ATOM 4117 C C . ASP B 1 126 ? -4.898 -44.625 -23.484 1 96.38 126 ASP B C 1
ATOM 4119 O O . ASP B 1 126 ? -4.504 -44.438 -22.328 1 96.38 126 ASP B O 1
ATOM 4123 N N . LEU B 1 127 ? -4.68 -43.812 -24.484 1 97.94 127 LEU B N 1
ATOM 4124 C CA . LEU B 1 127 ? -3.965 -42.562 -24.266 1 97.94 127 LEU B CA 1
ATOM 4125 C C . LEU B 1 127 ? -4.887 -41.375 -24.484 1 97.94 127 LEU B C 1
ATOM 4127 O O . LEU B 1 127 ? -5.688 -41.375 -25.422 1 97.94 127 LEU B O 1
ATOM 4131 N N . GLU B 1 128 ? -4.824 -40.438 -23.594 1 98.38 128 GLU B N 1
ATOM 4132 C CA . GLU B 1 128 ? -5.457 -39.125 -23.781 1 98.38 128 GLU B CA 1
ATOM 4133 C C . GLU B 1 128 ? -4.434 -38 -23.703 1 98.38 128 GLU B C 1
ATOM 4135 O O . GLU B 1 128 ? -3.537 -38.031 -22.859 1 98.38 128 GLU B O 1
ATOM 4140 N N . PHE B 1 129 ? -4.508 -37.125 -24.641 1 98.75 129 PHE B N 1
ATOM 4141 C CA . PHE B 1 129 ? -3.695 -35.938 -24.641 1 98.75 129 PHE B CA 1
ATOM 4142 C C . PHE B 1 129 ? -4.543 -34.688 -24.312 1 98.75 129 PHE B C 1
ATOM 4144 O O . PHE B 1 129 ? -5.457 -34.344 -25.062 1 98.75 129 PHE B O 1
ATOM 4151 N N . HIS B 1 130 ? -4.262 -34.125 -23.172 1 98.75 130 HIS B N 1
ATOM 4152 C CA . HIS B 1 130 ? -4.957 -32.906 -22.75 1 98.75 130 HIS B CA 1
ATOM 4153 C C . HIS B 1 130 ? -4.129 -31.672 -23.047 1 98.75 130 HIS B C 1
ATOM 4155 O O . HIS B 1 130 ? -3.152 -31.391 -22.344 1 98.75 130 HIS B O 1
ATOM 4161 N N . PHE B 1 131 ? -4.438 -30.984 -24.094 1 98.62 131 PHE B N 1
ATOM 4162 C CA . PHE B 1 131 ? -3.895 -29.656 -24.359 1 98.62 131 PHE B CA 1
ATOM 4163 C C . PHE B 1 131 ? -4.82 -28.578 -23.812 1 98.62 131 PHE B C 1
ATOM 4165 O O . PHE B 1 131 ? -5.863 -28.281 -24.406 1 98.62 131 PHE B O 1
ATOM 4172 N N . VAL B 1 132 ? -4.348 -27.922 -22.703 1 98.06 132 VAL B N 1
ATOM 4173 C CA . VAL B 1 132 ? -5.281 -27.094 -21.953 1 98.06 132 VAL B CA 1
ATOM 4174 C C . VAL B 1 132 ? -4.816 -25.641 -21.969 1 98.06 132 VAL B C 1
ATOM 4176 O O . VAL B 1 132 ? -3.633 -25.359 -22.188 1 98.06 132 VAL B O 1
ATOM 4179 N N . ASP B 1 133 ? -5.773 -24.781 -21.766 1 95.69 133 ASP B N 1
ATOM 4180 C CA . ASP B 1 133 ? -5.527 -23.344 -21.719 1 95.69 133 ASP B CA 1
ATOM 4181 C C . ASP B 1 133 ? -5.562 -22.828 -20.281 1 95.69 133 ASP B C 1
ATOM 4183 O O . ASP B 1 133 ? -5.875 -23.578 -19.359 1 95.69 133 ASP B O 1
ATOM 4187 N N . ASP B 1 134 ? -5.043 -21.703 -19.984 1 93.75 134 ASP B N 1
ATOM 4188 C CA . ASP B 1 134 ? -5.285 -20.828 -18.844 1 93.75 134 ASP B CA 1
ATOM 4189 C C . ASP B 1 134 ? -4.516 -21.312 -17.625 1 93.75 134 ASP B C 1
ATOM 4191 O O . ASP B 1 134 ? -4.848 -20.953 -16.484 1 93.75 134 ASP B O 1
ATOM 4195 N N . GLU B 1 135 ? -3.564 -22.188 -17.766 1 91 135 GLU B N 1
ATOM 4196 C CA . GLU B 1 135 ? -2.748 -22.609 -16.641 1 91 135 GLU B CA 1
ATOM 4197 C C . GLU B 1 135 ? -2.043 -21.406 -15.992 1 91 135 GLU B C 1
ATOM 4199 O O . GLU B 1 135 ? -1.98 -21.312 -14.766 1 91 135 GLU B O 1
ATOM 4204 N N . GLU B 1 136 ? -1.647 -20.484 -16.734 1 85.69 136 GLU B N 1
ATOM 4205 C CA . GLU B 1 136 ? -0.883 -19.328 -16.281 1 85.69 136 GLU B CA 1
ATOM 4206 C C . GLU B 1 136 ? -1.749 -18.391 -15.453 1 85.69 136 GLU B C 1
ATOM 4208 O O . GLU B 1 136 ? -1.234 -17.484 -14.789 1 85.69 136 GLU B O 1
ATOM 4213 N N . ASN B 1 137 ? -3.014 -18.625 -15.5 1 87.38 137 ASN B N 1
ATOM 4214 C CA . ASN B 1 137 ? -3.955 -17.906 -14.648 1 87.38 137 ASN B CA 1
ATOM 4215 C C . ASN B 1 137 ? -4.699 -18.844 -13.711 1 87.38 137 ASN B C 1
ATOM 4217 O O . ASN B 1 137 ? -5.895 -18.672 -13.461 1 87.38 137 ASN B O 1
ATOM 4221 N N . ASN B 1 138 ? -4.145 -19.891 -13.398 1 90.06 138 ASN B N 1
ATOM 4222 C CA . ASN B 1 138 ? -4.566 -20.859 -12.398 1 90.06 138 ASN B CA 1
ATOM 4223 C C . ASN B 1 138 ? -5.719 -21.719 -12.906 1 90.06 138 ASN B C 1
ATOM 4225 O O . ASN B 1 138 ? -6.602 -22.109 -12.141 1 90.06 138 ASN B O 1
ATOM 4229 N N . SER B 1 139 ? -5.84 -21.844 -14.18 1 92.5 139 SER B N 1
ATOM 4230 C CA . SER B 1 139 ? -6.543 -22.922 -14.859 1 92.5 139 SER B CA 1
ATOM 4231 C C . SER B 1 139 ? -8.055 -22.75 -14.75 1 92.5 139 SER B C 1
ATOM 4233 O O . SER B 1 139 ? -8.805 -23.719 -14.875 1 92.5 139 SER B O 1
ATOM 4235 N N . GLY B 1 140 ? -8.57 -21.578 -14.445 1 92.81 140 GLY B N 1
ATOM 4236 C CA . GLY B 1 140 ? -10 -21.344 -14.352 1 92.81 140 GLY B CA 1
ATOM 4237 C C . GLY B 1 140 ? -10.758 -21.781 -15.602 1 92.81 140 GLY B C 1
ATOM 4238 O O . GLY B 1 140 ? -11.891 -22.266 -15.508 1 92.81 140 GLY B O 1
ATOM 4239 N N . TYR B 1 141 ? -10.094 -21.609 -16.734 1 93.94 141 TYR B N 1
ATOM 4240 C CA . TYR B 1 141 ? -10.719 -21.953 -18.016 1 93.94 141 TYR B CA 1
ATOM 4241 C C . TYR B 1 141 ? -10.023 -23.141 -18.656 1 93.94 141 TYR B C 1
ATOM 4243 O O . TYR B 1 141 ? -10.281 -23.469 -19.812 1 93.94 141 TYR B O 1
ATOM 4251 N N . GLY B 1 142 ? -9.109 -23.766 -17.938 1 96.19 142 GLY B N 1
ATOM 4252 C CA . GLY B 1 142 ? -8.414 -24.969 -18.375 1 96.19 142 GLY B CA 1
ATOM 4253 C C . GLY B 1 142 ? -8.844 -26.203 -17.625 1 96.19 142 GLY B C 1
ATOM 4254 O O . GLY B 1 142 ? -10.016 -26.594 -17.672 1 96.19 142 GLY B O 1
ATOM 4255 N N . MET B 1 143 ? -7.949 -26.766 -16.844 1 96.69 143 MET B N 1
ATOM 4256 C CA . MET B 1 143 ? -8.195 -28.016 -16.125 1 96.69 143 MET B CA 1
ATOM 4257 C C . MET B 1 143 ? -9.391 -27.875 -15.195 1 96.69 143 MET B C 1
ATOM 4259 O O . MET B 1 143 ? -10.219 -28.797 -15.102 1 96.69 143 MET B O 1
ATOM 4263 N N . ARG B 1 144 ? -9.469 -26.812 -14.469 1 95.88 144 ARG B N 1
ATOM 4264 C CA . ARG B 1 144 ? -10.578 -26.625 -13.539 1 95.88 144 ARG B CA 1
ATOM 4265 C C . ARG B 1 144 ? -11.914 -26.656 -14.266 1 95.88 144 ARG B C 1
ATOM 4267 O O . ARG B 1 144 ? -12.867 -27.297 -13.805 1 95.88 144 ARG B O 1
ATOM 4274 N N . TYR B 1 145 ? -11.961 -25.953 -15.336 1 96.19 145 TYR B N 1
ATOM 4275 C CA . TYR B 1 145 ? -13.188 -25.938 -16.125 1 96.19 145 TYR B CA 1
ATOM 4276 C C . TYR B 1 145 ? -13.562 -27.328 -16.609 1 96.19 145 TYR B C 1
ATOM 4278 O O . TYR B 1 145 ? -14.719 -27.734 -16.516 1 96.19 145 TYR B O 1
ATOM 4286 N N . LEU B 1 146 ? -12.594 -28.031 -17.156 1 97.88 146 LEU B N 1
ATOM 4287 C CA . LEU B 1 146 ? -12.828 -29.375 -17.703 1 97.88 146 LEU B CA 1
ATOM 4288 C C . LEU B 1 146 ? -13.367 -30.312 -16.625 1 97.88 146 LEU B C 1
ATOM 4290 O O . LEU B 1 146 ? -14.281 -31.094 -16.891 1 97.88 146 LEU B O 1
ATOM 4294 N N . ILE B 1 147 ? -12.828 -30.188 -15.461 1 97.12 147 ILE B N 1
ATOM 4295 C CA . ILE B 1 147 ? -13.25 -31.047 -14.359 1 97.12 147 ILE B CA 1
ATOM 4296 C C . ILE B 1 147 ? -14.641 -30.641 -13.891 1 97.12 147 ILE B C 1
ATOM 4298 O O . ILE B 1 147 ? -15.531 -31.484 -13.766 1 97.12 147 ILE B O 1
ATOM 4302 N N . ASP B 1 148 ? -14.867 -29.406 -13.688 1 95.75 148 ASP B N 1
ATOM 4303 C CA . ASP B 1 148 ? -16.125 -28.891 -13.148 1 95.75 148 ASP B CA 1
ATOM 4304 C C . ASP B 1 148 ? -17.281 -29.156 -14.102 1 95.75 148 ASP B C 1
ATOM 4306 O O . ASP B 1 148 ? -18.438 -29.219 -13.672 1 95.75 148 ASP B O 1
ATOM 4310 N N . HIS B 1 149 ? -17.031 -29.344 -15.352 1 96.75 149 HIS B N 1
ATOM 4311 C CA . HIS B 1 149 ? -18.078 -29.562 -16.344 1 96.75 149 HIS B CA 1
ATOM 4312 C C . HIS B 1 149 ? -18.078 -31 -16.844 1 96.75 149 HIS B C 1
ATOM 4314 O O . HIS B 1 149 ? -18.625 -31.281 -17.906 1 96.75 149 HIS B O 1
ATOM 4320 N N . ASN B 1 150 ? -17.422 -31.875 -16.188 1 96.62 150 ASN B N 1
ATOM 4321 C CA . ASN B 1 150 ? -17.422 -33.312 -16.438 1 96.62 150 ASN B CA 1
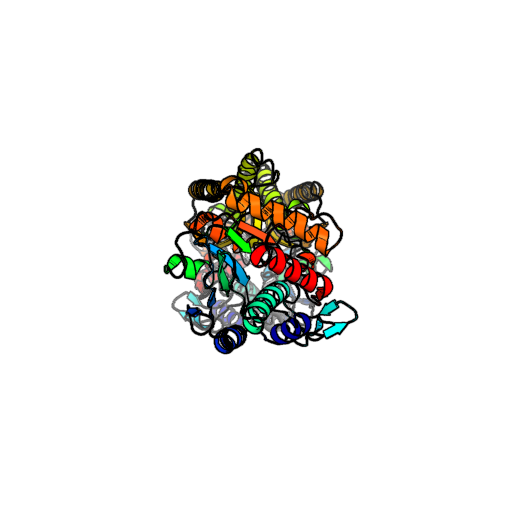ATOM 4322 C C . ASN B 1 150 ? -16.984 -33.656 -17.859 1 96.62 150 ASN B C 1
ATOM 4324 O O . ASN B 1 150 ? -17.641 -34.438 -18.547 1 96.62 150 ASN B O 1
ATOM 4328 N N . LYS B 1 151 ? -15.914 -32.938 -18.266 1 97.06 151 LYS B N 1
ATOM 4329 C CA . LYS B 1 151 ? -15.414 -33.156 -19.625 1 97.06 151 LYS B CA 1
ATOM 4330 C C . LYS B 1 151 ? -14.305 -34.219 -19.625 1 97.06 151 LYS B C 1
ATOM 4332 O O . LYS B 1 151 ? -13.883 -34.656 -20.703 1 97.06 151 LYS B O 1
ATOM 4337 N N . LEU B 1 152 ? -13.852 -34.625 -18.469 1 97.5 152 LEU B N 1
ATOM 4338 C CA . LEU B 1 152 ? -12.789 -35.594 -18.328 1 97.5 152 LEU B CA 1
ATOM 4339 C C . LEU B 1 152 ? -13.312 -36.875 -17.688 1 97.5 152 LEU B C 1
ATOM 4341 O O . LEU B 1 152 ? -14.43 -36.906 -17.156 1 97.5 152 LEU B O 1
ATOM 4345 N N . ALA B 1 153 ? -12.477 -37.906 -17.781 1 94.94 153 ALA B N 1
ATOM 4346 C CA . ALA B 1 153 ? -12.805 -39.125 -17.047 1 94.94 153 ALA B CA 1
ATOM 4347 C C . ALA B 1 153 ? -12.766 -38.906 -15.539 1 94.94 153 ALA B C 1
ATOM 4349 O O . ALA B 1 153 ? -12.109 -37.969 -15.062 1 94.94 153 ALA B O 1
ATOM 4350 N N . LYS B 1 154 ? -13.492 -39.75 -14.836 1 93.31 154 LYS B N 1
ATOM 4351 C CA . LYS B 1 154 ? -13.555 -39.625 -13.383 1 93.31 154 LYS B CA 1
ATOM 4352 C C . LYS B 1 154 ? -12.227 -40 -12.742 1 93.31 154 LYS B C 1
ATOM 4354 O O . LYS B 1 154 ? -11.945 -39.625 -11.602 1 93.31 154 LYS B O 1
ATOM 4359 N N . HIS B 1 155 ? -11.523 -40.781 -13.484 1 94.06 155 HIS B N 1
ATOM 4360 C CA . HIS B 1 155 ? -10.227 -41.25 -13 1 94.06 155 HIS B CA 1
ATOM 4361 C C . HIS B 1 155 ? -9.344 -41.719 -14.164 1 94.06 155 HIS B C 1
ATOM 4363 O O . HIS B 1 155 ? -9.844 -42.188 -15.18 1 94.06 155 HIS B O 1
ATOM 4369 N N . TYR B 1 156 ? -8.047 -41.5 -13.984 1 97.81 156 TYR B N 1
ATOM 4370 C CA . TYR B 1 156 ? -7.027 -42.062 -14.859 1 97.81 156 TYR B CA 1
ATOM 4371 C C . TYR B 1 156 ? -6.059 -42.938 -14.078 1 97.81 156 TYR B C 1
ATOM 4373 O O . TYR B 1 156 ? -5.91 -42.781 -12.859 1 97.81 156 TYR B O 1
ATOM 4381 N N . ASP B 1 157 ? -5.473 -43.844 -14.781 1 98.06 157 ASP B N 1
ATOM 4382 C CA . ASP B 1 157 ? -4.52 -44.75 -14.117 1 98.06 157 ASP B CA 1
ATOM 4383 C C . ASP B 1 157 ? -3.176 -44.031 -13.914 1 98.06 157 ASP B C 1
ATOM 4385 O O . ASP B 1 157 ? -2.404 -44.406 -13.031 1 98.06 157 ASP B O 1
ATOM 4389 N N . LEU B 1 158 ? -2.938 -43.031 -14.727 1 98.31 158 LEU B N 1
ATOM 4390 C CA . LEU B 1 158 ? -1.728 -42.219 -14.609 1 98.31 158 LEU B CA 1
ATOM 4391 C C . LEU B 1 158 ? -1.859 -40.938 -15.391 1 98.31 158 LEU B C 1
ATOM 4393 O O . LEU B 1 158 ? -2.379 -40.938 -16.516 1 98.31 158 LEU B O 1
ATOM 4397 N N . ALA B 1 159 ? -1.411 -39.906 -14.758 1 98.69 159 ALA B N 1
ATOM 4398 C CA . ALA B 1 159 ? -1.285 -38.625 -15.461 1 98.69 159 ALA B CA 1
ATOM 4399 C C . ALA B 1 159 ? 0.172 -38.156 -15.523 1 98.69 159 ALA B C 1
ATOM 4401 O O . ALA B 1 159 ? 0.909 -38.312 -14.539 1 98.69 159 ALA B O 1
ATOM 4402 N N . ILE B 1 160 ? 0.589 -37.719 -16.656 1 98.75 160 ILE B N 1
ATOM 4403 C CA . ILE B 1 160 ? 1.907 -37.156 -16.875 1 98.75 160 ILE B CA 1
ATOM 4404 C C . ILE B 1 160 ? 1.758 -35.688 -17.312 1 98.75 160 ILE B C 1
ATOM 4406 O O . ILE B 1 160 ? 1.22 -35.406 -18.375 1 98.75 160 ILE B O 1
ATOM 4410 N N . VAL B 1 161 ? 2.205 -34.781 -16.484 1 98.75 161 VAL B N 1
ATOM 4411 C CA . VAL B 1 161 ? 2.16 -33.375 -16.828 1 98.75 161 VAL B CA 1
ATOM 4412 C C . VAL B 1 161 ? 3.537 -32.906 -17.297 1 98.75 161 VAL B C 1
ATOM 4414 O O . VAL B 1 161 ? 4.535 -33.094 -16.609 1 98.75 161 VAL B O 1
ATOM 4417 N N . CYS B 1 162 ? 3.633 -32.188 -18.375 1 98.62 162 CYS B N 1
ATOM 4418 C CA . CYS B 1 162 ? 4.902 -31.984 -19.062 1 98.62 162 CYS B CA 1
ATOM 4419 C C . CYS B 1 162 ? 5.461 -30.594 -18.781 1 98.62 162 CYS B C 1
ATOM 4421 O O . CYS B 1 162 ? 6.043 -29.953 -19.672 1 98.62 162 CYS B O 1
ATOM 4423 N N . GLU B 1 163 ? 5.289 -30.125 -17.578 1 97.06 163 GLU B N 1
ATOM 4424 C CA . GLU B 1 163 ? 5.891 -28.875 -17.141 1 97.06 163 GLU B CA 1
ATOM 4425 C C . GLU B 1 163 ? 7.41 -28.922 -17.219 1 97.06 163 GLU B C 1
ATOM 4427 O O . GLU B 1 163 ? 8 -30 -17.172 1 97.06 163 GLU B O 1
ATOM 4432 N N . PRO B 1 164 ? 8.008 -27.75 -17.359 1 97.06 164 PRO B N 1
ATOM 4433 C CA . PRO B 1 164 ? 9.469 -27.766 -17.438 1 97.06 164 PRO B CA 1
ATOM 4434 C C . PRO B 1 164 ? 10.117 -28.172 -16.109 1 97.06 164 PRO B C 1
ATOM 4436 O O . PRO B 1 164 ? 9.953 -27.484 -15.102 1 97.06 164 PRO B O 1
ATOM 4439 N N . THR B 1 165 ? 10.852 -29.25 -16.156 1 97.5 165 THR B N 1
ATOM 4440 C CA . THR B 1 165 ? 11.562 -29.766 -15 1 97.5 165 THR B CA 1
ATOM 4441 C C . THR B 1 165 ? 12.977 -30.203 -15.383 1 97.5 165 THR B C 1
ATOM 4443 O O . THR B 1 165 ? 13.57 -31.062 -14.727 1 97.5 165 THR B O 1
ATOM 4446 N N . GLU B 1 166 ? 13.461 -29.734 -16.531 1 97.12 166 GLU B N 1
ATOM 4447 C CA . GLU B 1 166 ? 14.758 -30.172 -17.047 1 97.12 166 GLU B CA 1
ATOM 4448 C C . GLU B 1 166 ? 14.828 -31.688 -17.172 1 97.12 166 GLU B C 1
ATOM 4450 O O . GLU B 1 166 ? 15.852 -32.281 -16.844 1 97.12 166 GLU B O 1
ATOM 4455 N N . ASN B 1 167 ? 13.695 -32.312 -17.391 1 98.19 167 ASN B N 1
ATOM 4456 C CA . ASN B 1 167 ? 13.516 -33.75 -17.547 1 98.19 167 ASN B CA 1
ATOM 4457 C C . ASN B 1 167 ? 13.797 -34.5 -16.234 1 98.19 167 ASN B C 1
ATOM 4459 O O . ASN B 1 167 ? 14.195 -35.656 -16.266 1 98.19 167 ASN B O 1
ATOM 4463 N N . SER B 1 168 ? 13.688 -33.781 -15.148 1 98 168 SER B N 1
ATOM 4464 C CA . SER B 1 168 ? 13.617 -34.469 -13.859 1 98 168 SER B CA 1
ATOM 4465 C C . SER B 1 168 ? 12.188 -34.906 -13.539 1 98 168 SER B C 1
ATOM 4467 O O . SER B 1 168 ? 11.234 -34.406 -14.133 1 98 168 SER B O 1
ATOM 4469 N N . ILE B 1 169 ? 12.086 -35.875 -12.656 1 98.25 169 ILE B N 1
ATOM 4470 C CA . ILE B 1 169 ? 10.75 -36.312 -12.25 1 98.25 169 ILE B CA 1
ATOM 4471 C C . ILE B 1 169 ? 10.328 -35.562 -10.984 1 98.25 169 ILE B C 1
ATOM 4473 O O . ILE B 1 169 ? 11.133 -35.375 -10.07 1 98.25 169 ILE B O 1
ATOM 4477 N N . VAL B 1 170 ? 9.156 -35.094 -11 1 98.12 170 VAL B N 1
ATOM 4478 C CA . VAL B 1 170 ? 8.57 -34.438 -9.844 1 98.12 170 VAL B CA 1
ATOM 4479 C C . VAL B 1 170 ? 7.383 -35.25 -9.328 1 98.12 170 VAL B C 1
ATOM 4481 O O . VAL B 1 170 ? 6.441 -35.5 -10.07 1 98.12 170 VAL B O 1
ATOM 4484 N N . LEU B 1 171 ? 7.473 -35.531 -8.039 1 97.62 171 LEU B N 1
ATOM 4485 C CA . LEU B 1 171 ? 6.465 -36.438 -7.461 1 97.62 171 LEU B CA 1
ATOM 4486 C C . LEU B 1 171 ? 5.676 -35.719 -6.371 1 97.62 171 LEU B C 1
ATOM 4488 O O . LEU B 1 171 ? 4.68 -36.219 -5.871 1 97.62 171 LEU B O 1
ATOM 4492 N N . ASN B 1 172 ? 6.105 -34.562 -6.039 1 96 172 ASN B N 1
ATOM 4493 C CA . ASN B 1 172 ? 5.473 -33.75 -4.996 1 96 172 ASN B CA 1
ATOM 4494 C C . ASN B 1 172 ? 5.441 -32.281 -5.363 1 96 172 ASN B C 1
ATOM 4496 O O . ASN B 1 172 ? 6.395 -31.766 -5.945 1 96 172 ASN B O 1
ATOM 4500 N N . SER B 1 173 ? 4.359 -31.672 -4.996 1 96.31 173 SER B N 1
ATOM 4501 C CA . SER B 1 173 ? 4.234 -30.25 -5.305 1 96.31 173 SER B CA 1
ATOM 4502 C C . SER B 1 173 ? 3.447 -29.516 -4.227 1 96.31 173 SER B C 1
ATOM 4504 O O . SER B 1 173 ? 2.555 -30.094 -3.6 1 96.31 173 SER B O 1
ATOM 4506 N N . LEU B 1 174 ? 3.811 -28.266 -4.074 1 95.12 174 LEU B N 1
ATOM 4507 C CA . LEU B 1 174 ? 3.016 -27.359 -3.244 1 95.12 174 LEU B CA 1
ATOM 4508 C C . LEU B 1 174 ? 1.747 -26.938 -3.973 1 95.12 174 LEU B C 1
ATOM 4510 O O . LEU B 1 174 ? 1.659 -27.047 -5.195 1 95.12 174 LEU B O 1
ATOM 4514 N N . GLY B 1 175 ? 0.723 -26.578 -3.162 1 95.19 175 GLY B N 1
ATOM 4515 C CA . GLY B 1 175 ? -0.457 -25.859 -3.613 1 95.19 175 GLY B CA 1
ATOM 4516 C C . GLY B 1 175 ? -0.57 -24.469 -3.021 1 95.19 175 GLY B C 1
ATOM 4517 O O . GLY B 1 175 ? 0.15 -24.141 -2.08 1 95.19 175 GLY B O 1
ATOM 4518 N N . ASN B 1 176 ? -1.411 -23.656 -3.699 1 95.06 176 ASN B N 1
ATOM 4519 C CA . ASN B 1 176 ? -1.531 -22.312 -3.17 1 95.06 176 ASN B CA 1
ATOM 4520 C C . ASN B 1 176 ? -2.936 -21.75 -3.373 1 95.06 176 ASN B C 1
ATOM 4522 O O . ASN B 1 176 ? -3.707 -22.266 -4.18 1 95.06 176 ASN B O 1
ATOM 4526 N N . THR B 1 177 ? -3.264 -20.797 -2.596 1 96.62 177 THR B N 1
ATOM 4527 C CA . THR B 1 177 ? -4.434 -19.938 -2.773 1 96.62 177 THR B CA 1
ATOM 4528 C C . THR B 1 177 ? -4.094 -18.484 -2.473 1 96.62 177 THR B C 1
ATOM 4530 O O . THR B 1 177 ? -3.322 -18.203 -1.553 1 96.62 177 THR B O 1
ATOM 4533 N N . TRP B 1 178 ? -4.555 -17.672 -3.363 1 97.31 178 TRP B N 1
ATOM 4534 C CA . TRP B 1 178 ? -4.367 -16.234 -3.189 1 97.31 178 TRP B CA 1
ATOM 4535 C C . TRP B 1 178 ? -5.656 -15.57 -2.715 1 97.31 178 TRP B C 1
ATOM 4537 O O . TRP B 1 178 ? -6.711 -15.742 -3.328 1 97.31 178 TRP B O 1
ATOM 4547 N N . LYS B 1 179 ? -5.531 -14.844 -1.61 1 98.5 179 LYS B N 1
ATOM 4548 C CA . LYS B 1 179 ? -6.703 -14.18 -1.04 1 98.5 179 LYS B CA 1
ATOM 4549 C C . LYS B 1 179 ? -6.488 -12.672 -0.939 1 98.5 179 LYS B C 1
ATOM 4551 O O . LYS B 1 179 ? -5.422 -12.219 -0.518 1 98.5 179 LYS B O 1
ATOM 4556 N N . ARG B 1 180 ? -7.477 -11.969 -1.368 1 98.56 180 ARG B N 1
ATOM 4557 C CA . ARG B 1 180 ? -7.523 -10.531 -1.142 1 98.56 180 ARG B CA 1
ATOM 4558 C C . ARG B 1 180 ? -8.281 -10.203 0.138 1 98.56 180 ARG B C 1
ATOM 4560 O O . ARG B 1 180 ? -9.438 -10.602 0.299 1 98.56 180 ARG B O 1
ATOM 4567 N N . ILE B 1 181 ? -7.664 -9.508 1.016 1 98.75 181 ILE B N 1
ATOM 4568 C CA . ILE B 1 181 ? -8.273 -9.031 2.256 1 98.75 181 ILE B CA 1
ATOM 4569 C C . ILE B 1 181 ? -8.555 -7.535 2.15 1 98.75 181 ILE B C 1
ATOM 4571 O O . ILE B 1 181 ? -7.648 -6.738 1.914 1 98.75 181 ILE B O 1
ATOM 4575 N N . SER B 1 182 ? -9.781 -7.172 2.264 1 98.56 182 SER B N 1
ATOM 4576 C CA . SER B 1 182 ? -10.18 -5.77 2.287 1 98.56 182 SER B CA 1
ATOM 4577 C C . SER B 1 182 ? -10.773 -5.387 3.641 1 98.56 182 SER B C 1
ATOM 4579 O O . SER B 1 182 ? -11.688 -6.047 4.137 1 98.56 182 SER B O 1
ATOM 4581 N N . ILE B 1 183 ? -10.242 -4.348 4.152 1 98.19 183 ILE B N 1
ATOM 4582 C CA . ILE B 1 183 ? -10.672 -3.893 5.469 1 98.19 183 ILE B CA 1
ATOM 4583 C C . ILE B 1 183 ? -11.273 -2.492 5.363 1 98.19 183 ILE B C 1
ATOM 4585 O O . ILE B 1 183 ? -10.75 -1.643 4.633 1 98.19 183 ILE B O 1
ATOM 4589 N N . LYS B 1 184 ? -12.367 -2.324 6.098 1 97.56 184 LYS B N 1
ATOM 4590 C CA . LYS B 1 184 ? -13 -1.014 6.215 1 97.56 184 LYS B CA 1
ATOM 4591 C C . LYS B 1 184 ? -13.109 -0.585 7.676 1 97.56 184 LYS B C 1
ATOM 4593 O O . LYS B 1 184 ? -13.844 -1.199 8.453 1 97.56 184 LYS B O 1
ATOM 4598 N N . GLY B 1 185 ? -12.422 0.427 8 1 97.25 185 GLY B N 1
ATOM 4599 C CA . GLY B 1 185 ? -12.492 1.028 9.328 1 97.25 185 GLY B CA 1
ATOM 4600 C C . GLY B 1 185 ? -13.328 2.297 9.359 1 97.25 185 GLY B C 1
ATOM 4601 O O . GLY B 1 185 ? -14.406 2.352 8.766 1 97.25 185 GLY B O 1
ATOM 4602 N N . LYS B 1 186 ? -12.852 3.254 10.18 1 95.06 186 LYS B N 1
ATOM 4603 C CA . LYS B 1 186 ? -13.516 4.543 10.344 1 95.06 186 LYS B CA 1
ATOM 4604 C C . LYS B 1 186 ? -12.523 5.695 10.188 1 95.06 186 LYS B C 1
ATOM 4606 O O . LYS B 1 186 ? -11.531 5.762 10.914 1 95.06 186 LYS B O 1
ATOM 4611 N N . GLN B 1 187 ? -12.828 6.57 9.234 1 92.81 187 GLN B N 1
ATOM 4612 C CA . GLN B 1 187 ? -11.938 7.688 8.93 1 92.81 187 GLN B CA 1
ATOM 4613 C C . GLN B 1 187 ? -11.953 8.727 10.047 1 92.81 187 GLN B C 1
ATOM 4615 O O . GLN B 1 187 ? -12.984 8.938 10.695 1 92.81 187 GLN B O 1
ATOM 4620 N N . ALA B 1 188 ? -10.812 9.32 10.336 1 90.81 188 ALA B N 1
ATOM 4621 C CA . ALA B 1 188 ? -10.664 10.445 11.258 1 90.81 188 ALA B CA 1
ATOM 4622 C C . ALA B 1 188 ? -9.398 11.234 10.953 1 90.81 188 ALA B C 1
ATOM 4624 O O . ALA B 1 188 ? -8.555 10.797 10.164 1 90.81 188 ALA B O 1
ATOM 4625 N N . HIS B 1 189 ? -9.359 12.469 11.461 1 87.75 189 HIS B N 1
ATOM 4626 C CA . HIS B 1 189 ? -8.102 13.211 11.469 1 87.75 189 HIS B CA 1
ATOM 4627 C C . HIS B 1 189 ? -7.09 12.586 12.422 1 87.75 189 HIS B C 1
ATOM 4629 O O . HIS B 1 189 ? -7.457 12.117 13.5 1 87.75 189 HIS B O 1
ATOM 4635 N N . ALA B 1 190 ? -5.809 12.578 12.031 1 90.38 190 ALA B N 1
ATOM 4636 C CA . ALA B 1 190 ? -4.789 11.938 12.859 1 90.38 190 ALA B CA 1
ATOM 4637 C C . ALA B 1 190 ? -4.695 12.594 14.227 1 90.38 190 ALA B C 1
ATOM 4639 O O . ALA B 1 190 ? -4.301 11.953 15.211 1 90.38 190 ALA B O 1
ATOM 4640 N N . GLY B 1 191 ? -5.031 13.859 14.305 1 89.38 191 GLY B N 1
ATOM 4641 C CA . GLY B 1 191 ? -5.102 14.547 15.586 1 89.38 191 GLY B CA 1
ATOM 4642 C C . GLY B 1 191 ? -6.234 14.055 16.469 1 89.38 191 GLY B C 1
ATOM 4643 O O . GLY B 1 191 ? -6.199 14.219 17.688 1 89.38 191 GLY B O 1
ATOM 4644 N N . HIS B 1 192 ? -7.281 13.602 15.859 1 90.81 192 HIS B N 1
ATOM 4645 C CA . HIS B 1 192 ? -8.406 12.969 16.547 1 90.81 192 HIS B CA 1
ATOM 4646 C C . HIS B 1 192 ? -8.414 11.461 16.312 1 90.81 192 HIS B C 1
ATOM 4648 O O . HIS B 1 192 ? -9.453 10.891 15.961 1 90.81 192 HIS B O 1
ATOM 4654 N N . TYR B 1 193 ? -7.293 10.906 16.469 1 91.56 193 TYR B N 1
ATOM 4655 C CA . TYR B 1 193 ? -6.992 9.516 16.141 1 91.56 193 TYR B CA 1
ATOM 4656 C C . TYR B 1 193 ? -8.023 8.578 16.766 1 91.56 193 TYR B C 1
ATOM 4658 O O . TYR B 1 193 ? -8.5 7.652 16.109 1 91.56 193 TYR B O 1
ATOM 4666 N N . PHE B 1 194 ? -8.461 8.805 17.953 1 90.25 194 PHE B N 1
ATOM 4667 C CA . PHE B 1 194 ? -9.273 7.887 18.75 1 90.25 194 PHE B CA 1
ATOM 4668 C C . PHE B 1 194 ? -10.719 7.887 18.266 1 90.25 194 PHE B C 1
ATOM 4670 O O . PHE B 1 194 ? -11.508 7.016 18.641 1 90.25 194 PHE B O 1
ATOM 4677 N N . GLU B 1 195 ? -10.992 8.867 17.422 1 92.25 195 GLU B N 1
ATOM 4678 C CA . GLU B 1 195 ? -12.344 8.922 16.859 1 92.25 195 GLU B CA 1
ATOM 4679 C C . GLU B 1 195 ? -12.469 8 15.648 1 92.25 195 GLU B C 1
ATOM 4681 O O . GLU B 1 195 ? -13.57 7.762 15.156 1 92.25 195 GLU B O 1
ATOM 4686 N N . GLY B 1 196 ? -11.359 7.508 15.172 1 94.12 196 GLY B N 1
ATOM 4687 C CA . GLY B 1 196 ? -11.359 6.645 14 1 94.12 196 GLY B CA 1
ATOM 4688 C C . GLY B 1 196 ? -10.93 5.223 14.305 1 94.12 196 GLY B C 1
ATOM 4689 O O . GLY B 1 196 ? -10.703 4.871 15.461 1 94.12 196 GLY B O 1
ATOM 4690 N N . ILE B 1 197 ? -10.969 4.398 13.32 1 96.88 197 ILE B N 1
ATOM 4691 C CA . ILE B 1 197 ? -10.422 3.047 13.305 1 96.88 197 ILE B CA 1
ATOM 4692 C C . ILE B 1 197 ? -9.539 2.859 12.078 1 96.88 197 ILE B C 1
ATOM 4694 O O . ILE B 1 197 ? -10.039 2.766 10.953 1 96.88 197 ILE B O 1
ATOM 4698 N N . SER B 1 198 ? -8.25 2.793 12.281 1 97 198 SER B N 1
ATOM 4699 C CA . SER B 1 198 ? -7.285 2.754 11.188 1 97 198 SER B CA 1
ATOM 4700 C C . SER B 1 198 ? -7.289 1.395 10.492 1 97 198 SER B C 1
ATOM 4702 O O . SER B 1 198 ? -6.844 0.398 11.062 1 97 198 SER B O 1
ATOM 4704 N N . ALA B 1 199 ? -7.719 1.411 9.25 1 98.12 199 ALA B N 1
ATOM 4705 C CA . ALA B 1 199 ? -7.699 0.18 8.461 1 98.12 199 ALA B CA 1
ATOM 4706 C C . ALA B 1 199 ? -6.273 -0.33 8.273 1 98.12 199 ALA B C 1
ATOM 4708 O O . ALA B 1 199 ? -6.027 -1.537 8.336 1 98.12 199 ALA B O 1
ATOM 4709 N N . ASN B 1 200 ? -5.301 0.568 8.055 1 98.31 200 ASN B N 1
ATOM 4710 C CA . ASN B 1 200 ? -3.904 0.184 7.887 1 98.31 200 ASN B CA 1
ATOM 4711 C C . ASN B 1 200 ? -3.357 -0.503 9.133 1 98.31 200 ASN B C 1
ATOM 4713 O O . ASN B 1 200 ? -2.672 -1.521 9.039 1 98.31 200 ASN B O 1
ATOM 4717 N N . GLU B 1 201 ? -3.66 0.033 10.281 1 97.69 201 GLU B N 1
ATOM 4718 C CA . GLU B 1 201 ? -3.139 -0.529 11.523 1 97.69 201 GLU B CA 1
ATOM 4719 C C . GLU B 1 201 ? -3.74 -1.903 11.805 1 97.69 201 GLU B C 1
ATOM 4721 O O . GLU B 1 201 ? -3.037 -2.816 12.242 1 97.69 201 GLU B O 1
ATOM 4726 N N . VAL B 1 202 ? -5.008 -1.997 11.539 1 98.06 202 VAL B N 1
ATOM 4727 C CA . VAL B 1 202 ? -5.668 -3.287 11.719 1 98.06 202 VAL B CA 1
ATOM 4728 C C . VAL B 1 202 ? -5.043 -4.32 10.789 1 98.06 202 VAL B C 1
ATOM 4730 O O . VAL B 1 202 ? -4.73 -5.438 11.211 1 98.06 202 VAL B O 1
ATOM 4733 N N . LEU B 1 203 ? -4.875 -3.918 9.547 1 98.44 203 LEU B N 1
ATOM 4734 C CA . LEU B 1 203 ? -4.297 -4.824 8.555 1 98.44 203 LEU B CA 1
ATOM 4735 C C . LEU B 1 203 ? -2.902 -5.273 8.984 1 98.44 203 LEU B C 1
ATOM 4737 O O . LEU B 1 203 ? -2.588 -6.465 8.938 1 98.44 203 LEU B O 1
ATOM 4741 N N . VAL B 1 204 ? -2.098 -4.324 9.422 1 98.44 204 VAL B N 1
ATOM 4742 C CA . VAL B 1 204 ? -0.736 -4.594 9.867 1 98.44 204 VAL B CA 1
ATOM 4743 C C . VAL B 1 204 ? -0.759 -5.574 11.039 1 98.44 204 VAL B C 1
ATOM 4745 O O . VAL B 1 204 ? -0.003 -6.551 11.055 1 98.44 204 VAL B O 1
ATOM 4748 N N . LYS B 1 205 ? -1.604 -5.348 11.969 1 98 205 LYS B N 1
ATOM 4749 C CA . LYS B 1 205 ? -1.718 -6.211 13.141 1 98 205 LYS B CA 1
ATOM 4750 C C . LYS B 1 205 ? -2.133 -7.625 12.742 1 98 205 LYS B C 1
ATOM 4752 O O . LYS B 1 205 ? -1.51 -8.602 13.172 1 98 205 LYS B O 1
ATOM 4757 N N . VAL B 1 206 ? -3.102 -7.715 11.93 1 98.5 206 VAL B N 1
ATOM 4758 C CA . VAL B 1 206 ? -3.67 -9 11.547 1 98.5 206 VAL B CA 1
ATOM 4759 C C . VAL B 1 206 ? -2.648 -9.797 10.727 1 98.5 206 VAL B C 1
ATOM 4761 O O . VAL B 1 206 ? -2.451 -10.992 10.953 1 98.5 206 VAL B O 1
ATOM 4764 N N . LEU B 1 207 ? -1.991 -9.141 9.773 1 98.62 207 LEU B N 1
ATOM 4765 C CA . LEU B 1 207 ? -1.022 -9.828 8.922 1 98.62 207 LEU B CA 1
ATOM 4766 C C . LEU B 1 207 ? 0.158 -10.336 9.742 1 98.62 207 LEU B C 1
ATOM 4768 O O . LEU B 1 207 ? 0.653 -11.438 9.508 1 98.62 207 LEU B O 1
ATOM 4772 N N . ARG B 1 208 ? 0.589 -9.547 10.703 1 97.88 208 ARG B N 1
ATOM 4773 C CA . ARG B 1 208 ? 1.688 -9.977 11.57 1 97.88 208 ARG B CA 1
ATOM 4774 C C . ARG B 1 208 ? 1.299 -11.203 12.383 1 97.88 208 ARG B C 1
ATOM 4776 O O . ARG B 1 208 ? 2.055 -12.172 12.445 1 97.88 208 ARG B O 1
ATOM 4783 N N . GLU B 1 209 ? 0.146 -11.133 12.984 1 98.12 209 GLU B N 1
ATOM 4784 C CA . GLU B 1 209 ? -0.321 -12.242 13.805 1 98.12 209 GLU B CA 1
ATOM 4785 C C . GLU B 1 209 ? -0.556 -13.492 12.961 1 98.12 209 GLU B C 1
ATOM 4787 O O . GLU B 1 209 ? -0.274 -14.609 13.398 1 98.12 209 GLU B O 1
ATOM 4792 N N . LEU B 1 210 ? -1.095 -13.289 11.766 1 98.38 210 LEU B N 1
ATOM 4793 C CA . LEU B 1 210 ? -1.315 -14.414 10.859 1 98.38 210 LEU B CA 1
ATOM 4794 C C . LEU B 1 210 ? -0.002 -15.117 10.539 1 98.38 210 LEU B C 1
ATOM 4796 O O . LEU B 1 210 ? 0.067 -16.344 10.555 1 98.38 210 LEU B O 1
ATOM 4800 N N . LYS B 1 211 ? 1.005 -14.328 10.219 1 96.75 211 LYS B N 1
ATOM 4801 C CA . LYS B 1 211 ? 2.322 -14.891 9.922 1 96.75 211 LYS B CA 1
ATOM 4802 C C . LYS B 1 211 ? 2.857 -15.688 11.102 1 96.75 211 LYS B C 1
ATOM 4804 O O . LYS B 1 211 ? 3.352 -16.812 10.93 1 96.75 211 LYS B O 1
ATOM 4809 N N . ASP B 1 212 ? 2.729 -15.117 12.281 1 96.19 212 ASP B N 1
ATOM 4810 C CA . ASP B 1 212 ? 3.215 -15.781 13.492 1 96.19 212 ASP B CA 1
ATOM 4811 C C . ASP B 1 212 ? 2.502 -17.109 13.711 1 96.19 212 ASP B C 1
ATOM 4813 O O . ASP B 1 212 ? 3.143 -18.125 14 1 96.19 212 ASP B O 1
ATOM 4817 N N . LYS B 1 213 ? 1.249 -17.109 13.578 1 96.94 213 LYS B N 1
ATOM 4818 C CA . LYS B 1 213 ? 0.454 -18.312 13.812 1 96.94 213 LYS B CA 1
ATOM 4819 C C . LYS B 1 213 ? 0.71 -19.359 12.734 1 96.94 213 LYS B C 1
ATOM 4821 O O . LYS B 1 213 ? 0.727 -20.547 13.016 1 96.94 213 LYS B O 1
ATOM 4826 N N . THR B 1 214 ? 0.868 -18.906 11.484 1 96.25 214 THR B N 1
ATOM 4827 C CA . THR B 1 214 ? 1.147 -19.828 10.391 1 96.25 214 THR B CA 1
ATOM 4828 C C . THR B 1 214 ? 2.508 -20.5 10.578 1 96.25 214 THR B C 1
ATOM 4830 O O . THR B 1 214 ? 2.674 -21.672 10.281 1 96.25 214 THR B O 1
ATOM 4833 N N . ASP B 1 215 ? 3.494 -19.734 11.117 1 93.06 215 ASP B N 1
ATOM 4834 C CA . ASP B 1 215 ? 4.84 -20.25 11.336 1 93.06 215 ASP B CA 1
ATOM 4835 C C . ASP B 1 215 ? 4.82 -21.406 12.336 1 93.06 215 ASP B C 1
ATOM 4837 O O . ASP B 1 215 ? 5.641 -22.328 12.25 1 93.06 215 ASP B O 1
ATOM 4841 N N . LEU B 1 216 ? 3.857 -21.469 13.172 1 91.81 216 LEU B N 1
ATOM 4842 C CA . LEU B 1 216 ? 3.73 -22.531 14.172 1 91.81 216 LEU B CA 1
ATOM 4843 C C . LEU B 1 216 ? 3.234 -23.812 13.539 1 91.81 216 LEU B C 1
ATOM 4845 O O . LEU B 1 216 ? 3.35 -24.891 14.133 1 91.81 216 LEU B O 1
ATOM 4849 N N . LEU B 1 217 ? 2.781 -23.75 12.266 1 90.19 217 LEU B N 1
ATOM 4850 C CA . LEU B 1 217 ? 2.219 -24.906 11.578 1 90.19 217 LEU B CA 1
ATOM 4851 C C . LEU B 1 217 ? 3.287 -25.625 10.766 1 90.19 217 LEU B C 1
ATOM 4853 O O . LEU B 1 217 ? 3.053 -26.719 10.266 1 90.19 217 LEU B O 1
ATOM 4857 N N . LYS B 1 218 ? 4.555 -25.125 10.523 1 87.44 218 LYS B N 1
ATOM 4858 C CA . LYS B 1 218 ? 5.562 -25.594 9.578 1 87.44 218 LYS B CA 1
ATOM 4859 C C . LYS B 1 218 ? 6.176 -26.922 10.047 1 87.44 218 LYS B C 1
ATOM 4861 O O . LYS B 1 218 ? 6.672 -27.703 9.234 1 87.44 218 LYS B O 1
ATOM 4866 N N . PHE B 1 219 ? 6.074 -27.547 11.094 1 73.94 219 PHE B N 1
ATOM 4867 C CA . PHE B 1 219 ? 6.871 -28.656 11.625 1 73.94 219 PHE B CA 1
ATOM 4868 C C . PHE B 1 219 ? 6.312 -30 11.172 1 73.94 219 PHE B C 1
ATOM 4870 O O . PHE B 1 219 ? 6.875 -31.047 11.492 1 73.94 219 PHE B O 1
ATOM 4877 N N . TYR B 1 220 ? 5.551 -30.016 10.148 1 70.31 220 TYR B N 1
ATOM 4878 C CA . TYR B 1 220 ? 4.859 -31.297 10.031 1 70.31 220 TYR B CA 1
ATOM 4879 C C . TYR B 1 220 ? 5.121 -31.922 8.664 1 70.31 220 TYR B C 1
ATOM 4881 O O . TYR B 1 220 ? 4.637 -33.031 8.383 1 70.31 220 TYR B O 1
ATOM 4889 N N . ASP B 1 221 ? 5.934 -31.312 7.777 1 77.75 221 ASP B N 1
ATOM 4890 C CA . ASP B 1 221 ? 6.102 -31.906 6.457 1 77.75 221 ASP B CA 1
ATOM 4891 C C . ASP B 1 221 ? 7.574 -32.188 6.16 1 77.75 221 ASP B C 1
ATOM 4893 O O . ASP B 1 221 ? 8.398 -31.266 6.199 1 77.75 221 ASP B O 1
ATOM 4897 N N . ASP B 1 222 ? 7.91 -33.406 5.883 1 82.38 222 ASP B N 1
ATOM 4898 C CA . ASP B 1 222 ? 9.297 -33.812 5.66 1 82.38 222 ASP B CA 1
ATOM 4899 C C . ASP B 1 222 ? 9.766 -33.406 4.262 1 82.38 222 ASP B C 1
ATOM 4901 O O . ASP B 1 222 ? 10.961 -33.219 4.035 1 82.38 222 ASP B O 1
ATOM 4905 N N . VAL B 1 223 ? 8.852 -33.312 3.342 1 89.38 223 VAL B N 1
ATOM 4906 C CA . VAL B 1 223 ? 9.203 -33.031 1.959 1 89.38 223 VAL B CA 1
ATOM 4907 C C . VAL B 1 223 ? 9.359 -31.516 1.774 1 89.38 223 VAL B C 1
ATOM 4909 O O . VAL B 1 223 ? 10.281 -31.047 1.103 1 89.38 223 VAL B O 1
ATOM 4912 N N . PHE B 1 224 ? 8.469 -30.812 2.441 1 92 224 PHE B N 1
ATOM 4913 C CA . PHE B 1 224 ? 8.477 -29.359 2.365 1 92 224 PHE B CA 1
ATOM 4914 C C . PHE B 1 224 ? 8.562 -28.75 3.758 1 92 224 PHE B C 1
ATOM 4916 O O . PHE B 1 224 ? 7.594 -28.156 4.242 1 92 224 PHE B O 1
ATOM 4923 N N . PRO B 1 225 ? 9.664 -28.688 4.398 1 88 225 PRO B N 1
ATOM 4924 C CA . PRO B 1 225 ? 9.773 -28.328 5.812 1 88 225 PRO B CA 1
ATOM 4925 C C . PRO B 1 225 ? 9.469 -26.859 6.07 1 88 225 PRO B C 1
ATOM 4927 O O . PRO B 1 225 ? 9.164 -26.469 7.203 1 88 225 PRO B O 1
ATOM 4930 N N . TYR B 1 226 ? 9.461 -26.094 5.105 1 89.06 226 TYR B N 1
ATOM 4931 C CA . TYR B 1 226 ? 9.281 -24.672 5.336 1 89.06 226 TYR B CA 1
ATOM 4932 C C . TYR B 1 226 ? 7.852 -24.234 5.035 1 89.06 226 TYR B C 1
ATOM 4934 O O . TYR B 1 226 ? 7.543 -23.047 5.008 1 89.06 226 TYR B O 1
ATOM 4942 N N . PHE B 1 227 ? 6.906 -25.219 4.91 1 93 227 PHE B N 1
ATOM 4943 C CA . PHE B 1 227 ? 5.516 -24.938 4.578 1 93 227 PHE B CA 1
ATOM 4944 C C . PHE B 1 227 ? 4.574 -25.625 5.559 1 93 227 PHE B C 1
ATOM 4946 O O . PHE B 1 227 ? 4.93 -26.641 6.148 1 93 227 PHE B O 1
ATOM 4953 N N . PRO B 1 228 ? 3.389 -25.078 5.77 1 95.25 228 PRO B N 1
ATOM 4954 C CA . PRO B 1 228 ? 2.74 -23.984 5.031 1 95.25 228 PRO B CA 1
ATOM 4955 C C . PRO B 1 228 ? 3.371 -22.625 5.312 1 95.25 228 PRO B C 1
ATOM 4957 O O . PRO B 1 228 ? 4.059 -22.453 6.32 1 95.25 228 PRO B O 1
ATOM 4960 N N . ASN B 1 229 ? 3.164 -21.656 4.379 1 95.56 229 ASN B N 1
ATOM 4961 C CA . ASN B 1 229 ? 3.672 -20.297 4.508 1 95.56 229 ASN B CA 1
ATOM 4962 C C . ASN B 1 229 ? 2.697 -19.281 3.926 1 95.56 229 ASN B C 1
ATOM 4964 O O . ASN B 1 229 ? 1.94 -19.594 3.006 1 95.56 229 ASN B O 1
ATOM 4968 N N . VAL B 1 230 ? 2.67 -18.125 4.543 1 97.5 230 VAL B N 1
ATOM 4969 C CA . VAL B 1 230 ? 1.921 -16.984 4.027 1 97.5 230 VAL B CA 1
ATOM 4970 C C . VAL B 1 230 ? 2.887 -15.914 3.537 1 97.5 230 VAL B C 1
ATOM 4972 O O . VAL B 1 230 ? 3.768 -15.477 4.281 1 97.5 230 VAL B O 1
ATOM 4975 N N . ASN B 1 231 ? 2.793 -15.547 2.311 1 97.25 231 ASN B N 1
ATOM 4976 C CA . ASN B 1 231 ? 3.523 -14.422 1.73 1 97.25 231 ASN B CA 1
ATOM 4977 C C . ASN B 1 231 ? 2.617 -13.219 1.511 1 97.25 231 ASN B C 1
ATOM 4979 O O . ASN B 1 231 ? 1.544 -13.344 0.917 1 97.25 231 ASN B O 1
ATOM 4983 N N . ILE B 1 232 ? 3.057 -12.102 2.033 1 98.31 232 ILE B N 1
ATOM 4984 C CA . ILE B 1 232 ? 2.318 -10.875 1.777 1 98.31 232 ILE B CA 1
ATOM 4985 C C . ILE B 1 232 ? 2.76 -10.273 0.445 1 98.31 232 ILE B C 1
ATOM 4987 O O . ILE B 1 232 ? 3.727 -9.508 0.391 1 98.31 232 ILE B O 1
ATOM 4991 N N . GLY B 1 233 ? 2.021 -10.5 -0.556 1 97.81 233 GLY B N 1
ATOM 4992 C CA . GLY B 1 233 ? 2.428 -10.141 -1.905 1 97.81 233 GLY B CA 1
ATOM 4993 C C . GLY B 1 233 ? 2.131 -8.695 -2.252 1 97.81 233 GLY B C 1
ATOM 4994 O O . GLY B 1 233 ? 2.918 -8.039 -2.941 1 97.81 233 GLY B O 1
ATOM 4995 N N . ILE B 1 234 ? 0.973 -8.203 -1.811 1 97.81 234 ILE B N 1
ATOM 4996 C CA . ILE B 1 234 ? 0.537 -6.84 -2.094 1 97.81 234 ILE B CA 1
ATOM 4997 C C . ILE B 1 234 ? -0.042 -6.211 -0.827 1 97.81 234 ILE B C 1
ATOM 4999 O O . ILE B 1 234 ? -0.767 -6.867 -0.076 1 97.81 234 ILE B O 1
ATOM 5003 N N . ILE B 1 235 ? 0.283 -5.004 -0.62 1 98.44 235 ILE B N 1
ATOM 5004 C CA . ILE B 1 235 ? -0.342 -4.215 0.436 1 98.44 235 ILE B CA 1
ATOM 5005 C C . ILE B 1 235 ? -0.595 -2.793 -0.062 1 98.44 235 ILE B C 1
ATOM 5007 O O . ILE B 1 235 ? 0.25 -2.209 -0.746 1 98.44 235 ILE B O 1
ATOM 5011 N N . LYS B 1 236 ? -1.763 -2.27 0.227 1 98.19 236 LYS B N 1
ATOM 5012 C CA . LYS B 1 236 ? -2.137 -0.919 -0.186 1 98.19 236 LYS B CA 1
ATOM 5013 C C . LYS B 1 236 ? -3.158 -0.313 0.772 1 98.19 236 LYS B C 1
ATOM 5015 O O . LYS B 1 236 ? -4.156 -0.953 1.107 1 98.19 236 LYS B O 1
ATOM 5020 N N . GLY B 1 237 ? -2.842 0.889 1.18 1 98.06 237 GLY B N 1
ATOM 5021 C CA . GLY B 1 237 ? -3.809 1.563 2.031 1 98.06 237 GLY B CA 1
ATOM 5022 C C . GLY B 1 237 ? -3.459 3.016 2.295 1 98.06 237 GLY B C 1
ATOM 5023 O O . GLY B 1 237 ? -2.285 3.357 2.467 1 98.06 237 GLY B O 1
ATOM 5024 N N . GLY B 1 238 ? -4.523 3.861 2.244 1 95.75 238 GLY B N 1
ATOM 5025 C CA . GLY B 1 238 ? -4.379 5.258 2.623 1 95.75 238 GLY B CA 1
ATOM 5026 C C . GLY B 1 238 ? -3.83 6.125 1.508 1 95.75 238 GLY B C 1
ATOM 5027 O O . GLY B 1 238 ? -3.203 5.621 0.574 1 95.75 238 GLY B O 1
ATOM 5028 N N . ASN B 1 239 ? -4.102 7.398 1.631 1 91.19 239 ASN B N 1
ATOM 5029 C CA . ASN B 1 239 ? -3.637 8.336 0.615 1 91.19 239 ASN B CA 1
ATOM 5030 C C . ASN B 1 239 ? -3.082 9.609 1.241 1 91.19 239 ASN B C 1
ATOM 5032 O O . ASN B 1 239 ? -2.67 10.531 0.53 1 91.19 239 ASN B O 1
ATOM 5036 N N . HIS B 1 240 ? -3.121 9.711 2.527 1 90.75 240 HIS B N 1
ATOM 5037 C CA . HIS B 1 240 ? -2.621 10.898 3.213 1 90.75 240 HIS B CA 1
ATOM 5038 C C . HIS B 1 240 ? -2.096 10.547 4.602 1 90.75 240 HIS B C 1
ATOM 5040 O O . HIS B 1 240 ? -2.781 9.883 5.379 1 90.75 240 HIS B O 1
ATOM 5046 N N . PRO B 1 241 ? -0.94 11.016 5.004 1 93.56 241 PRO B N 1
ATOM 5047 C CA . PRO B 1 241 ? -0.329 10.633 6.281 1 93.56 241 PRO B CA 1
ATOM 5048 C C . PRO B 1 241 ? -1.129 11.125 7.488 1 93.56 241 PRO B C 1
ATOM 5050 O O . PRO B 1 241 ? -1.107 10.492 8.547 1 93.56 241 PRO B O 1
ATOM 5053 N N . GLY B 1 242 ? -1.836 12.219 7.371 1 92.25 242 GLY B N 1
ATOM 5054 C CA . GLY B 1 242 ? -2.535 12.828 8.492 1 92.25 242 GLY B CA 1
ATOM 5055 C C . GLY B 1 242 ? -3.951 12.312 8.664 1 92.25 242 GLY B C 1
ATOM 5056 O O . GLY B 1 242 ? -4.73 12.875 9.438 1 92.25 242 GLY B O 1
ATOM 5057 N N . THR B 1 243 ? -4.281 11.297 7.965 1 92.12 243 THR B N 1
ATOM 5058 C CA . THR B 1 243 ? -5.629 10.742 8.016 1 92.12 243 THR B CA 1
ATOM 5059 C C . THR B 1 243 ? -5.602 9.305 8.539 1 92.12 243 THR B C 1
ATOM 5061 O O . THR B 1 243 ? -4.777 8.5 8.109 1 92.12 243 THR B O 1
ATOM 5064 N N . VAL B 1 244 ? -6.457 9.094 9.539 1 95.5 244 VAL B N 1
ATOM 5065 C CA . VAL B 1 244 ? -6.781 7.711 9.875 1 95.5 244 VAL B CA 1
ATOM 5066 C C . VAL B 1 244 ? -7.609 7.082 8.758 1 95.5 244 VAL B C 1
ATOM 5068 O O . VAL B 1 244 ? -8.797 7.383 8.617 1 95.5 244 VAL B O 1
ATOM 5071 N N . ASN B 1 245 ? -6.957 6.23 8.031 1 94.5 245 ASN B N 1
ATOM 5072 C CA . ASN B 1 245 ? -7.598 5.746 6.812 1 94.5 245 ASN B CA 1
ATOM 5073 C C . ASN B 1 245 ? -8.617 4.652 7.113 1 94.5 245 ASN B C 1
ATOM 5075 O O . ASN B 1 245 ? -8.398 3.812 7.988 1 94.5 245 ASN B O 1
ATOM 5079 N N . TYR B 1 246 ? -9.727 4.652 6.285 1 96.25 246 TYR B N 1
ATOM 5080 C CA . TYR B 1 246 ? -10.805 3.715 6.551 1 96.25 246 TYR B CA 1
ATOM 5081 C C . TYR B 1 246 ? -10.719 2.506 5.629 1 96.25 246 TYR B C 1
ATOM 5083 O O . TYR B 1 246 ? -11.43 1.518 5.82 1 96.25 246 TYR B O 1
ATOM 5091 N N . LYS B 1 247 ? -9.852 2.545 4.625 1 97.5 247 LYS B N 1
ATOM 5092 C CA . LYS B 1 247 ? -9.758 1.425 3.691 1 97.5 247 LYS B CA 1
ATOM 5093 C C . LYS B 1 247 ? -8.32 0.938 3.557 1 97.5 247 LYS B C 1
ATOM 5095 O O . LYS B 1 247 ? -7.395 1.745 3.459 1 97.5 247 LYS B O 1
ATOM 5100 N N . SER B 1 248 ? -8.07 -0.279 3.592 1 98.06 248 SER B N 1
ATOM 5101 C CA . SER B 1 248 ? -6.789 -0.942 3.371 1 98.06 248 SER B CA 1
ATOM 5102 C C . SER B 1 248 ? -6.984 -2.332 2.773 1 98.06 248 SER B C 1
ATOM 5104 O O . SER B 1 248 ? -8.039 -2.943 2.938 1 98.06 248 SER B O 1
ATOM 5106 N N . GLU B 1 249 ? -6.008 -2.775 2.035 1 98.56 249 GLU B N 1
ATOM 5107 C CA . GLU B 1 249 ? -6.121 -4.082 1.396 1 98.56 249 GLU B CA 1
ATOM 5108 C C . GLU B 1 249 ? -4.77 -4.781 1.323 1 98.56 249 GLU B C 1
ATOM 5110 O O . GLU B 1 249 ? -3.725 -4.129 1.335 1 98.56 249 GLU B O 1
ATOM 5115 N N . ALA B 1 250 ? -4.82 -6.062 1.273 1 98.75 250 ALA B N 1
ATOM 5116 C CA . ALA B 1 250 ? -3.646 -6.898 1.036 1 98.75 250 ALA B CA 1
ATOM 5117 C C . ALA B 1 250 ? -4.012 -8.141 0.236 1 98.75 250 ALA B C 1
ATOM 5119 O O . ALA B 1 250 ? -5.152 -8.609 0.289 1 98.75 250 ALA B O 1
ATOM 5120 N N . VAL B 1 251 ? -3.111 -8.586 -0.564 1 98.62 251 VAL B N 1
ATOM 5121 C CA . VAL B 1 251 ? -3.23 -9.891 -1.211 1 98.62 251 VAL B CA 1
ATOM 5122 C C . VAL B 1 251 ? -2.123 -10.812 -0.713 1 98.62 251 VAL B C 1
ATOM 5124 O O . VAL B 1 251 ? -0.939 -10.484 -0.806 1 98.62 251 VAL B O 1
ATOM 5127 N N . ILE B 1 252 ? -2.545 -11.938 -0.208 1 98.5 252 ILE B N 1
ATOM 5128 C CA . ILE B 1 252 ? -1.586 -12.867 0.375 1 98.5 252 ILE B CA 1
ATOM 5129 C C . ILE B 1 252 ? -1.566 -14.164 -0.434 1 98.5 252 ILE B C 1
ATOM 5131 O O . ILE B 1 252 ? -2.555 -14.516 -1.086 1 98.5 252 ILE B O 1
ATOM 5135 N N . ASP B 1 253 ? -0.432 -14.758 -0.429 1 97.44 253 ASP B N 1
ATOM 5136 C CA . ASP B 1 253 ? -0.237 -16.109 -0.954 1 97.44 253 ASP B CA 1
ATOM 5137 C C . ASP B 1 253 ? -0.132 -17.125 0.178 1 97.44 253 ASP B C 1
ATOM 5139 O O . ASP B 1 253 ? 0.803 -17.078 0.979 1 97.44 253 ASP B O 1
ATOM 5143 N N . ILE B 1 254 ? -1.104 -18.016 0.239 1 97.44 254 ILE B N 1
ATOM 5144 C CA . ILE B 1 254 ? -1.05 -19.156 1.146 1 97.44 254 ILE B CA 1
ATOM 5145 C C . ILE B 1 254 ? -0.557 -20.391 0.395 1 97.44 254 ILE B C 1
ATOM 5147 O O . ILE B 1 254 ? -1.243 -20.906 -0.496 1 97.44 254 ILE B O 1
ATOM 5151 N N . ARG B 1 255 ? 0.587 -20.797 0.743 1 95.75 255 ARG B N 1
ATOM 5152 C CA . ARG B 1 255 ? 1.2 -21.953 0.097 1 95.75 255 ARG B CA 1
ATOM 5153 C C . ARG B 1 255 ? 1.317 -23.125 1.067 1 95.75 255 ARG B C 1
ATOM 5155 O O . ARG B 1 255 ? 1.771 -22.953 2.201 1 95.75 255 ARG B O 1
ATOM 5162 N N . VAL B 1 256 ? 0.923 -24.328 0.57 1 95.31 256 VAL B N 1
ATOM 5163 C CA . VAL B 1 256 ? 0.798 -25.453 1.501 1 95.31 256 VAL B CA 1
ATOM 5164 C C . VAL B 1 256 ? 1.279 -26.734 0.832 1 95.31 256 VAL B C 1
ATOM 5166 O O . VAL B 1 256 ? 1.269 -26.844 -0.396 1 95.31 256 VAL B O 1
ATOM 5169 N N . SER B 1 257 ? 1.697 -27.719 1.654 1 93.12 257 SER B N 1
ATOM 5170 C CA . SER B 1 257 ? 2.025 -29.062 1.189 1 93.12 257 SER B CA 1
ATOM 5171 C C . SER B 1 257 ? 0.875 -30.031 1.443 1 93.12 257 SER B C 1
ATOM 5173 O O . SER B 1 257 ? 0.843 -31.125 0.878 1 93.12 257 SER B O 1
ATOM 5175 N N . GLN B 1 258 ? -0.031 -29.531 2.244 1 91.94 258 GLN B N 1
ATOM 5176 C CA . GLN B 1 258 ? -1.258 -30.25 2.555 1 91.94 258 GLN B CA 1
ATOM 5177 C C . GLN B 1 258 ? -2.484 -29.375 2.371 1 91.94 258 GLN B C 1
ATOM 5179 O O . GLN B 1 258 ? -2.566 -28.281 2.959 1 91.94 258 GLN B O 1
ATOM 5184 N N . GLU B 1 259 ? -3.441 -29.859 1.668 1 92.06 259 GLU B N 1
ATOM 5185 C CA . GLU B 1 259 ? -4.574 -29.031 1.258 1 92.06 259 GLU B CA 1
ATOM 5186 C C . GLU B 1 259 ? -5.371 -28.547 2.467 1 92.06 259 GLU B C 1
ATOM 5188 O O . GLU B 1 259 ? -5.918 -27.453 2.453 1 92.06 259 GLU B O 1
ATOM 5193 N N . GLU B 1 260 ? -5.43 -29.312 3.533 1 92.25 260 GLU B N 1
ATOM 5194 C CA . GLU B 1 260 ? -6.203 -28.969 4.723 1 92.25 260 GLU B CA 1
ATOM 5195 C C . GLU B 1 260 ? -5.664 -27.703 5.379 1 92.25 260 GLU B C 1
ATOM 5197 O O . GLU B 1 260 ? -6.406 -26.984 6.059 1 92.25 260 GLU B O 1
ATOM 5202 N N . ASP B 1 261 ? -4.391 -27.422 5.148 1 94.56 261 ASP B N 1
ATOM 5203 C CA . ASP B 1 261 ? -3.76 -26.266 5.77 1 94.56 261 ASP B CA 1
ATOM 5204 C C . ASP B 1 261 ? -4.312 -24.969 5.195 1 94.56 261 ASP B C 1
ATOM 5206 O O . ASP B 1 261 ? -4.285 -23.922 5.859 1 94.56 261 ASP B O 1
ATOM 5210 N N . LYS B 1 262 ? -4.84 -24.969 4 1 96.25 262 LYS B N 1
ATOM 5211 C CA . LYS B 1 262 ? -5.434 -23.766 3.418 1 96.25 262 LYS B CA 1
ATOM 5212 C C . LYS B 1 262 ? -6.598 -23.266 4.266 1 96.25 262 LYS B C 1
ATOM 5214 O O . LYS B 1 262 ? -6.641 -22.094 4.641 1 96.25 262 LYS B O 1
ATOM 5219 N N . GLU B 1 263 ? -7.457 -24.188 4.543 1 96.44 263 GLU B N 1
ATOM 5220 C CA . GLU B 1 263 ? -8.633 -23.828 5.332 1 96.44 263 GLU B CA 1
ATOM 5221 C C . GLU B 1 263 ? -8.242 -23.438 6.754 1 96.44 263 GLU B C 1
ATOM 5223 O O . GLU B 1 263 ? -8.852 -22.531 7.34 1 96.44 263 GLU B O 1
ATOM 5228 N N . LEU B 1 264 ? -7.32 -24.141 7.289 1 96.94 264 LEU B N 1
ATOM 5229 C CA . LEU B 1 264 ? -6.852 -23.828 8.633 1 96.94 264 LEU B CA 1
ATOM 5230 C C . LEU B 1 264 ? -6.336 -22.391 8.711 1 96.94 264 LEU B C 1
ATOM 5232 O O . LEU B 1 264 ? -6.695 -21.641 9.625 1 96.94 264 LEU B O 1
ATOM 5236 N N . ILE B 1 265 ? -5.523 -22 7.789 1 97.94 265 ILE B N 1
ATOM 5237 C CA . ILE B 1 265 ? -4.922 -20.672 7.773 1 97.94 265 ILE B CA 1
ATOM 5238 C C . ILE B 1 265 ? -6 -19.625 7.523 1 97.94 265 ILE B C 1
ATOM 5240 O O . ILE B 1 265 ? -5.992 -18.562 8.141 1 97.94 265 ILE B O 1
ATOM 5244 N N . LEU B 1 266 ? -6.957 -19.953 6.672 1 98.19 266 LEU B N 1
ATOM 5245 C CA . LEU B 1 266 ? -8.062 -19.031 6.406 1 98.19 266 LEU B CA 1
ATOM 5246 C C . LEU B 1 266 ? -8.914 -18.844 7.656 1 98.19 266 LEU B C 1
ATOM 5248 O O . LEU B 1 266 ? -9.391 -17.734 7.918 1 98.19 266 LEU B O 1
ATOM 5252 N N . ASN B 1 267 ? -9.117 -19.891 8.359 1 98.38 267 ASN B N 1
ATOM 5253 C CA . ASN B 1 267 ? -9.867 -19.797 9.609 1 98.38 267 ASN B CA 1
ATOM 5254 C C . ASN B 1 267 ? -9.133 -18.938 10.641 1 98.38 267 ASN B C 1
ATOM 5256 O O . ASN B 1 267 ? -9.758 -18.172 11.367 1 98.38 267 ASN B O 1
ATOM 5260 N N . ILE B 1 268 ? -7.844 -19.109 10.703 1 98.5 268 ILE B N 1
ATOM 5261 C CA . ILE B 1 268 ? -7.035 -18.281 11.586 1 98.5 268 ILE B CA 1
ATOM 5262 C C . ILE B 1 268 ? -7.195 -16.812 11.195 1 98.5 268 ILE B C 1
ATOM 5264 O O . ILE B 1 268 ? -7.406 -15.953 12.055 1 98.5 268 ILE B O 1
ATOM 5268 N N . LEU B 1 269 ? -7.133 -16.547 9.898 1 98.69 269 LEU B N 1
ATOM 5269 C CA . LEU B 1 269 ? -7.301 -15.195 9.391 1 98.69 269 LEU B CA 1
ATOM 5270 C C . LEU B 1 269 ? -8.656 -14.625 9.797 1 98.69 269 LEU B C 1
ATOM 5272 O O . LEU B 1 269 ? -8.734 -13.5 10.289 1 98.69 269 LEU B O 1
ATOM 5276 N N . LYS B 1 270 ? -9.664 -15.383 9.617 1 98.44 270 LYS B N 1
ATOM 5277 C CA . LYS B 1 270 ? -11.016 -14.938 9.953 1 98.44 270 LYS B CA 1
ATOM 5278 C C . LYS B 1 270 ? -11.148 -14.672 11.453 1 98.44 270 LYS B C 1
ATOM 5280 O O . LYS B 1 270 ? -11.781 -13.688 11.852 1 98.44 270 LYS B O 1
ATOM 5285 N N . GLU B 1 271 ? -10.609 -15.531 12.227 1 98.5 271 GLU B N 1
ATOM 5286 C CA . GLU B 1 271 ? -10.648 -15.344 13.672 1 98.5 271 GLU B CA 1
ATOM 5287 C C . GLU B 1 271 ? -9.961 -14.047 14.078 1 98.5 271 GLU B C 1
ATOM 5289 O O . GLU B 1 271 ? -10.469 -13.305 14.922 1 98.5 271 GLU B O 1
ATOM 5294 N N . LEU B 1 272 ? -8.812 -13.82 13.516 1 98.44 272 LEU B N 1
ATOM 5295 C CA . LEU B 1 272 ? -8.062 -12.602 13.812 1 98.44 272 LEU B CA 1
ATOM 5296 C C . LEU B 1 272 ? -8.859 -11.367 13.414 1 98.44 272 LEU B C 1
ATOM 5298 O O . LEU B 1 272 ? -8.898 -10.383 14.164 1 98.44 272 LEU B O 1
ATOM 5302 N N . LEU B 1 273 ? -9.492 -11.438 12.258 1 98.31 273 LEU B N 1
ATOM 5303 C CA . LEU B 1 273 ? -10.273 -10.312 11.758 1 98.31 273 LEU B CA 1
ATOM 5304 C C . LEU B 1 273 ? -11.523 -10.102 12.609 1 98.31 273 LEU B C 1
ATOM 5306 O O . LEU B 1 273 ? -11.906 -8.961 12.875 1 98.31 273 LEU B O 1
ATOM 5310 N N . ASN B 1 274 ? -12.102 -11.18 13.055 1 97.81 274 ASN B N 1
ATOM 5311 C CA . ASN B 1 274 ? -13.312 -11.109 13.867 1 97.81 274 ASN B CA 1
ATOM 5312 C C . ASN B 1 274 ? -13.039 -10.484 15.227 1 97.81 274 ASN B C 1
ATOM 5314 O O . ASN B 1 274 ? -13.953 -9.992 15.883 1 97.81 274 ASN B O 1
ATOM 5318 N N . ARG B 1 275 ? -11.805 -10.484 15.672 1 97 275 ARG B N 1
ATOM 5319 C CA . ARG B 1 275 ? -11.43 -9.891 16.953 1 97 275 ARG B CA 1
ATOM 5320 C C . ARG B 1 275 ? -11.281 -8.383 16.828 1 97 275 ARG B C 1
ATOM 5322 O O . ARG B 1 275 ? -11.102 -7.688 17.844 1 97 275 ARG B O 1
ATOM 5329 N N . THR B 1 276 ? -11.328 -7.914 15.617 1 95.44 276 THR B N 1
ATOM 5330 C CA . THR B 1 276 ? -11.188 -6.48 15.391 1 95.44 276 THR B CA 1
ATOM 5331 C C . THR B 1 276 ? -12.555 -5.824 15.227 1 95.44 276 THR B C 1
ATOM 5333 O O . THR B 1 276 ? -13.578 -6.512 15.156 1 95.44 276 THR B O 1
ATOM 5336 N N . ASN B 1 277 ? -12.633 -4.477 15.281 1 91.06 277 ASN B N 1
ATOM 5337 C CA . ASN B 1 277 ? -13.867 -3.713 15.164 1 91.06 277 ASN B CA 1
ATOM 5338 C C . ASN B 1 277 ? -14.031 -3.129 13.758 1 91.06 277 ASN B C 1
ATOM 5340 O O . ASN B 1 277 ? -14.461 -1.983 13.602 1 91.06 277 ASN B O 1
ATOM 5344 N N . VAL B 1 278 ? -13.633 -3.914 12.781 1 96.31 278 VAL B N 1
ATOM 5345 C CA . VAL B 1 278 ? -13.727 -3.422 11.406 1 96.31 278 VAL B CA 1
ATOM 5346 C C . VAL B 1 278 ? -14.602 -4.359 10.586 1 96.31 278 VAL B C 1
ATOM 5348 O O . VAL B 1 278 ? -14.812 -5.516 10.961 1 96.31 278 VAL B O 1
ATOM 5351 N N . SER B 1 279 ? -15.164 -3.836 9.492 1 97.62 279 SER B N 1
ATOM 5352 C CA . SER B 1 279 ? -15.734 -4.688 8.453 1 97.62 279 SER B CA 1
ATOM 5353 C C . SER B 1 279 ? -14.656 -5.199 7.504 1 97.62 279 SER B C 1
ATOM 5355 O O . SER B 1 279 ? -13.656 -4.508 7.258 1 97.62 279 SER B O 1
ATOM 5357 N N . TYR B 1 280 ? -14.852 -6.414 7.055 1 98.12 280 TYR B N 1
ATOM 5358 C CA . TYR B 1 280 ? -13.836 -6.957 6.156 1 98.12 280 TYR B CA 1
ATOM 5359 C C . TYR B 1 280 ? -14.469 -7.859 5.102 1 98.12 280 TYR B C 1
ATOM 5361 O O . TYR B 1 280 ? -15.617 -8.289 5.254 1 98.12 280 TYR B O 1
ATOM 5369 N N . GLU B 1 281 ? -13.773 -8.039 4.023 1 98.38 281 GLU B N 1
ATOM 5370 C CA . GLU B 1 281 ? -14.07 -9 2.969 1 98.38 281 GLU B CA 1
ATOM 5371 C C . GLU B 1 281 ? -12.828 -9.805 2.584 1 98.38 281 GLU B C 1
ATOM 5373 O O . GLU B 1 281 ? -11.727 -9.258 2.525 1 98.38 281 GLU B O 1
ATOM 5378 N N . ILE B 1 282 ? -13.008 -11.078 2.439 1 98.25 282 ILE B N 1
ATOM 5379 C CA . ILE B 1 282 ? -11.969 -11.961 1.915 1 98.25 282 ILE B CA 1
ATOM 5380 C C . ILE B 1 282 ? -12.43 -12.578 0.596 1 98.25 282 ILE B C 1
ATOM 5382 O O . ILE B 1 282 ? -13.461 -13.258 0.546 1 98.25 282 ILE B O 1
ATOM 5386 N N . GLU B 1 283 ? -11.68 -12.32 -0.477 1 98.06 283 GLU B N 1
ATOM 5387 C CA . GLU B 1 283 ? -12.047 -12.82 -1.799 1 98.06 283 GLU B CA 1
ATOM 5388 C C . GLU B 1 283 ? -10.891 -13.594 -2.434 1 98.06 283 GLU B C 1
ATOM 5390 O O . GLU B 1 283 ? -9.727 -13.352 -2.111 1 98.06 283 GLU B O 1
ATOM 5395 N N . ASN B 1 284 ? -11.234 -14.555 -3.312 1 96.19 284 ASN B N 1
ATOM 5396 C CA . ASN B 1 284 ? -10.203 -15.195 -4.121 1 96.19 284 ASN B CA 1
ATOM 5397 C C . ASN B 1 284 ? -9.594 -14.227 -5.129 1 96.19 284 ASN B C 1
ATOM 5399 O O . ASN B 1 284 ? -10.312 -13.523 -5.832 1 96.19 284 ASN B O 1
ATOM 5403 N N . TYR B 1 285 ? -8.328 -14.141 -5.094 1 94.75 285 TYR B N 1
ATOM 5404 C CA . TYR B 1 285 ? -7.645 -13.336 -6.098 1 94.75 285 TYR B CA 1
ATOM 5405 C C . TYR B 1 285 ? -7.617 -14.047 -7.445 1 94.75 285 TYR B C 1
ATOM 5407 O O . TYR B 1 285 ? -7.883 -13.43 -8.484 1 94.75 285 TYR B O 1
ATOM 5415 N N . LEU B 1 286 ? -7.301 -15.344 -7.449 1 90.94 286 LEU B N 1
ATOM 5416 C CA . LEU B 1 286 ? -7.395 -16.328 -8.516 1 90.94 286 LEU B CA 1
ATOM 5417 C C . LEU B 1 286 ? -7.816 -17.688 -7.965 1 90.94 286 LEU B C 1
ATOM 5419 O O . LEU B 1 286 ? -7.82 -17.891 -6.75 1 90.94 286 LEU B O 1
ATOM 5423 N N . PRO B 1 287 ? -8.18 -18.547 -8.867 1 89.88 287 PRO B N 1
ATOM 5424 C CA . PRO B 1 287 ? -8.5 -19.891 -8.367 1 89.88 287 PRO B CA 1
ATOM 5425 C C . PRO B 1 287 ? -7.324 -20.562 -7.668 1 89.88 287 PRO B C 1
ATOM 5427 O O . PRO B 1 287 ? -6.168 -20.297 -8.016 1 89.88 287 PRO B O 1
ATOM 5430 N N . SER B 1 288 ? -7.668 -21.438 -6.766 1 93.31 288 SER B N 1
ATOM 5431 C CA . SER B 1 288 ? -6.633 -22.141 -6.016 1 93.31 288 SER B CA 1
ATOM 5432 C C . SER B 1 288 ? -5.984 -23.234 -6.859 1 93.31 288 SER B C 1
ATOM 5434 O O . SER B 1 288 ? -6.613 -23.781 -7.766 1 93.31 288 SER B O 1
ATOM 5436 N N . MET B 1 289 ? -4.785 -23.469 -6.582 1 94.69 289 MET B N 1
ATOM 5437 C CA . MET B 1 289 ? -4.062 -24.625 -7.105 1 94.69 289 MET B CA 1
ATOM 5438 C C . MET B 1 289 ? -3.807 -25.656 -6.012 1 94.69 289 MET B C 1
ATOM 5440 O O . MET B 1 289 ? -3.664 -25.297 -4.84 1 94.69 289 MET B O 1
ATOM 5444 N N . TYR B 1 290 ? -3.676 -26.938 -6.41 1 96.62 290 TYR B N 1
ATOM 5445 C CA . TYR B 1 290 ? -3.705 -27.984 -5.41 1 96.62 290 TYR B CA 1
ATOM 5446 C C . TYR B 1 290 ? -2.316 -28.578 -5.203 1 96.62 290 TYR B C 1
ATOM 5448 O O . TYR B 1 290 ? -1.567 -28.781 -6.168 1 96.62 290 TYR B O 1
ATOM 5456 N N . SER B 1 291 ? -2.02 -28.844 -3.924 1 95.44 291 SER B N 1
ATOM 5457 C CA . SER B 1 291 ? -0.841 -29.641 -3.592 1 95.44 291 SER B CA 1
ATOM 5458 C C . SER B 1 291 ? -1.093 -31.125 -3.82 1 95.44 291 SER B C 1
ATOM 5460 O O . SER B 1 291 ? -2.244 -31.562 -3.869 1 95.44 291 SER B O 1
ATOM 5462 N N . TRP B 1 292 ? -0.007 -31.875 -4.035 1 94.75 292 TRP B N 1
ATOM 5463 C CA . TRP B 1 292 ? -0.167 -33.312 -4.125 1 94.75 292 TRP B CA 1
ATOM 5464 C C . TRP B 1 292 ? 1.136 -34.031 -3.781 1 94.75 292 TRP B C 1
ATOM 5466 O O . TRP B 1 292 ? 2.215 -33.438 -3.859 1 94.75 292 TRP B O 1
ATOM 5476 N N . LYS B 1 293 ? 0.966 -35.25 -3.273 1 95.19 293 LYS B N 1
ATOM 5477 C CA . LYS B 1 293 ? 2.037 -36.219 -3.008 1 95.19 293 LYS B CA 1
ATOM 5478 C C . LYS B 1 293 ? 1.781 -37.531 -3.719 1 95.19 293 LYS B C 1
ATOM 5480 O O . LYS B 1 293 ? 0.797 -38.219 -3.432 1 95.19 293 LYS B O 1
ATOM 5485 N N . TYR B 1 294 ? 2.672 -37.812 -4.527 1 96.62 294 TYR B N 1
ATOM 5486 C CA . TYR B 1 294 ? 2.531 -39 -5.363 1 96.62 294 TYR B CA 1
ATOM 5487 C C . TYR B 1 294 ? 2.285 -40.25 -4.516 1 96.62 294 TYR B C 1
ATOM 5489 O O . TYR B 1 294 ? 1.44 -41.062 -4.852 1 96.62 294 TYR B O 1
ATOM 5497 N N . ASN B 1 295 ? 2.963 -40.375 -3.42 1 94.31 295 ASN B N 1
ATOM 5498 C CA . ASN B 1 295 ? 2.906 -41.562 -2.578 1 94.31 295 ASN B CA 1
ATOM 5499 C C . ASN B 1 295 ? 1.497 -41.812 -2.043 1 94.31 295 ASN B C 1
ATOM 5501 O O . ASN B 1 295 ? 1.134 -42.938 -1.729 1 94.31 295 ASN B O 1
ATOM 5505 N N . ASN B 1 296 ? 0.718 -40.75 -2.012 1 94.19 296 ASN B N 1
ATOM 5506 C CA . ASN B 1 296 ? -0.648 -40.875 -1.514 1 94.19 296 ASN B CA 1
ATOM 5507 C C . ASN B 1 296 ? -1.579 -41.469 -2.566 1 94.19 296 ASN B C 1
ATOM 5509 O O . ASN B 1 296 ? -2.684 -41.906 -2.246 1 94.19 296 ASN B O 1
ATOM 5513 N N . LEU B 1 297 ? -1.091 -41.5 -3.795 1 96.31 297 LEU B N 1
ATOM 5514 C CA . LEU B 1 297 ? -1.99 -41.844 -4.887 1 96.31 297 LEU B CA 1
ATOM 5515 C C . LEU B 1 297 ? -1.442 -43.031 -5.68 1 96.31 297 LEU B C 1
ATOM 5517 O O . LEU B 1 297 ? -2.162 -43.625 -6.477 1 96.31 297 LEU B O 1
ATOM 5521 N N . LYS B 1 298 ? -0.198 -43.406 -5.414 1 96.81 298 LYS B N 1
ATOM 5522 C CA . LYS B 1 298 ? 0.493 -44.375 -6.266 1 96.81 298 LYS B CA 1
ATOM 5523 C C . LYS B 1 298 ? -0.214 -45.719 -6.25 1 96.81 298 LYS B C 1
ATOM 5525 O O . LYS B 1 298 ? -0.798 -46.125 -5.238 1 96.81 298 LYS B O 1
ATOM 5530 N N . THR B 1 299 ? -0.197 -46.375 -7.363 1 97.69 299 THR B N 1
ATOM 5531 C CA . THR B 1 299 ? -0.653 -47.75 -7.566 1 97.69 299 THR B CA 1
ATOM 5532 C C . THR B 1 299 ? 0.485 -48.625 -8.078 1 97.69 299 THR B C 1
ATOM 5534 O O . THR B 1 299 ? 1.554 -48.125 -8.43 1 97.69 299 THR B O 1
ATOM 5537 N N . ASP B 1 300 ? 0.238 -49.906 -8.086 1 96.94 300 ASP B N 1
ATOM 5538 C CA . ASP B 1 300 ? 1.242 -50.812 -8.656 1 96.94 300 ASP B CA 1
ATOM 5539 C C . ASP B 1 300 ? 1.536 -50.438 -10.109 1 96.94 300 ASP B C 1
ATOM 5541 O O . ASP B 1 300 ? 2.693 -50.469 -10.539 1 96.94 300 ASP B O 1
ATOM 5545 N N . PHE B 1 301 ? 0.517 -50.094 -10.734 1 96.5 301 PHE B N 1
ATOM 5546 C CA . PHE B 1 301 ? 0.641 -49.75 -12.148 1 96.5 301 PHE B CA 1
ATOM 5547 C C . PHE B 1 301 ? 1.458 -48.5 -12.328 1 96.5 301 PHE B C 1
ATOM 5549 O O . PHE B 1 301 ? 2.398 -48.469 -13.125 1 96.5 301 PHE B O 1
ATOM 5556 N N . SER B 1 302 ? 1.102 -47.438 -11.609 1 97.31 302 SER B N 1
ATOM 5557 C CA . SER B 1 302 ? 1.807 -46.188 -11.758 1 97.31 302 SER B CA 1
ATOM 5558 C C . SER B 1 302 ? 3.256 -46.281 -11.297 1 97.31 302 SER B C 1
ATOM 5560 O O . SER B 1 302 ? 4.148 -45.688 -11.883 1 97.31 302 SER B O 1
ATOM 5562 N N . GLU B 1 303 ? 3.469 -47.094 -10.281 1 97.19 303 GLU B N 1
ATOM 5563 C CA . GLU B 1 303 ? 4.828 -47.312 -9.797 1 97.19 303 GLU B CA 1
ATOM 5564 C C . GLU B 1 303 ? 5.688 -48 -10.836 1 97.19 303 GLU B C 1
ATOM 5566 O O . GLU B 1 303 ? 6.867 -47.688 -11 1 97.19 303 GLU B O 1
ATOM 5571 N N . LEU B 1 304 ? 5.074 -48.938 -11.422 1 95.94 304 LEU B N 1
ATOM 5572 C CA . LEU B 1 304 ? 5.766 -49.625 -12.5 1 95.94 304 LEU B CA 1
ATOM 5573 C C . LEU B 1 304 ? 6.176 -48.688 -13.609 1 95.94 304 LEU B C 1
ATOM 5575 O O . LEU B 1 304 ? 7.301 -48.75 -14.109 1 95.94 304 LEU B O 1
ATOM 5579 N N . LEU B 1 305 ? 5.332 -47.812 -13.992 1 96.44 305 LEU B N 1
ATOM 5580 C CA . LEU B 1 305 ? 5.605 -46.875 -15.086 1 96.44 305 LEU B CA 1
ATOM 5581 C C . LEU B 1 305 ? 6.629 -45.844 -14.68 1 96.44 305 LEU B C 1
ATOM 5583 O O . LEU B 1 305 ? 7.445 -45.406 -15.5 1 96.44 305 LEU B O 1
ATOM 5587 N N . VAL B 1 306 ? 6.605 -45.438 -13.43 1 97.31 306 VAL B N 1
ATOM 5588 C CA . VAL B 1 306 ? 7.59 -44.469 -12.93 1 97.31 306 VAL B CA 1
ATOM 5589 C C . VAL B 1 306 ? 8.984 -45.094 -12.961 1 97.31 306 VAL B C 1
ATOM 5591 O O . VAL B 1 306 ? 9.945 -44.469 -13.406 1 97.31 306 VAL B O 1
ATOM 5594 N N . ASN B 1 307 ? 9.047 -46.312 -12.547 1 96.81 307 ASN B N 1
ATOM 5595 C CA . ASN B 1 307 ? 10.32 -47.031 -12.57 1 96.81 307 ASN B CA 1
ATOM 5596 C C . ASN B 1 307 ? 10.805 -47.25 -14 1 96.81 307 ASN B C 1
ATOM 5598 O O . ASN B 1 307 ? 11.992 -47.094 -14.289 1 96.81 307 ASN B O 1
ATOM 5602 N N . ARG B 1 308 ? 9.906 -47.562 -14.836 1 96.88 308 ARG B N 1
ATOM 5603 C CA . ARG B 1 308 ? 10.25 -47.781 -16.234 1 96.88 308 ARG B CA 1
ATOM 5604 C C . ARG B 1 308 ? 10.742 -46.469 -16.859 1 96.88 308 ARG B C 1
ATOM 5606 O O . ARG B 1 308 ? 11.664 -46.469 -17.688 1 96.88 308 ARG B O 1
ATOM 5613 N N . LEU B 1 309 ? 10.094 -45.406 -16.5 1 97.62 309 LEU B N 1
ATOM 5614 C CA . LEU B 1 309 ? 10.516 -44.125 -17.016 1 97.62 309 LEU B CA 1
ATOM 5615 C C . LEU B 1 309 ? 11.969 -43.812 -16.641 1 97.62 309 LEU B C 1
ATOM 5617 O O . LEU B 1 309 ? 12.742 -43.312 -17.469 1 97.62 309 LEU B O 1
ATOM 5621 N N . LYS B 1 310 ? 12.32 -44.094 -15.43 1 97.44 310 LYS B N 1
ATOM 5622 C CA . LYS B 1 310 ? 13.688 -43.875 -14.961 1 97.44 310 LYS B CA 1
ATOM 5623 C C . LYS B 1 310 ? 14.688 -44.719 -15.758 1 97.44 310 LYS B C 1
ATOM 5625 O O . LYS B 1 310 ? 15.758 -44.219 -16.141 1 97.44 310 LYS B O 1
ATOM 5630 N N . GLU B 1 311 ? 14.297 -45.906 -16.047 1 96.38 311 GLU B N 1
ATOM 5631 C CA . GLU B 1 311 ? 15.141 -46.781 -16.828 1 96.38 311 GLU B CA 1
ATOM 5632 C C . GLU B 1 311 ? 15.273 -46.281 -18.266 1 96.38 311 GLU B C 1
ATOM 5634 O O . GLU B 1 311 ? 16.375 -46.25 -18.828 1 96.38 311 GLU B O 1
ATOM 5639 N N . ASP B 1 312 ? 14.141 -45.938 -18.828 1 96.12 312 ASP B N 1
ATOM 5640 C CA . ASP B 1 312 ? 14.133 -45.469 -20.203 1 96.12 312 ASP B CA 1
ATOM 5641 C C . ASP B 1 312 ? 14.953 -44.188 -20.344 1 96.12 312 ASP B C 1
ATOM 5643 O O . ASP B 1 312 ? 15.641 -43.969 -21.344 1 96.12 312 ASP B O 1
ATOM 5647 N N . PHE B 1 313 ? 14.875 -43.344 -19.344 1 97.31 313 PHE B N 1
ATOM 5648 C CA . PHE B 1 313 ? 15.641 -42.094 -19.359 1 97.31 313 PHE B CA 1
ATOM 5649 C C . PHE B 1 313 ? 17.141 -42.406 -19.391 1 97.31 313 PHE B C 1
ATOM 5651 O O . PHE B 1 313 ? 17.875 -41.75 -20.125 1 97.31 313 PHE B O 1
ATOM 5658 N N . TYR B 1 314 ? 17.531 -43.312 -18.609 1 96.75 314 TYR B N 1
ATOM 5659 C CA . TYR B 1 314 ? 18.938 -43.719 -18.609 1 96.75 314 TYR B CA 1
ATOM 5660 C C . TYR B 1 314 ? 19.359 -44.219 -19.969 1 96.75 314 TYR B C 1
ATOM 5662 O O . TYR B 1 314 ? 20.438 -43.875 -20.469 1 96.75 314 TYR B O 1
ATOM 5670 N N . LYS B 1 315 ? 18.562 -45 -20.594 1 95.56 315 LYS B N 1
ATOM 5671 C CA . LYS B 1 315 ? 18.875 -45.562 -21.906 1 95.56 315 LYS B CA 1
ATOM 5672 C C . LYS B 1 315 ? 19 -44.5 -22.969 1 95.56 315 LYS B C 1
ATOM 5674 O O . LYS B 1 315 ? 19.828 -44.594 -23.875 1 95.56 315 LYS B O 1
ATOM 5679 N N . VAL B 1 316 ? 18.188 -43.5 -22.781 1 96.12 316 VAL B N 1
ATOM 5680 C CA . VAL B 1 316 ? 18.109 -42.469 -23.812 1 96.12 316 VAL B CA 1
ATOM 5681 C C . VAL B 1 316 ? 19.203 -41.438 -23.578 1 96.12 316 VAL B C 1
ATOM 5683 O O . VAL B 1 316 ? 19.812 -40.938 -24.547 1 96.12 316 VAL B O 1
ATOM 5686 N N . SER B 1 317 ? 19.469 -41.094 -22.344 1 96.19 317 SER B N 1
ATOM 5687 C CA . SER B 1 317 ? 20.297 -39.938 -22.062 1 96.19 317 SER B CA 1
ATOM 5688 C C . SER B 1 317 ? 21.656 -40.344 -21.484 1 96.19 317 SER B C 1
ATOM 5690 O O . SER B 1 317 ? 22.578 -39.562 -21.422 1 96.19 317 SER B O 1
ATOM 5692 N N . ASN B 1 318 ? 21.766 -41.562 -21.031 1 95.81 318 ASN B N 1
ATOM 5693 C CA . ASN B 1 318 ? 22.938 -42.094 -20.344 1 95.81 318 ASN B CA 1
ATOM 5694 C C . ASN B 1 318 ? 23.188 -41.344 -19.031 1 95.81 318 ASN B C 1
ATOM 5696 O O . ASN B 1 318 ? 24.344 -41.156 -18.641 1 95.81 318 ASN B O 1
ATOM 5700 N N . GLU B 1 319 ? 22.203 -40.844 -18.453 1 96.69 319 GLU B N 1
ATOM 5701 C CA . GLU B 1 319 ? 22.234 -40.188 -17.156 1 96.69 319 GLU B CA 1
ATOM 5702 C C . GLU B 1 319 ? 21.094 -40.656 -16.266 1 96.69 319 GLU B C 1
ATOM 5704 O O . GLU B 1 319 ? 20.031 -41.062 -16.75 1 96.69 319 GLU B O 1
ATOM 5709 N N . GLU B 1 320 ? 21.359 -40.656 -14.969 1 97.25 320 GLU B N 1
ATOM 5710 C CA . GLU B 1 320 ? 20.281 -40.969 -14.031 1 97.25 320 GLU B CA 1
ATOM 5711 C C . GLU B 1 320 ? 19.266 -39.812 -13.953 1 97.25 320 GLU B C 1
ATOM 5713 O O . GLU B 1 320 ? 19.641 -38.656 -13.961 1 97.25 320 GLU B O 1
ATOM 5718 N N . MET B 1 321 ? 18.078 -40.219 -13.898 1 97.31 321 MET B N 1
ATOM 5719 C CA . MET B 1 321 ? 17.016 -39.219 -13.789 1 97.31 321 MET B CA 1
ATOM 5720 C C . MET B 1 321 ? 17.031 -38.562 -12.414 1 97.31 321 MET B C 1
ATOM 5722 O O . MET B 1 321 ? 17.031 -39.25 -11.391 1 97.31 321 MET B O 1
ATOM 5726 N N . LYS B 1 322 ? 17.047 -37.219 -12.352 1 97.44 322 LYS B N 1
ATOM 5727 C CA . LYS B 1 322 ? 16.984 -36.469 -11.094 1 97.44 322 LYS B CA 1
ATOM 5728 C C . LYS B 1 322 ? 15.539 -36.344 -10.609 1 97.44 322 LYS B C 1
ATOM 5730 O O . LYS B 1 322 ? 14.602 -36.5 -11.391 1 97.44 322 LYS B O 1
ATOM 5735 N N . SER B 1 323 ? 15.391 -36.281 -9.312 1 95.69 323 SER B N 1
ATOM 5736 C CA . SER B 1 323 ? 14.102 -35.969 -8.695 1 95.69 323 SER B CA 1
ATOM 5737 C C . SER B 1 323 ? 14.094 -34.562 -8.102 1 95.69 323 SER B C 1
ATOM 5739 O O . SER B 1 323 ? 15.016 -34.188 -7.387 1 95.69 323 SER B O 1
ATOM 5741 N N . ASN B 1 324 ? 13.102 -33.812 -8.461 1 94.12 324 ASN B N 1
ATOM 5742 C CA . ASN B 1 324 ? 12.969 -32.438 -7.961 1 94.12 324 ASN B CA 1
ATOM 5743 C C . ASN B 1 324 ? 11.594 -32.219 -7.344 1 94.12 324 ASN B C 1
ATOM 5745 O O . ASN B 1 324 ? 10.719 -33.094 -7.406 1 94.12 324 ASN B O 1
ATOM 5749 N N . LEU B 1 325 ? 11.516 -31.109 -6.625 1 93.62 325 LEU B N 1
ATOM 5750 C CA . LEU B 1 325 ? 10.25 -30.688 -6.043 1 93.62 325 LEU B CA 1
ATOM 5751 C C . LEU B 1 325 ? 9.648 -29.531 -6.844 1 93.62 325 LEU B C 1
ATOM 5753 O O . LEU B 1 325 ? 10.375 -28.781 -7.5 1 93.62 325 LEU B O 1
ATOM 5757 N N . PHE B 1 326 ? 8.398 -29.516 -6.859 1 93.62 326 PHE B N 1
ATOM 5758 C CA . PHE B 1 326 ? 7.699 -28.422 -7.512 1 93.62 326 PHE B CA 1
ATOM 5759 C C . PHE B 1 326 ? 7.121 -27.453 -6.48 1 93.62 326 PHE B C 1
ATOM 5761 O O . PHE B 1 326 ? 6.32 -27.844 -5.633 1 93.62 326 PHE B O 1
ATOM 5768 N N . PHE B 1 327 ? 7.488 -26.203 -6.559 1 91.25 327 PHE B N 1
ATOM 5769 C CA . PHE B 1 327 ? 7.152 -25.25 -5.512 1 91.25 327 PHE B CA 1
ATOM 5770 C C . PHE B 1 327 ? 6 -24.359 -5.941 1 91.25 327 PHE B C 1
ATOM 5772 O O . PHE B 1 327 ? 5.52 -23.531 -5.16 1 91.25 327 PHE B O 1
ATOM 5779 N N . GLY B 1 328 ? 5.582 -24.5 -7.113 1 86.69 328 GLY B N 1
ATOM 5780 C CA . GLY B 1 328 ? 4.43 -23.766 -7.629 1 86.69 328 GLY B CA 1
ATOM 5781 C C . GLY B 1 328 ? 3.246 -24.672 -7.934 1 86.69 328 GLY B C 1
ATOM 5782 O O . GLY B 1 328 ? 3.295 -25.875 -7.68 1 86.69 328 GLY B O 1
ATOM 5783 N N . GLY B 1 329 ? 2.172 -24 -8.32 1 88 329 GLY B N 1
ATOM 5784 C CA . GLY B 1 329 ? 1.02 -24.766 -8.773 1 88 329 GLY B CA 1
ATOM 5785 C C . GLY B 1 329 ? 1.118 -25.203 -10.219 1 88 329 GLY B C 1
ATOM 5786 O O . GLY B 1 329 ? 1.774 -24.531 -11.031 1 88 329 GLY B O 1
ATOM 5787 N N . SER B 1 330 ? 0.605 -26.328 -10.484 1 93.69 330 SER B N 1
ATOM 5788 C CA . SER B 1 330 ? 0.487 -26.844 -11.844 1 93.69 330 SER B CA 1
ATOM 5789 C C . SER B 1 330 ? -0.799 -27.641 -12.023 1 93.69 330 SER B C 1
ATOM 5791 O O . SER B 1 330 ? -1.524 -27.875 -11.055 1 93.69 330 SER B O 1
ATOM 5793 N N . ASP B 1 331 ? -1.021 -27.984 -13.25 1 97.19 331 ASP B N 1
ATOM 5794 C CA . ASP B 1 331 ? -2.23 -28.75 -13.539 1 97.19 331 ASP B CA 1
ATOM 5795 C C . ASP B 1 331 ? -2.166 -30.141 -12.922 1 97.19 331 ASP B C 1
ATOM 5797 O O . ASP B 1 331 ? -3.184 -30.844 -12.828 1 97.19 331 ASP B O 1
ATOM 5801 N N . ALA B 1 332 ? -1.026 -30.594 -12.516 1 97.81 332 ALA B N 1
ATOM 5802 C CA . ALA B 1 332 ? -0.884 -31.891 -11.844 1 97.81 332 ALA B CA 1
ATOM 5803 C C . ALA B 1 332 ? -1.756 -31.953 -10.594 1 97.81 332 ALA B C 1
ATOM 5805 O O . ALA B 1 332 ? -2.354 -33 -10.305 1 97.81 332 ALA B O 1
ATOM 5806 N N . GLY B 1 333 ? -1.83 -30.891 -9.969 1 96.81 333 GLY B N 1
ATOM 5807 C CA . GLY B 1 333 ? -2.621 -30.844 -8.75 1 96.81 333 GLY B CA 1
ATOM 5808 C C . GLY B 1 333 ? -4.09 -31.141 -8.977 1 96.81 333 GLY B C 1
ATOM 5809 O O . GLY B 1 333 ? -4.758 -31.719 -8.117 1 96.81 333 GLY B O 1
ATOM 5810 N N . HIS B 1 334 ? -4.59 -30.766 -10.094 1 97.12 334 HIS B N 1
ATOM 5811 C CA . HIS B 1 334 ? -5.992 -31 -10.414 1 97.12 334 HIS B CA 1
ATOM 5812 C C . HIS B 1 334 ? -6.27 -32.5 -10.609 1 97.12 334 HIS B C 1
ATOM 5814 O O . HIS B 1 334 ? -7.301 -33 -10.156 1 97.12 334 HIS B O 1
ATOM 5820 N N . TYR B 1 335 ? -5.355 -33.188 -11.242 1 98 335 TYR B N 1
ATOM 5821 C CA . TYR B 1 335 ? -5.5 -34.625 -11.414 1 98 335 TYR B CA 1
ATOM 5822 C C . TYR B 1 335 ? -5.484 -35.344 -10.07 1 98 335 TYR B C 1
ATOM 5824 O O . TYR B 1 335 ? -6.305 -36.219 -9.82 1 98 335 TYR B O 1
ATOM 5832 N N . ALA B 1 336 ? -4.602 -34.906 -9.297 1 97.19 336 ALA B N 1
ATOM 5833 C CA . ALA B 1 336 ? -4.406 -35.562 -8 1 97.19 336 ALA B CA 1
ATOM 5834 C C . ALA B 1 336 ? -5.582 -35.281 -7.066 1 97.19 336 ALA B C 1
ATOM 5836 O O . ALA B 1 336 ? -6.215 -36.219 -6.566 1 97.19 336 ALA B O 1
ATOM 5837 N N . ALA B 1 337 ? -5.922 -34.062 -6.922 1 95.06 337 ALA B N 1
ATOM 5838 C CA . ALA B 1 337 ? -6.848 -33.656 -5.875 1 95.06 337 ALA B CA 1
ATOM 5839 C C . ALA B 1 337 ? -8.297 -33.875 -6.297 1 95.06 337 ALA B C 1
ATOM 5841 O O . ALA B 1 337 ? -9.156 -34.188 -5.457 1 95.06 337 ALA B O 1
ATOM 5842 N N . LYS B 1 338 ? -8.562 -33.781 -7.57 1 95.69 338 LYS B N 1
ATOM 5843 C CA . LYS B 1 338 ? -9.961 -33.781 -7.992 1 95.69 338 LYS B CA 1
ATOM 5844 C C . LYS B 1 338 ? -10.32 -35.094 -8.688 1 95.69 338 LYS B C 1
ATOM 5846 O O . LYS B 1 338 ? -11.484 -35.5 -8.711 1 95.69 338 LYS B O 1
ATOM 5851 N N . LEU B 1 339 ? -9.312 -35.781 -9.234 1 97.25 339 LEU B N 1
ATOM 5852 C CA . LEU B 1 339 ? -9.609 -37 -9.984 1 97.25 339 LEU B CA 1
ATOM 5853 C C . LEU B 1 339 ? -8.977 -38.219 -9.32 1 97.25 339 LEU B C 1
ATOM 5855 O O . LEU B 1 339 ? -9.094 -39.344 -9.828 1 97.25 339 LEU B O 1
ATOM 5859 N N . ASN B 1 340 ? -8.336 -38 -8.195 1 97.25 340 ASN B N 1
ATOM 5860 C CA . ASN B 1 340 ? -7.676 -39.062 -7.477 1 97.25 340 ASN B CA 1
ATOM 5861 C C . ASN B 1 340 ? -6.781 -39.906 -8.391 1 97.25 340 ASN B C 1
ATOM 5863 O O . ASN B 1 340 ? -6.836 -41.125 -8.375 1 97.25 340 ASN B O 1
ATOM 5867 N N . THR B 1 341 ? -6.07 -39.219 -9.234 1 98.12 341 THR B N 1
ATOM 5868 C CA . THR B 1 341 ? -5.219 -39.812 -10.25 1 98.12 341 THR B CA 1
ATOM 5869 C C . THR B 1 341 ? -3.748 -39.719 -9.852 1 98.12 341 THR B C 1
ATOM 5871 O O . THR B 1 341 ? -3.26 -38.656 -9.516 1 98.12 341 THR B O 1
ATOM 5874 N N . PRO B 1 342 ? -3.016 -40.906 -9.82 1 98.44 342 PRO B N 1
ATOM 5875 C CA . PRO B 1 342 ? -1.562 -40.781 -9.711 1 98.44 342 PRO B CA 1
ATOM 5876 C C . PRO B 1 342 ? -0.973 -39.906 -10.812 1 98.44 342 PRO B C 1
ATOM 5878 O O . PRO B 1 342 ? -1.338 -40.031 -11.984 1 98.44 342 PRO B O 1
ATOM 5881 N N . VAL B 1 343 ? -0.109 -38.969 -10.375 1 98.38 343 VAL B N 1
ATOM 5882 C CA . VAL B 1 343 ? 0.401 -38 -11.352 1 98.38 343 VAL B CA 1
ATOM 5883 C C . VAL B 1 343 ? 1.861 -37.688 -11.047 1 98.38 343 VAL B C 1
ATOM 5885 O O . VAL B 1 343 ? 2.268 -37.656 -9.883 1 98.38 343 VAL B O 1
ATOM 5888 N N . PHE B 1 344 ? 2.664 -37.5 -12.047 1 98.31 344 PHE B N 1
ATOM 5889 C CA . PHE B 1 344 ? 3.99 -36.906 -11.906 1 98.31 344 PHE B CA 1
ATOM 5890 C C . PHE B 1 344 ? 4.227 -35.875 -12.977 1 98.31 344 PHE B C 1
ATOM 5892 O O . PHE B 1 344 ? 3.52 -35.844 -13.984 1 98.31 344 PHE B O 1
ATOM 5899 N N . ILE B 1 345 ? 5.102 -34.969 -12.688 1 98.5 345 ILE B N 1
ATOM 5900 C CA . ILE B 1 345 ? 5.539 -33.969 -13.656 1 98.5 345 ILE B CA 1
ATOM 5901 C C . ILE B 1 345 ? 6.875 -34.375 -14.266 1 98.5 345 ILE B C 1
ATOM 5903 O O . ILE B 1 345 ? 7.762 -34.875 -13.555 1 98.5 345 ILE B O 1
ATOM 5907 N N . PHE B 1 346 ? 6.93 -34.281 -15.523 1 98.44 346 PHE B N 1
ATOM 5908 C CA . PHE B 1 346 ? 8.109 -34.625 -16.312 1 98.44 346 PHE B CA 1
ATOM 5909 C C . PHE B 1 346 ? 8.078 -33.906 -17.656 1 98.44 346 PHE B C 1
ATOM 5911 O O . PHE B 1 346 ? 7.203 -34.156 -18.484 1 98.44 346 PHE B O 1
ATOM 5918 N N . GLY B 1 347 ? 9.07 -32.938 -17.797 1 98.25 347 GLY B N 1
ATOM 5919 C CA . GLY B 1 347 ? 9.07 -32.219 -19.062 1 98.25 347 GLY B CA 1
ATOM 5920 C C . GLY B 1 347 ? 10.383 -31.5 -19.344 1 98.25 347 GLY B C 1
ATOM 5921 O O . GLY B 1 347 ? 11.203 -31.312 -18.438 1 98.25 347 GLY B O 1
ATOM 5922 N N . PRO B 1 348 ? 10.633 -31.188 -20.578 1 98.31 348 PRO B N 1
ATOM 5923 C CA . PRO B 1 348 ? 11.836 -30.453 -20.969 1 98.31 348 PRO B CA 1
ATOM 5924 C C . PRO B 1 348 ? 11.773 -28.969 -20.578 1 98.31 348 PRO B C 1
ATOM 5926 O O . PRO B 1 348 ? 10.688 -28.422 -20.391 1 98.31 348 PRO B O 1
ATOM 5929 N N . GLY B 1 349 ? 12.953 -28.406 -20.5 1 97.06 349 GLY B N 1
ATOM 5930 C CA . GLY B 1 349 ? 13.039 -27 -20.141 1 97.06 349 GLY B CA 1
ATOM 5931 C C . GLY B 1 349 ? 13.242 -26.766 -18.656 1 97.06 349 GLY B C 1
ATOM 5932 O O . GLY B 1 349 ? 13.195 -27.719 -17.875 1 97.06 349 GLY B O 1
ATOM 5933 N N . SER B 1 350 ? 13.555 -25.516 -18.328 1 94.56 350 SER B N 1
ATOM 5934 C CA . SER B 1 350 ? 13.859 -25.141 -16.953 1 94.56 350 SER B CA 1
ATOM 5935 C C . SER B 1 350 ? 12.883 -24.094 -16.438 1 94.56 350 SER B C 1
ATOM 5937 O O . SER B 1 350 ? 12.547 -23.141 -17.156 1 94.56 350 SER B O 1
ATOM 5939 N N . LEU B 1 351 ? 12.5 -24.312 -15.234 1 89 351 LEU B N 1
ATOM 5940 C CA . LEU B 1 351 ? 11.633 -23.312 -14.609 1 89 351 LEU B CA 1
ATOM 5941 C C . LEU B 1 351 ? 12.367 -22 -14.43 1 89 351 LEU B C 1
ATOM 5943 O O . LEU B 1 351 ? 11.734 -20.938 -14.312 1 89 351 LEU B O 1
ATOM 5947 N N . LYS B 1 352 ? 13.664 -22.016 -14.422 1 85.5 352 LYS B N 1
ATOM 5948 C CA . LYS B 1 352 ? 14.469 -20.812 -14.289 1 85.5 352 LYS B CA 1
ATOM 5949 C C . LYS B 1 352 ? 14.289 -19.891 -15.492 1 85.5 352 LYS B C 1
ATOM 5951 O O . LYS B 1 352 ? 14.555 -18.688 -15.406 1 85.5 352 LYS B O 1
ATOM 5956 N N . GLN B 1 353 ? 13.875 -20.484 -16.547 1 87.38 353 GLN B N 1
ATOM 5957 C CA . GLN B 1 353 ? 13.68 -19.75 -17.797 1 87.38 353 GLN B CA 1
ATOM 5958 C C . GLN B 1 353 ? 12.266 -19.188 -17.891 1 87.38 353 GLN B C 1
ATOM 5960 O O . GLN B 1 353 ? 11.984 -18.328 -18.719 1 87.38 353 GLN B O 1
ATOM 5965 N N . ALA B 1 354 ? 11.43 -19.609 -17 1 83.38 354 ALA B N 1
ATOM 5966 C CA . ALA B 1 354 ? 10.016 -19.266 -17.125 1 83.38 354 ALA B CA 1
ATOM 5967 C C . ALA B 1 354 ? 9.75 -17.828 -16.672 1 83.38 354 ALA B C 1
ATOM 5969 O O . ALA B 1 354 ? 10.461 -17.297 -15.82 1 83.38 354 ALA B O 1
ATOM 5970 N N . HIS B 1 355 ? 8.828 -17.188 -17.281 1 79.56 355 HIS B N 1
ATOM 5971 C CA . HIS B 1 355 ? 8.266 -15.906 -16.875 1 79.56 355 HIS B CA 1
ATOM 5972 C C . HIS B 1 355 ? 9.32 -14.797 -16.922 1 79.56 355 HIS B C 1
ATOM 5974 O O . HIS B 1 355 ? 9.406 -13.969 -16.016 1 79.56 355 HIS B O 1
ATOM 5980 N N . GLN B 1 356 ? 10.211 -14.898 -17.891 1 85.19 356 GLN B N 1
ATOM 5981 C CA . GLN B 1 356 ? 11.227 -13.867 -18.062 1 85.19 356 GLN B CA 1
ATOM 5982 C C . GLN B 1 356 ? 11.586 -13.688 -19.531 1 85.19 356 GLN B C 1
ATOM 5984 O O . GLN B 1 356 ? 11.375 -14.594 -20.344 1 85.19 356 GLN B O 1
ATOM 5989 N N . PRO B 1 357 ? 12.102 -12.5 -19.828 1 92.06 357 PRO B N 1
ATOM 5990 C CA . PRO B 1 357 ? 12.547 -12.297 -21.219 1 92.06 357 PRO B CA 1
ATOM 5991 C C . PRO B 1 357 ? 13.711 -13.203 -21.594 1 92.06 357 PRO B C 1
ATOM 5993 O O . PRO B 1 357 ? 14.406 -13.727 -20.719 1 92.06 357 PRO B O 1
ATOM 5996 N N . ASN B 1 358 ? 13.797 -13.422 -22.859 1 96.5 358 ASN B N 1
ATOM 5997 C CA . ASN B 1 358 ? 14.875 -14.219 -23.438 1 96.5 358 ASN B CA 1
ATOM 5998 C C . ASN B 1 358 ? 14.789 -15.68 -23.016 1 96.5 358 ASN B C 1
ATOM 6000 O O . ASN B 1 358 ? 15.812 -16.312 -22.75 1 96.5 358 ASN B O 1
ATOM 6004 N N . GLU B 1 359 ? 13.555 -16.078 -22.844 1 96.44 359 GLU B N 1
ATOM 6005 C CA . GLU B 1 359 ? 13.289 -17.484 -22.562 1 96.44 359 GLU B CA 1
ATOM 6006 C C . GLU B 1 359 ? 13.828 -18.375 -23.672 1 96.44 359 GLU B C 1
ATOM 6008 O O . GLU B 1 359 ? 13.742 -18.031 -24.859 1 96.44 359 GLU B O 1
ATOM 6013 N N . TRP B 1 360 ? 14.414 -19.531 -23.281 1 97.75 360 TRP B N 1
ATOM 6014 C CA . TRP B 1 360 ? 14.93 -20.469 -24.25 1 97.75 360 TRP B CA 1
ATOM 6015 C C . TRP B 1 360 ? 14.836 -21.906 -23.734 1 97.75 360 TRP B C 1
ATOM 6017 O O . TRP B 1 360 ? 14.586 -22.125 -22.547 1 97.75 360 TRP B O 1
ATOM 6027 N N . ILE B 1 361 ? 14.906 -22.875 -24.609 1 98.25 361 ILE B N 1
ATOM 6028 C CA . ILE B 1 361 ? 14.922 -24.297 -24.25 1 98.25 361 ILE B CA 1
ATOM 6029 C C . ILE B 1 361 ? 15.992 -25.016 -25.062 1 98.25 361 ILE B C 1
ATOM 6031 O O . ILE B 1 361 ? 16.281 -24.641 -26.203 1 98.25 361 ILE B O 1
ATOM 6035 N N . ASN B 1 362 ? 16.609 -25.984 -24.422 1 98 362 ASN B N 1
ATOM 6036 C CA . ASN B 1 362 ? 17.531 -26.859 -25.141 1 98 362 ASN B CA 1
ATOM 6037 C C . ASN B 1 362 ? 16.797 -27.875 -25.984 1 98 362 ASN B C 1
ATOM 6039 O O . ASN B 1 362 ? 16.031 -28.688 -25.469 1 98 362 ASN B O 1
ATOM 6043 N N . LEU B 1 363 ? 17.094 -27.891 -27.25 1 98.12 363 LEU B N 1
ATOM 6044 C CA . LEU B 1 363 ? 16.391 -28.75 -28.188 1 98.12 363 LEU B CA 1
ATOM 6045 C C . LEU B 1 363 ? 16.641 -30.219 -27.875 1 98.12 363 LEU B C 1
ATOM 6047 O O . LEU B 1 363 ? 15.773 -31.078 -28.078 1 98.12 363 LEU B O 1
ATOM 6051 N N . ASP B 1 364 ? 17.75 -30.438 -27.359 1 97.38 364 ASP B N 1
ATOM 6052 C CA . ASP B 1 364 ? 18.094 -31.812 -27 1 97.38 364 ASP B CA 1
ATOM 6053 C C . ASP B 1 364 ? 17.203 -32.344 -25.875 1 97.38 364 ASP B C 1
ATOM 6055 O O . ASP B 1 364 ? 16.891 -33.531 -25.812 1 97.38 364 ASP B O 1
ATOM 6059 N N . GLU B 1 365 ? 16.859 -31.484 -25 1 97.88 365 GLU B N 1
ATOM 6060 C CA . GLU B 1 365 ? 15.961 -31.875 -23.922 1 97.88 365 GLU B CA 1
ATOM 6061 C C . GLU B 1 365 ? 14.586 -32.281 -24.453 1 97.88 365 GLU B C 1
ATOM 6063 O O . GLU B 1 365 ? 13.969 -33.219 -23.953 1 97.88 365 GLU B O 1
ATOM 6068 N N . VAL B 1 366 ? 14.148 -31.578 -25.453 1 98.5 366 VAL B N 1
ATOM 6069 C CA . VAL B 1 366 ? 12.859 -31.875 -26.062 1 98.5 366 VAL B CA 1
ATOM 6070 C C . VAL B 1 366 ? 12.914 -33.25 -26.719 1 98.5 366 VAL B C 1
ATOM 6072 O O . VAL B 1 366 ? 11.984 -34.062 -26.562 1 98.5 366 VAL B O 1
ATOM 6075 N N . LYS B 1 367 ? 13.992 -33.469 -27.375 1 98.19 367 LYS B N 1
ATOM 6076 C CA . LYS B 1 367 ? 14.188 -34.781 -28.016 1 98.19 367 LYS B CA 1
ATOM 6077 C C . LYS B 1 367 ? 14.188 -35.906 -26.984 1 98.19 367 LYS B C 1
ATOM 6079 O O . LYS B 1 367 ? 13.516 -36.906 -27.172 1 98.19 367 LYS B O 1
ATOM 6084 N N . THR B 1 368 ? 14.93 -35.656 -26 1 98.31 368 THR B N 1
ATOM 6085 C CA . THR B 1 368 ? 15.039 -36.688 -24.938 1 98.31 368 THR B CA 1
ATOM 6086 C C . THR B 1 368 ? 13.68 -36.938 -24.312 1 98.31 368 THR B C 1
ATOM 6088 O O . THR B 1 368 ? 13.32 -38.125 -24.078 1 98.31 368 THR B O 1
ATOM 6091 N N . HIS B 1 369 ? 12.969 -35.938 -24.031 1 98.62 369 HIS B N 1
ATOM 6092 C CA . HIS B 1 369 ? 11.641 -36.094 -23.453 1 98.62 369 HIS B CA 1
ATOM 6093 C C . HIS B 1 369 ? 10.719 -36.906 -24.344 1 98.62 369 HIS B C 1
ATOM 6095 O O . HIS B 1 369 ? 10.07 -37.844 -23.875 1 98.62 369 HIS B O 1
ATOM 6101 N N . PHE B 1 370 ? 10.742 -36.594 -25.625 1 98.25 370 PHE B N 1
ATOM 6102 C CA . PHE B 1 370 ? 9.938 -37.344 -26.594 1 98.25 370 PHE B CA 1
ATOM 6103 C C . PHE B 1 370 ? 10.32 -38.812 -26.609 1 98.25 370 PHE B C 1
ATOM 6105 O O . PHE B 1 370 ? 9.453 -39.688 -26.562 1 98.25 370 PHE B O 1
ATOM 6112 N N . GLU B 1 371 ? 11.562 -39.031 -26.641 1 98.25 371 GLU B N 1
ATOM 6113 C CA . GLU B 1 371 ? 12.039 -40.406 -26.719 1 98.25 371 GLU B CA 1
ATOM 6114 C C . GLU B 1 371 ? 11.633 -41.219 -25.484 1 98.25 371 GLU B C 1
ATOM 6116 O O . GLU B 1 371 ? 11.297 -42.375 -25.594 1 98.25 371 GLU B O 1
ATOM 6121 N N . CYS B 1 372 ? 11.688 -40.562 -24.406 1 98.12 372 CYS B N 1
ATOM 6122 C CA . CYS B 1 372 ? 11.289 -41.219 -23.172 1 98.12 372 CYS B CA 1
ATOM 6123 C C . CYS B 1 372 ? 9.797 -41.531 -23.188 1 98.12 372 CYS B C 1
ATOM 6125 O O . CYS B 1 372 ? 9.391 -42.656 -22.812 1 98.12 372 CYS B O 1
ATOM 6127 N N . LEU B 1 373 ? 9 -40.594 -23.594 1 97.69 373 LEU B N 1
ATOM 6128 C CA . LEU B 1 373 ? 7.562 -40.844 -23.688 1 97.69 373 LEU B CA 1
ATOM 6129 C C . LEU B 1 373 ? 7.254 -41.969 -24.672 1 97.69 373 LEU B C 1
ATOM 6131 O O . LEU B 1 373 ? 6.406 -42.812 -24.406 1 97.69 373 LEU B O 1
ATOM 6135 N N . LYS B 1 374 ? 7.934 -41.875 -25.781 1 97.44 374 LYS B N 1
ATOM 6136 C CA . LYS B 1 374 ? 7.758 -42.906 -26.812 1 97.44 374 LYS B CA 1
ATOM 6137 C C . LYS B 1 374 ? 8.039 -44.312 -26.266 1 97.44 374 LYS B C 1
ATOM 6139 O O . LYS B 1 374 ? 7.234 -45.219 -26.422 1 97.44 374 LYS B O 1
ATOM 6144 N N . LYS B 1 375 ? 9.125 -44.406 -25.594 1 96.44 375 LYS B N 1
ATOM 6145 C CA . LYS B 1 375 ? 9.5 -45.719 -25.031 1 96.44 375 LYS B CA 1
ATOM 6146 C C . LYS B 1 375 ? 8.516 -46.156 -23.953 1 96.44 375 LYS B C 1
ATOM 6148 O O . LYS B 1 375 ? 8.102 -47.312 -23.922 1 96.44 375 LYS B O 1
ATOM 6153 N N . LEU B 1 376 ? 8.148 -45.312 -23.141 1 95.81 376 LEU B N 1
ATOM 6154 C CA . LEU B 1 376 ? 7.285 -45.594 -22 1 95.81 376 LEU B CA 1
ATOM 6155 C C . LEU B 1 376 ? 5.898 -46.031 -22.469 1 95.81 376 LEU B C 1
ATOM 6157 O O . LEU B 1 376 ? 5.312 -46.938 -21.891 1 95.81 376 LEU B O 1
ATOM 6161 N N . LEU B 1 377 ? 5.422 -45.375 -23.516 1 95.31 377 LEU B N 1
ATOM 6162 C CA . LEU B 1 377 ? 4.004 -45.5 -23.812 1 95.31 377 LEU B CA 1
ATOM 6163 C C . LEU B 1 377 ? 3.791 -46.406 -25.016 1 95.31 377 LEU B C 1
ATOM 6165 O O . LEU B 1 377 ? 2.688 -46.938 -25.234 1 95.31 377 LEU B O 1
ATOM 6169 N N . LEU B 1 378 ? 4.844 -46.625 -25.828 1 94.62 378 LEU B N 1
ATOM 6170 C CA . LEU B 1 378 ? 4.613 -47.344 -27.094 1 94.62 378 LEU B CA 1
ATOM 6171 C C . LEU B 1 378 ? 5.449 -48.625 -27.156 1 94.62 378 LEU B C 1
ATOM 6173 O O . LEU B 1 378 ? 5.172 -49.5 -27.969 1 94.62 378 LEU B O 1
ATOM 6177 N N . GLU B 1 379 ? 6.461 -48.656 -26.328 1 89.31 379 GLU B N 1
ATOM 6178 C CA . GLU B 1 379 ? 7.355 -49.812 -26.438 1 89.31 379 GLU B CA 1
ATOM 6179 C C . GLU B 1 379 ? 7.207 -50.75 -25.234 1 89.31 379 GLU B C 1
ATOM 6181 O O . GLU B 1 379 ? 6.797 -50.312 -24.156 1 89.31 379 GLU B O 1
ATOM 6186 N N . ASP B 1 380 ? 7.391 -52.062 -25.516 1 77.88 380 ASP B N 1
ATOM 6187 C CA . ASP B 1 380 ? 7.359 -53.062 -24.438 1 77.88 380 ASP B CA 1
ATOM 6188 C C . ASP B 1 380 ? 8.648 -53.031 -23.625 1 77.88 380 ASP B C 1
ATOM 6190 O O . ASP B 1 380 ? 9.664 -52.5 -24.078 1 77.88 380 ASP B O 1
ATOM 6194 N N . GLU B 1 381 ? 8.5 -53.438 -22.406 1 65.75 381 GLU B N 1
ATOM 6195 C CA . GLU B 1 381 ? 9.648 -53.438 -21.5 1 65.75 381 GLU B CA 1
ATOM 6196 C C . GLU B 1 381 ? 10.867 -54.062 -22.172 1 65.75 381 GLU B C 1
ATOM 6198 O O . GLU B 1 381 ? 12 -53.625 -21.922 1 65.75 381 GLU B O 1
ATOM 6203 N N . ASN B 1 382 ? 10.648 -55.094 -22.953 1 56.56 382 ASN B N 1
ATOM 6204 C CA . ASN B 1 382 ? 11.758 -55.844 -23.516 1 56.56 382 ASN B CA 1
ATOM 6205 C C . ASN B 1 382 ? 12.312 -55.188 -24.781 1 56.56 382 ASN B C 1
ATOM 6207 O O . ASN B 1 382 ? 13.258 -55.688 -25.391 1 56.56 382 ASN B O 1
ATOM 6211 N N . ASP B 1 383 ? 11.766 -54.125 -25.156 1 50.19 383 ASP B N 1
ATOM 6212 C CA . ASP B 1 383 ? 12.289 -53.438 -26.344 1 50.19 383 ASP B CA 1
ATOM 6213 C C . ASP B 1 383 ? 13.336 -52.406 -25.969 1 50.19 383 ASP B C 1
ATOM 6215 O O . ASP B 1 383 ? 13.227 -51.75 -24.922 1 50.19 383 ASP B O 1
#

Sequence (766 aa):
MYKQILKEIVQIDSQNPGGDSEKMIQYIRQCAERFNFSYEIIRPNSKKSNIIVKIDGINRKRIVINGHVDTKPYGSLDDWIYNPLEAKEIGEKLFGVGSSDMKGGVASMLTLLFYIGENNIKPKWDLEFHFVDDEENNSGYGMRYLIDHNKLAKHYDLAIVCEPTENSIVLNSLGNTWKRISIKGKQAHAGHYFEGISANEVLVKVLRELKDKTDLLKFYDDVFPYFPNVNIGIIKGGNHPGTVNYKSEAVIDIRVSQEEDKELILNILKELLNRTNVSYEIENYLPSMYSWKYNNLKTDFSELLVNRLKEDFYKVSNEEMKSNLFFGGSDAGHYAAKLNTPVFIFGPGSLKQAHQPNEWINLDEVKTHFECLKKLLLEDENDMYKQILKEIVQIDSQNPGGDSEKMIQYIRQCAERFNFSYEIIRPNSKKSNIIVKIDGINRKRIVINGHVDTKPYGSLDDWIYNPLEAKEIGEKLFGVGSSDMKGGVASMLTLLFYIGENNIKPKWDLEFHFVDDEENNSGYGMRYLIDHNKLAKHYDLAIVCEPTENSIVLNSLGNTWKRISIKGKQAHAGHYFEGISANEVLVKVLRELKDKTDLLKFYDDVFPYFPNVNIGIIKGGNHPGTVNYKSEAVIDIRVSQEEDKELILNILKELLNRTNVSYEIENYLPSMYSWKYNNLKTDFSELLVNRLKEDFYKVSNEEMKSNLFFGGSDAGHYAAKLNTPVFIFGPGSLKQAHQPNEWINLDEVKTHFECLKKLLLEDEND

Secondary structure (DSSP, 8-state):
-HHHHHHHHHTS--BTTTS-THHHHHHHHHHHHHTT-EEEEE-SSSS--EEEEEE--SEEEEEEEEEE--B-----GGG-SS-TTT-EEETTEEESTTIIIIIHHHHHHHHHHHHHHHTT---SEEEEEEEES-GGGTTTTTHHHHHHTT-S-S--SEEEE---STT-EEEEE-EEEEEEEEEE-B-EEGGGGGGSB-HHHHHHHHHHHHHHHHHTTGGG-SSSTT-SEEEEEEEEE-S-TTEE-SEEEEEEEEEESSTHHHHHHHHHHHHHHHTSSSEEEEEEEEEEE--EEGGGT--HHHHHHHHHHHHHHHHHHSSPPPEEEE-S--THHHHHHHH---EEE--SS-GGGTTSTT-EEEHHHHHHHHHHHHHHHHS-TT-/-HHHHHHHHHTS--BTTTS-THHHHHHHHHHHHHTT-EEEEE-SSSS--EEEEEE--SEEEEEEEEEE--B-----GGG-SS-TTT-EEETTEEESTTIIIIIHHHHHHHHHHHHHHHTT---SEEEEEEEES-GGGTTTTTHHHHHHTT-S-S--SEEEE---STT-EEEEE-EEEEEEEEEE-B-EEGGGGGGSB-HHHHHHHHHHHHHHHHHTTGGG-SSSTT-SEEEEEEEEE-S-TTEE-SEEEEEEEEEESSTHHHHHHHHHHHHHHHTSSSEEEEEEEEEEE--EEGGGT--HHHHHHHHHHHHHHHHHHSSPPPEEEE-S--THHHHHHHH---EEE--SS-GGGTTSTT-EEEHHHHHHHHHHHHHHHHS-TT-

InterPro domains:
  IPR002933 Peptidase M20 [PF01546] (65-378)
  IPR010182 N-formyl-4-amino-5-aminomethyl-2-methylpyrimidine deformylase/Succinyl-diaminopimelate desuccinylase [TIGR01910] (4-367)
  IPR011650 Peptidase M20, dimerisation domain [PF07687] (175-280)
  IPR036264 Bacterial exopeptidase dimerisation domain [SSF55031] (175-283)
  IPR050072 Peptidase M20A family, bacterial cell wall biosynthesis [PTHR43808] (4-377)

Nearest PDB structures (foldseek):
  7uoi-assembly1_A  TM=8.850E-01  e=8.568E-35  Enterococcus faecium 1,231,410
  3ic1-assembly1_A  TM=7.415E-01  e=1.088E-27  Haemophilus influenzae
  3tx8-assembly1_A-2  TM=7.998E-01  e=2.646E-25  Corynebacterium glutamicum
  3isz-assembly1_A  TM=6.803E-01  e=4.606E-26  Haemophilus influenzae Rd KW20
  2pok-assembly1_B  TM=8.014E-01  e=1.531E-23  Streptococcus pneumoniae TIGR4